Protein AF-0000000086515800 (afdb_homodimer)

Foldseek 3Di:
DWDKDKDWWKKKKKKFQDCLVVVQVVCVVVVNNVVSVVLLVVLVVLLVVLCVDPLNVQKAWQDDDVRMTMIMGQPDPVTNDPLSSRLVSVVVSVVVSLVSVVVSCVVVVHDTWMFMFMFTTMWMWTWDDDPPIGIHIDDPRNLVRVQQRVQTDTSWYKYAPVSVVSQVVVAWDKAWPQWDQRVPPGTGTMITGDGHHPPDDCVVVPSPD/DWDKDKDWWKKKKKKFQDCLVVVQVVCVVVVNNVVSVVLLVVLVVLLVVLCVDPLNVQKDWQDDDVRMTMIMGQPDPVTNDPLSSRLVSVVVSVVVSLVSVVVSCVVVVHDTWMFMFMFTTMWMWTWDDPPPIGIHIDDPRNLVRVQQRVQTDTSWYKYAPVSCVSQVVVQWDKAWPQWDQRVPPGTGTMITGDGHHPPDDCVVVPSPD

pLDDT: mean 91.94, std 11.08, range [32.62, 98.94]

Radius of gyration: 21.96 Å; Cα contacts (8 Å, |Δi|>4): 848; chains: 2; bounding box: 51×65×49 Å

Structure (mmCIF, N/CA/C/O backbone):
data_AF-0000000086515800-model_v1
#
loop_
_entity.id
_entity.type
_enti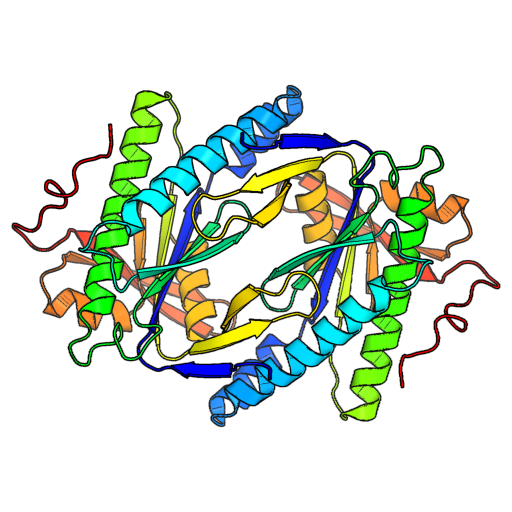ty.pdbx_description
1 polymer 'adenylate cyclase'
#
loop_
_atom_site.group_PDB
_atom_site.id
_atom_site.type_symbol
_atom_site.label_atom_id
_atom_site.label_alt_id
_atom_site.label_comp_id
_atom_site.label_asym_id
_atom_site.label_entity_id
_atom_site.label_seq_id
_atom_site.pdbx_PDB_ins_code
_atom_site.Cartn_x
_atom_site.Cartn_y
_atom_site.Cartn_z
_atom_site.occupancy
_atom_site.B_iso_or_equiv
_atom_site.auth_seq_id
_atom_site.auth_comp_id
_atom_site.auth_asym_id
_atom_site.auth_atom_id
_atom_site.pdbx_PDB_model_num
ATOM 1 N N . ASN A 1 1 ? 17.156 -6.941 15.945 1 47.38 1 ASN A N 1
ATOM 2 C CA . ASN A 1 1 ? 17.938 -7.105 14.719 1 47.38 1 ASN A CA 1
ATOM 3 C C . ASN A 1 1 ? 17.031 -7.191 13.492 1 47.38 1 ASN A C 1
ATOM 5 O O . ASN A 1 1 ? 16.141 -8.031 13.43 1 47.38 1 ASN A O 1
ATOM 9 N N . LEU A 1 2 ? 17.094 -6.086 12.758 1 60.25 2 LEU A N 1
ATOM 10 C CA . LEU A 1 2 ? 16.297 -5.953 11.547 1 60.25 2 LEU A CA 1
ATOM 11 C C . LEU A 1 2 ? 16.562 -7.117 10.594 1 60.25 2 LEU A C 1
ATOM 13 O O . LEU A 1 2 ? 17.703 -7.504 10.383 1 60.25 2 LEU A O 1
ATOM 17 N N . TYR A 1 3 ? 15.695 -7.934 10.406 1 78.38 3 TYR A N 1
ATOM 18 C CA . TYR A 1 3 ? 15.781 -9.125 9.578 1 78.38 3 TYR A CA 1
ATOM 19 C C . TYR A 1 3 ? 15.555 -8.789 8.109 1 78.38 3 TYR A C 1
ATOM 21 O O . TYR A 1 3 ? 14.57 -8.133 7.766 1 78.38 3 TYR A O 1
ATOM 29 N N . TYR A 1 4 ? 16.703 -8.898 7.355 1 85.62 4 TYR A N 1
ATOM 30 C CA . TYR A 1 4 ? 16.547 -8.828 5.906 1 85.62 4 TYR A CA 1
ATOM 31 C C . TYR A 1 4 ? 17.219 -10.023 5.234 1 85.62 4 TYR A C 1
ATOM 33 O O . TYR A 1 4 ? 18.297 -10.461 5.664 1 85.62 4 TYR A O 1
ATOM 41 N N . GLU A 1 5 ? 16.484 -10.562 4.207 1 90.69 5 GLU A N 1
ATOM 42 C CA . GLU A 1 5 ? 17.031 -11.711 3.496 1 90.69 5 GLU A CA 1
ATOM 43 C C . GLU A 1 5 ? 16.781 -11.609 1.996 1 90.69 5 GLU A C 1
ATOM 45 O O . GLU A 1 5 ? 15.695 -11.195 1.575 1 90.69 5 GLU A O 1
ATOM 50 N N . ASP A 1 6 ? 17.797 -11.945 1.234 1 92 6 ASP A N 1
ATOM 51 C CA . ASP A 1 6 ? 17.641 -12.117 -0.206 1 92 6 ASP A CA 1
ATOM 52 C C . ASP A 1 6 ? 17.109 -13.508 -0.54 1 92 6 ASP A C 1
ATOM 54 O O . ASP A 1 6 ? 17.656 -14.508 -0.068 1 92 6 ASP A O 1
ATOM 58 N N . ILE A 1 7 ? 16.062 -13.586 -1.31 1 95.19 7 ILE A N 1
ATOM 59 C CA . ILE A 1 7 ? 15.477 -14.867 -1.691 1 95.19 7 ILE A CA 1
ATOM 60 C C . ILE A 1 7 ? 15.273 -14.914 -3.205 1 95.19 7 ILE A C 1
ATOM 62 O O . ILE A 1 7 ? 14.688 -13.992 -3.785 1 95.19 7 ILE A O 1
ATOM 66 N N . ASN A 1 8 ? 15.719 -15.984 -3.857 1 96.12 8 ASN A N 1
ATOM 67 C CA . ASN A 1 8 ? 15.562 -16.141 -5.301 1 96.12 8 ASN A CA 1
ATOM 68 C C . ASN A 1 8 ? 14.312 -16.938 -5.645 1 96.12 8 ASN A C 1
ATOM 70 O O . ASN A 1 8 ? 13.773 -17.656 -4.797 1 96.12 8 ASN A O 1
ATOM 74 N N . ASN A 1 9 ? 13.805 -16.703 -6.816 1 98.31 9 ASN A N 1
ATOM 75 C CA . ASN A 1 9 ? 12.727 -17.5 -7.391 1 98.31 9 ASN A CA 1
ATOM 76 C C . ASN A 1 9 ? 11.461 -17.422 -6.543 1 98.31 9 ASN A C 1
ATOM 78 O O . ASN A 1 9 ? 10.875 -18.438 -6.191 1 98.31 9 ASN A O 1
ATOM 82 N N . VAL A 1 10 ? 11.102 -16.234 -6.199 1 98.81 10 VAL A N 1
ATOM 83 C CA . VAL A 1 10 ? 9.875 -15.977 -5.457 1 98.81 10 VAL A CA 1
ATOM 84 C C . VAL A 1 10 ? 8.75 -15.617 -6.426 1 98.81 10 VAL A C 1
ATOM 86 O O . VAL A 1 10 ? 8.945 -14.797 -7.332 1 98.81 10 VAL A O 1
ATOM 89 N N . GLY A 1 11 ? 7.594 -16.312 -6.336 1 98.94 11 GLY A N 1
ATOM 90 C CA . GLY A 1 11 ? 6.402 -15.867 -7.031 1 98.94 11 GLY A CA 1
ATOM 91 C C . GLY A 1 11 ? 5.711 -14.703 -6.344 1 98.94 11 GLY A C 1
ATOM 92 O O . GLY A 1 11 ? 5.562 -14.703 -5.121 1 98.94 11 GLY A O 1
ATOM 93 N N . VAL A 1 12 ? 5.363 -13.695 -7.078 1 98.94 12 VAL A N 1
ATOM 94 C CA . VAL A 1 12 ? 4.676 -12.523 -6.535 1 98.94 12 VAL A CA 1
ATOM 95 C C . VAL A 1 12 ? 3.363 -12.305 -7.277 1 98.94 12 VAL A C 1
ATOM 97 O O . VAL A 1 12 ? 3.318 -12.383 -8.508 1 98.94 12 VAL A O 1
ATOM 100 N N . MET A 1 13 ? 2.328 -12.023 -6.5 1 98.94 13 MET A N 1
ATOM 101 C CA . MET A 1 13 ? 0.995 -11.844 -7.066 1 98.94 13 MET A CA 1
ATOM 102 C C . MET A 1 13 ? 0.355 -10.555 -6.547 1 98.94 13 MET A C 1
ATOM 104 O O . MET A 1 13 ? 0.392 -10.281 -5.344 1 98.94 13 MET A O 1
ATOM 108 N N . PHE A 1 14 ? -0.163 -9.812 -7.406 1 98.88 14 PHE A N 1
ATOM 109 C CA . PHE A 1 14 ? -1.09 -8.734 -7.086 1 98.88 14 PHE A CA 1
ATOM 110 C C . PHE A 1 14 ? -2.465 -9.008 -7.688 1 98.88 14 PHE A C 1
ATOM 112 O O . PHE A 1 14 ? -2.578 -9.328 -8.875 1 98.88 14 PHE A O 1
ATOM 119 N N . ALA A 1 15 ? -3.484 -8.93 -6.883 1 98.81 15 ALA A N 1
ATOM 120 C CA . ALA A 1 15 ? -4.875 -9.062 -7.309 1 98.81 15 ALA A CA 1
ATOM 121 C C . ALA A 1 15 ? -5.699 -7.852 -6.879 1 98.81 15 ALA A C 1
ATOM 123 O O . ALA A 1 15 ? -5.832 -7.574 -5.684 1 98.81 15 ALA A O 1
ATOM 124 N N . SER A 1 16 ? -6.242 -7.172 -7.824 1 97.88 16 SER A N 1
ATOM 125 C CA . SER A 1 16 ? -7 -5.965 -7.52 1 97.88 16 SER A CA 1
ATOM 126 C C . SER A 1 16 ? -8.469 -6.117 -7.906 1 97.88 16 SER A C 1
ATOM 128 O O . SER A 1 16 ? -8.781 -6.672 -8.961 1 97.88 16 SER A O 1
ATOM 130 N N . ILE A 1 17 ? -9.297 -5.676 -7.004 1 96.38 17 ILE A N 1
ATOM 131 C CA . ILE A 1 17 ? -10.695 -5.48 -7.371 1 96.38 17 ILE A CA 1
ATOM 132 C C . ILE A 1 17 ? -10.867 -4.121 -8.047 1 96.38 17 ILE A C 1
ATOM 134 O O . ILE A 1 17 ? -10.914 -3.088 -7.375 1 96.38 17 ILE A O 1
ATOM 138 N N . VAL A 1 18 ? -11.078 -4.109 -9.305 1 94.81 18 VAL A N 1
ATOM 139 C CA . VAL A 1 18 ? -10.797 -2.93 -10.117 1 94.81 18 VAL A CA 1
ATOM 140 C C . VAL A 1 18 ? -11.945 -1.933 -9.984 1 94.81 18 VAL A C 1
ATOM 142 O O . VAL A 1 18 ? -11.75 -0.727 -10.156 1 94.81 18 VAL A O 1
ATOM 145 N N . ASN A 1 19 ? -13.148 -2.346 -9.719 1 90.62 19 ASN A N 1
ATOM 146 C CA . ASN A 1 19 ? -14.273 -1.423 -9.648 1 90.62 19 ASN A CA 1
ATOM 147 C C . ASN A 1 19 ? -14.734 -1.205 -8.211 1 90.62 19 ASN A C 1
ATOM 149 O O . ASN A 1 19 ? -15.883 -0.826 -7.977 1 90.62 19 ASN A O 1
ATOM 153 N N . PHE A 1 20 ? -13.898 -1.426 -7.234 1 87.62 20 PHE A N 1
ATOM 154 C CA . PHE A 1 20 ? -14.289 -1.274 -5.836 1 87.62 20 PHE A CA 1
ATOM 155 C C . PHE A 1 20 ? -14.375 0.199 -5.457 1 87.62 20 PHE A C 1
ATOM 157 O O . PHE A 1 20 ? -15.242 0.593 -4.672 1 87.62 20 PHE A O 1
ATOM 164 N N . SER A 1 21 ? -13.438 0.941 -5.98 1 79.06 21 SER A N 1
ATOM 165 C CA . SER A 1 21 ? -13.453 2.361 -5.648 1 79.06 21 SER A CA 1
ATOM 166 C C . SER A 1 21 ? -14.766 3.014 -6.062 1 79.06 21 SER A C 1
ATOM 168 O O . SER A 1 21 ? -15.297 3.871 -5.348 1 79.06 21 SER A O 1
ATOM 170 N N . GLU A 1 22 ? -15.25 2.668 -7.203 1 79.31 22 GLU A N 1
ATOM 171 C CA . GLU A 1 22 ? -16.531 3.188 -7.656 1 79.31 22 GLU A CA 1
ATOM 172 C C . GLU A 1 22 ? -17.672 2.727 -6.742 1 79.31 22 GLU A C 1
ATOM 174 O O . GLU A 1 22 ? -18.578 3.498 -6.441 1 79.31 22 GLU A O 1
ATOM 179 N N . PHE A 1 23 ? -17.547 1.582 -6.34 1 77.75 23 PHE A N 1
ATOM 180 C CA . PHE A 1 23 ? -18.516 1.009 -5.41 1 77.75 23 PHE A CA 1
ATOM 181 C C . PHE A 1 23 ? -18.5 1.759 -4.086 1 77.75 23 PHE A C 1
ATOM 183 O O . PHE A 1 23 ? -19.562 2.031 -3.508 1 77.75 23 PHE A O 1
ATOM 190 N N . TYR A 1 24 ? -17.312 2.141 -3.707 1 77.75 24 TYR A N 1
ATOM 191 C CA . TYR A 1 24 ? -17.141 2.881 -2.463 1 77.75 24 TYR A CA 1
ATOM 192 C C . TYR A 1 24 ? -17.75 4.273 -2.562 1 77.75 24 TYR A C 1
ATOM 194 O O . TYR A 1 24 ? -18.438 4.727 -1.64 1 77.75 24 TYR A O 1
ATOM 202 N N . ILE A 1 25 ? -17.469 4.977 -3.615 1 75.25 25 ILE A N 1
ATOM 203 C CA . ILE A 1 25 ? -17.953 6.336 -3.816 1 75.25 25 ILE A CA 1
ATOM 204 C C . ILE A 1 25 ? -19.484 6.348 -3.787 1 75.25 25 ILE A C 1
ATOM 206 O O . ILE A 1 25 ? -20.094 7.215 -3.156 1 75.25 25 ILE A O 1
ATOM 210 N N . GLU A 1 26 ? -20.031 5.355 -4.406 1 77.56 26 GLU A N 1
ATOM 211 C CA . GLU A 1 26 ? -21.484 5.27 -4.469 1 77.56 26 GLU A CA 1
ATOM 212 C C . GLU A 1 26 ? -22.094 5.055 -3.08 1 77.56 26 GLU A C 1
ATOM 214 O O . GLU A 1 26 ? -23.078 5.699 -2.719 1 77.56 26 GLU A O 1
ATOM 219 N N . LEU A 1 27 ? -21.5 4.238 -2.326 1 77.81 27 LEU A N 1
ATOM 220 C CA . LEU A 1 27 ? -22.047 3.924 -1.011 1 77.81 27 LEU A CA 1
ATOM 221 C C . LEU A 1 27 ? -21.734 5.031 -0.012 1 77.81 27 LEU A C 1
ATOM 223 O O . LEU A 1 27 ? -22.547 5.34 0.856 1 77.81 27 LEU A O 1
ATOM 227 N N . GLU A 1 28 ? -20.531 5.531 -0.143 1 73.56 28 GLU A N 1
ATOM 228 C CA . GLU A 1 28 ? -20.141 6.625 0.745 1 73.56 28 GLU A CA 1
ATOM 229 C C . GLU A 1 28 ? -21.078 7.82 0.58 1 73.56 28 GLU A C 1
ATOM 231 O O . GLU A 1 28 ? -21.422 8.484 1.561 1 73.56 28 GLU A O 1
ATOM 236 N N . ALA A 1 29 ? -21.484 8.125 -0.624 1 76.81 29 ALA A N 1
ATOM 237 C CA . ALA A 1 29 ? -22.422 9.211 -0.905 1 76.81 29 ALA A CA 1
ATOM 238 C C . ALA A 1 29 ? -23.75 8.977 -0.203 1 76.81 29 ALA A C 1
ATOM 240 O O . ALA A 1 29 ? -24.469 9.93 0.117 1 76.81 29 ALA A O 1
ATOM 241 N N . ASN A 1 30 ? -24.016 7.762 0.106 1 80.44 30 ASN A N 1
ATOM 242 C CA . ASN A 1 30 ? -25.25 7.398 0.792 1 80.44 30 ASN A CA 1
ATOM 243 C C . ASN A 1 30 ? -25.016 7.113 2.271 1 80.44 30 ASN A C 1
ATOM 245 O O . ASN A 1 30 ? -25.812 6.43 2.914 1 80.44 30 ASN A O 1
ATOM 249 N N . ASN A 1 31 ? -23.828 7.504 2.766 1 78.62 31 ASN A N 1
ATOM 250 C CA . ASN A 1 31 ? -23.438 7.312 4.156 1 78.62 31 ASN A CA 1
ATOM 251 C C . ASN A 1 31 ? -23.328 5.836 4.516 1 78.62 31 ASN A C 1
ATOM 253 O O . ASN A 1 31 ? -23.688 5.438 5.629 1 78.62 31 ASN A O 1
ATOM 257 N N . GLU A 1 32 ? -23.047 5.109 3.533 1 81.25 32 GLU A N 1
ATOM 258 C CA . GLU A 1 32 ? -22.922 3.668 3.729 1 81.25 32 GLU A CA 1
ATOM 259 C C . GLU A 1 32 ? -21.469 3.223 3.57 1 81.25 32 GLU A C 1
ATOM 261 O O . GLU A 1 32 ? -21.203 2.133 3.061 1 81.25 32 GLU A O 1
ATOM 266 N N . GLY A 1 33 ? -20.516 4.059 3.93 1 81.62 33 GLY A N 1
ATOM 267 C CA . GLY A 1 33 ? -19.109 3.73 3.816 1 81.62 33 GLY A CA 1
ATOM 268 C C . GLY A 1 33 ? -18.703 2.504 4.617 1 81.62 33 GLY A C 1
ATOM 269 O O . GLY A 1 33 ? -17.938 1.671 4.148 1 81.62 33 GLY A O 1
ATOM 270 N N . VAL A 1 34 ? -19.328 2.291 5.68 1 84.5 34 VAL A N 1
ATOM 271 C CA . VAL A 1 34 ? -19.047 1.166 6.566 1 84.5 34 VAL A CA 1
ATOM 272 C C . VAL A 1 34 ? -19.422 -0.142 5.875 1 84.5 34 VAL A C 1
ATOM 274 O O . VAL A 1 34 ? -18.703 -1.137 5.977 1 84.5 34 VAL A O 1
ATOM 277 N N . GLU A 1 35 ? -20.484 -0.101 5.152 1 86.75 35 GLU A N 1
ATOM 278 C CA . GLU A 1 35 ? -20.953 -1.297 4.449 1 86.75 35 GLU A CA 1
ATOM 279 C C . GLU A 1 35 ? -19.969 -1.708 3.359 1 86.75 35 GLU A C 1
ATOM 281 O O . GLU A 1 35 ? -19.766 -2.9 3.113 1 86.75 35 GLU A O 1
ATOM 286 N N . CYS A 1 36 ? -19.406 -0.726 2.73 1 83.75 36 CYS A N 1
ATOM 287 C CA . CYS A 1 36 ? -18.422 -1.005 1.698 1 83.75 36 CYS A CA 1
ATOM 288 C C . CYS A 1 36 ? -17.219 -1.738 2.281 1 83.75 36 CYS A C 1
ATOM 290 O O . CYS A 1 36 ? -16.734 -2.705 1.694 1 83.75 36 CYS A O 1
ATOM 292 N N . LEU A 1 37 ? -16.75 -1.29 3.391 1 87.25 37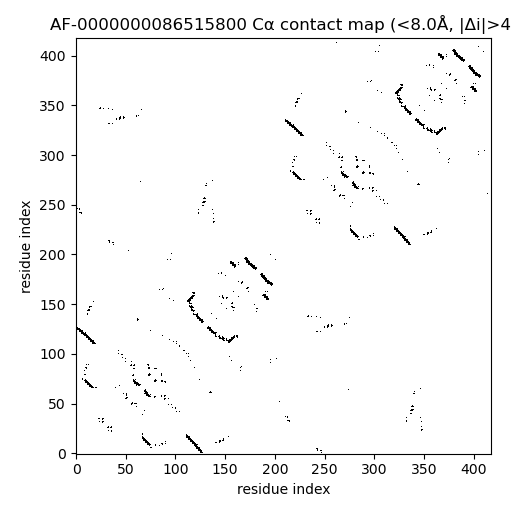 LEU A N 1
ATOM 293 C CA . LEU A 1 37 ? -15.594 -1.898 4.023 1 87.25 37 LEU A CA 1
ATOM 294 C C . LEU A 1 37 ? -15.922 -3.291 4.547 1 87.25 37 LEU A C 1
ATOM 296 O O . LEU A 1 37 ? -15.062 -4.18 4.547 1 87.25 37 LEU A O 1
ATOM 300 N N . ARG A 1 38 ? -17.109 -3.412 5.016 1 88.56 38 ARG A N 1
ATOM 301 C CA . ARG A 1 38 ? -17.547 -4.73 5.457 1 88.56 38 ARG A CA 1
ATOM 302 C C . ARG A 1 38 ? -17.469 -5.746 4.324 1 88.56 38 ARG A C 1
ATOM 304 O O . ARG A 1 38 ? -16.969 -6.859 4.516 1 88.56 38 ARG A O 1
ATOM 311 N N . LEU A 1 39 ? -17.969 -5.34 3.201 1 89.56 39 LEU A N 1
ATOM 312 C CA . LEU A 1 39 ? -17.922 -6.223 2.043 1 89.56 39 LEU A CA 1
ATOM 313 C C . LEU A 1 39 ? -16.484 -6.516 1.63 1 89.56 39 LEU A C 1
ATOM 315 O O . LEU A 1 39 ? -16.141 -7.664 1.343 1 89.56 39 LEU A O 1
ATOM 319 N N . LEU A 1 40 ? -15.633 -5.52 1.575 1 91.56 40 LEU A N 1
ATOM 320 C CA . LEU A 1 40 ? -14.227 -5.719 1.259 1 91.56 40 LEU A CA 1
ATOM 321 C C . LEU A 1 40 ? -13.578 -6.699 2.238 1 91.56 40 LEU A C 1
ATOM 323 O O . LEU A 1 40 ? -12.836 -7.59 1.831 1 91.56 40 LEU A O 1
ATOM 327 N N . ASN A 1 41 ? -13.844 -6.543 3.428 1 92 41 ASN A N 1
ATOM 328 C CA . ASN A 1 41 ? -13.281 -7.426 4.445 1 92 41 ASN A CA 1
ATOM 329 C C . ASN A 1 41 ? -13.766 -8.859 4.27 1 92 41 ASN A C 1
ATOM 331 O O . ASN A 1 41 ? -13.023 -9.805 4.539 1 92 41 ASN A O 1
ATOM 335 N N . GLU A 1 42 ? -15.008 -8.984 3.938 1 92.5 42 GLU A N 1
ATOM 336 C CA . GLU A 1 42 ? -15.531 -10.32 3.668 1 92.5 42 GLU A CA 1
ATOM 337 C C . GLU A 1 42 ? -14.781 -10.992 2.52 1 92.5 42 GLU A C 1
ATOM 339 O O . GLU A 1 42 ? -14.453 -12.18 2.592 1 92.5 42 GLU A O 1
ATOM 344 N N . ILE A 1 43 ? -14.547 -10.242 1.537 1 94.75 43 ILE A N 1
ATOM 345 C CA . ILE A 1 43 ? -13.836 -10.758 0.373 1 94.75 43 ILE A CA 1
ATOM 346 C C . ILE A 1 43 ? -12.422 -11.156 0.772 1 94.75 43 ILE A C 1
ATOM 348 O O . ILE A 1 43 ? -11.977 -12.273 0.486 1 94.75 43 ILE A O 1
ATOM 352 N N . ILE A 1 44 ? -11.711 -10.289 1.467 1 95 44 ILE A N 1
ATOM 353 C CA . ILE A 1 44 ? -10.336 -10.547 1.877 1 95 44 ILE A CA 1
ATOM 354 C C . ILE A 1 44 ? -10.297 -11.75 2.816 1 95 44 ILE A C 1
ATOM 356 O O . ILE A 1 44 ? -9.383 -12.578 2.736 1 95 44 ILE A O 1
ATOM 360 N N . ALA A 1 45 ? -11.266 -11.828 3.695 1 94.12 45 ALA A N 1
ATOM 361 C CA . ALA A 1 45 ? -11.359 -12.961 4.613 1 94.12 45 ALA A CA 1
ATOM 362 C C . ALA A 1 45 ? -11.492 -14.281 3.852 1 94.12 45 ALA A C 1
ATOM 364 O O . ALA A 1 45 ? -10.891 -15.281 4.223 1 94.12 45 ALA A O 1
ATOM 365 N N . ASP A 1 46 ? -12.297 -14.25 2.834 1 95.75 46 ASP A N 1
ATOM 366 C CA . ASP A 1 46 ? -12.461 -15.438 2 1 95.75 46 ASP A CA 1
ATOM 367 C C . ASP A 1 46 ? -11.148 -15.805 1.305 1 95.75 46 ASP A C 1
ATOM 369 O O . ASP A 1 46 ? -10.797 -16.984 1.209 1 95.75 46 ASP A O 1
ATOM 373 N N . PHE A 1 47 ? -10.461 -14.836 0.781 1 97.69 47 PHE A N 1
ATOM 374 C CA . PHE A 1 47 ? -9.172 -15.07 0.155 1 97.69 47 PHE A CA 1
ATOM 375 C C . PHE A 1 47 ? -8.195 -15.688 1.149 1 97.69 47 PHE A C 1
ATOM 377 O O . PHE A 1 47 ? -7.5 -16.656 0.829 1 97.69 47 PHE A O 1
ATOM 384 N N . ASP A 1 48 ? -8.195 -15.133 2.359 1 97.25 48 ASP A N 1
ATOM 385 C CA . ASP A 1 48 ? -7.336 -15.641 3.424 1 97.25 48 ASP A CA 1
ATOM 386 C C . ASP A 1 48 ? -7.648 -17.109 3.729 1 97.25 48 ASP A C 1
ATOM 388 O O . ASP A 1 48 ? -6.738 -17.906 3.98 1 97.25 48 ASP A O 1
ATOM 392 N N . THR A 1 49 ? -8.875 -17.375 3.762 1 96.06 49 THR A N 1
ATOM 393 C CA . THR A 1 49 ? -9.312 -18.719 4.098 1 96.06 49 THR A CA 1
ATOM 394 C C . THR A 1 49 ? -8.797 -19.719 3.074 1 96.06 49 THR A C 1
ATOM 396 O O . THR A 1 49 ? -8.453 -20.859 3.428 1 96.06 49 THR A O 1
ATOM 399 N N . LEU A 1 50 ? -8.742 -19.312 1.807 1 96.75 50 LEU A N 1
ATOM 400 C CA . LEU A 1 50 ? -8.227 -20.188 0.759 1 96.75 50 LEU A CA 1
ATOM 401 C C . LEU A 1 50 ? -6.793 -20.594 1.061 1 96.75 50 LEU A C 1
ATOM 403 O O . LEU A 1 50 ? -6.383 -21.719 0.727 1 96.75 50 LEU A O 1
ATOM 407 N N . LEU A 1 51 ? -5.996 -19.75 1.703 1 97.06 51 LEU A N 1
ATOM 408 C CA . LEU A 1 51 ? -4.582 -20 1.97 1 97.06 51 LEU A CA 1
ATOM 409 C C . LEU A 1 51 ? -4.406 -21.078 3.027 1 97.06 51 LEU A C 1
ATOM 411 O O . LEU A 1 51 ? -3.303 -21.609 3.209 1 97.06 51 LEU A O 1
ATOM 415 N N . THR A 1 52 ? -5.48 -21.406 3.725 1 95.19 52 THR A N 1
ATOM 416 C CA . THR A 1 52 ? -5.391 -22.438 4.758 1 95.19 52 THR A CA 1
ATOM 417 C C . THR A 1 52 ? -5.359 -23.828 4.133 1 95.19 52 THR A C 1
ATOM 419 O O . THR A 1 52 ? -5.016 -24.812 4.805 1 95.19 52 THR A O 1
ATOM 422 N N . HIS A 1 53 ? -5.742 -24 2.912 1 95.19 53 HIS A N 1
ATOM 423 C CA . HIS A 1 53 ? -5.699 -25.281 2.223 1 95.19 53 HIS A CA 1
ATOM 424 C C . HIS A 1 53 ? -4.258 -25.734 1.995 1 95.19 53 HIS A C 1
ATOM 426 O O . HIS A 1 53 ? -3.396 -24.922 1.649 1 95.19 53 HIS A O 1
ATOM 432 N N . ARG A 1 54 ? -4.027 -26.984 2.066 1 94.56 54 ARG A N 1
ATOM 433 C CA . ARG A 1 54 ? -2.693 -27.562 1.969 1 94.56 54 ARG A CA 1
ATOM 434 C C . ARG A 1 54 ? -2.07 -27.281 0.606 1 94.56 54 ARG A C 1
ATOM 436 O O . ARG A 1 54 ? -0.855 -27.094 0.499 1 94.56 54 ARG A O 1
ATOM 443 N N . ARG A 1 55 ? -2.881 -27.172 -0.38 1 94.56 55 ARG A N 1
ATOM 444 C CA . ARG A 1 55 ? -2.42 -26.922 -1.742 1 94.56 55 ARG A CA 1
ATOM 445 C C . ARG A 1 55 ? -1.686 -25.578 -1.832 1 94.56 55 ARG A C 1
ATOM 447 O O . ARG A 1 55 ? -0.821 -25.406 -2.691 1 94.56 55 ARG A O 1
ATOM 454 N N . PHE A 1 56 ? -1.976 -24.703 -0.925 1 97.81 56 PHE A N 1
ATOM 455 C CA . PHE A 1 56 ? -1.43 -23.359 -1.005 1 97.81 56 PHE A CA 1
ATOM 456 C C . PHE A 1 56 ? -0.468 -23.094 0.148 1 97.81 56 PHE A C 1
ATOM 458 O O . PHE A 1 56 ? -0.28 -21.953 0.556 1 97.81 56 PHE A O 1
ATOM 465 N N . PHE A 1 57 ? 0.171 -24.141 0.664 1 97.31 57 PHE A N 1
ATOM 466 C CA . PHE A 1 57 ? 1.025 -24.016 1.839 1 97.31 57 PHE A CA 1
ATOM 467 C C . PHE A 1 57 ? 2.24 -23.156 1.539 1 97.31 57 PHE A C 1
ATOM 469 O O . PHE A 1 57 ? 2.797 -22.516 2.441 1 97.31 57 PHE A O 1
ATOM 476 N N . SER A 1 58 ? 2.688 -23.094 0.273 1 98.56 58 SER A N 1
ATOM 477 C CA . SER A 1 58 ? 3.863 -22.312 -0.091 1 98.56 58 SER A CA 1
ATOM 478 C C . SER A 1 58 ? 3.484 -20.875 -0.423 1 98.56 58 SER A C 1
ATOM 480 O O . SER A 1 58 ? 4.352 -20.047 -0.72 1 98.56 58 SER A O 1
ATOM 482 N N . VAL A 1 59 ? 2.172 -20.516 -0.452 1 98.69 59 VAL A N 1
ATOM 483 C CA . VAL A 1 59 ? 1.667 -19.188 -0.751 1 98.69 59 VAL A CA 1
ATOM 484 C C . VAL A 1 59 ? 1.381 -18.438 0.548 1 98.69 59 VAL A C 1
ATOM 486 O O . VAL A 1 59 ? 0.753 -18.984 1.46 1 98.69 59 VAL A O 1
ATOM 489 N N . GLU A 1 60 ? 1.889 -17.25 0.645 1 98 60 GLU A N 1
ATOM 490 C CA . GLU A 1 60 ? 1.709 -16.422 1.837 1 98 60 GLU A CA 1
ATOM 491 C C . GLU A 1 60 ? 1.164 -15.047 1.479 1 98 60 GLU A C 1
ATOM 493 O O . GLU A 1 60 ? 1.612 -14.43 0.512 1 98 60 GLU A O 1
ATOM 498 N N . LYS A 1 61 ? 0.141 -14.656 2.26 1 98.06 61 LYS A N 1
ATOM 499 C CA . LYS A 1 61 ? -0.302 -13.266 2.133 1 98.06 61 LYS A CA 1
ATOM 500 C C . LYS A 1 61 ? 0.776 -12.297 2.611 1 98.06 61 LYS A C 1
ATOM 502 O O . LYS A 1 61 ? 1.359 -12.492 3.68 1 98.06 61 LYS A O 1
ATOM 507 N N . ILE A 1 62 ? 1.065 -11.289 1.812 1 97.25 62 ILE A N 1
ATOM 508 C CA . ILE A 1 62 ? 2 -10.25 2.229 1 97.25 62 ILE A CA 1
ATOM 509 C C . ILE A 1 62 ? 1.236 -9.094 2.873 1 97.25 62 ILE A C 1
ATOM 511 O O . ILE A 1 62 ? 1.516 -8.719 4.012 1 97.25 62 ILE A O 1
ATOM 515 N N . LYS A 1 63 ? 0.263 -8.562 2.133 1 95.56 63 LYS A N 1
ATOM 516 C CA . LYS A 1 63 ? -0.541 -7.449 2.633 1 95.56 63 LYS A CA 1
ATOM 517 C C . LYS A 1 63 ? -1.716 -7.16 1.702 1 95.56 63 LYS A C 1
ATOM 519 O O . LYS A 1 63 ? -1.791 -7.707 0.6 1 95.56 63 LYS A O 1
ATOM 524 N N . THR A 1 64 ? -2.605 -6.34 2.225 1 95.06 64 THR A N 1
ATOM 525 C CA . THR A 1 64 ? -3.648 -5.703 1.429 1 95.06 64 THR A CA 1
ATOM 526 C C . THR A 1 64 ? -3.463 -4.191 1.406 1 95.06 64 THR A C 1
ATOM 528 O O . THR A 1 64 ? -3.199 -3.576 2.441 1 95.06 64 THR A O 1
ATOM 531 N N . VAL A 1 65 ? -3.48 -3.639 0.316 1 93.12 65 VAL A N 1
ATOM 532 C CA . VAL A 1 65 ? -3.438 -2.189 0.146 1 93.12 65 VAL A CA 1
ATOM 533 C C . VAL A 1 65 ? -4.664 -1.725 -0.633 1 93.12 65 VAL A C 1
ATOM 535 O O . VAL A 1 65 ? -4.801 -2.014 -1.824 1 93.12 65 VAL A O 1
ATOM 538 N N . GLY A 1 66 ? -5.484 -0.935 0.041 1 90.5 66 GLY A N 1
ATOM 539 C CA . GLY A 1 66 ? -6.754 -0.638 -0.607 1 90.5 66 GLY A CA 1
ATOM 540 C C . GLY A 1 66 ? -7.516 -1.881 -1.022 1 90.5 66 GLY A C 1
ATOM 541 O O . GLY A 1 66 ? -7.781 -2.758 -0.198 1 90.5 66 GLY A O 1
ATOM 542 N N . GLN A 1 67 ? -7.746 -1.904 -2.328 1 93.5 67 GLN A N 1
ATOM 543 C CA . GLN A 1 67 ? -8.5 -3.037 -2.859 1 93.5 67 GLN A CA 1
ATOM 544 C C . GLN A 1 67 ? -7.574 -4.043 -3.537 1 93.5 67 GLN A C 1
ATOM 546 O O . GLN A 1 67 ? -8.023 -4.879 -4.32 1 93.5 67 GLN A O 1
ATOM 551 N N . THR A 1 68 ? -6.285 -3.914 -3.268 1 96.56 68 THR A N 1
ATOM 552 C CA . THR A 1 68 ? -5.301 -4.797 -3.883 1 96.56 68 THR A CA 1
ATOM 553 C C . THR A 1 68 ? -4.773 -5.812 -2.873 1 96.56 68 THR A C 1
ATOM 555 O O . THR A 1 68 ? -4.348 -5.441 -1.777 1 96.56 68 THR A O 1
ATOM 558 N N . TYR A 1 69 ? -4.906 -7.078 -3.168 1 98.06 69 TYR A N 1
ATOM 559 C CA . TYR A 1 69 ? -4.469 -8.219 -2.373 1 98.06 69 TYR A CA 1
ATOM 560 C C . TYR A 1 69 ? -3.139 -8.758 -2.881 1 98.06 69 TYR A C 1
ATOM 562 O O . TYR A 1 69 ? -3.012 -9.117 -4.055 1 98.06 69 TYR A O 1
ATOM 570 N N . MET A 1 70 ? -2.105 -8.805 -1.984 1 98.69 70 MET A N 1
ATOM 571 C CA . MET A 1 70 ? -0.76 -9.195 -2.391 1 98.69 70 MET A CA 1
ATOM 572 C C . MET A 1 70 ? -0.342 -10.492 -1.705 1 98.69 70 MET A C 1
ATOM 574 O O . MET A 1 70 ? -0.474 -10.625 -0.487 1 98.69 70 MET A O 1
ATOM 578 N N . CYS A 1 71 ? 0.163 -11.422 -2.475 1 98.81 71 CYS A N 1
ATOM 579 C CA . CYS A 1 71 ? 0.718 -12.672 -1.977 1 98.81 71 CYS A CA 1
ATOM 580 C C . CYS A 1 71 ? 2.061 -12.977 -2.631 1 98.81 71 CYS A C 1
ATOM 582 O O . CYS A 1 71 ? 2.414 -12.359 -3.641 1 98.81 71 CYS A O 1
ATOM 584 N N . ALA A 1 72 ? 2.729 -13.859 -2.002 1 98.88 72 ALA A N 1
ATOM 585 C CA . ALA A 1 72 ? 3.969 -14.391 -2.562 1 98.88 72 ALA A CA 1
ATOM 586 C C . ALA A 1 72 ? 4.117 -15.875 -2.254 1 98.88 72 ALA A C 1
ATOM 588 O O . ALA A 1 72 ? 3.514 -16.391 -1.307 1 98.88 72 ALA A O 1
ATOM 589 N N . SER A 1 73 ? 4.836 -16.547 -3.057 1 98.94 73 SER A N 1
ATOM 590 C CA . SER A 1 73 ? 5.145 -17.953 -2.836 1 98.94 73 SER A CA 1
ATOM 591 C C . SER A 1 73 ? 6.648 -18.188 -2.861 1 98.94 73 SER A C 1
ATOM 593 O O . SER A 1 73 ? 7.379 -17.547 -3.613 1 98.94 73 SER A O 1
ATOM 595 N N . GLY A 1 74 ? 7.117 -19.109 -2.01 1 98.81 74 GLY A N 1
ATOM 596 C CA . GLY A 1 74 ? 8.523 -19.5 -1.986 1 98.81 74 GLY A CA 1
ATOM 597 C C . GLY A 1 74 ? 9.383 -18.547 -1.161 1 98.81 74 GLY A C 1
ATOM 598 O O . GLY A 1 74 ? 10.523 -18.266 -1.526 1 98.81 74 GLY A O 1
ATOM 599 N N . LEU A 1 75 ? 8.812 -18.125 -0.013 1 98.19 75 LEU A N 1
ATOM 600 C CA . LEU A 1 75 ? 9.5 -17.109 0.762 1 98.19 75 LEU A CA 1
ATOM 601 C C . LEU A 1 75 ? 10.469 -17.734 1.765 1 98.19 75 LEU A C 1
ATOM 603 O O . LEU A 1 75 ? 11.266 -17.031 2.389 1 98.19 75 LEU A O 1
ATOM 607 N N . THR A 1 76 ? 10.43 -19.031 1.989 1 97.19 76 THR A N 1
ATOM 608 C CA . THR A 1 76 ? 11.336 -19.734 2.904 1 97.19 76 THR A CA 1
ATOM 609 C C . THR A 1 76 ? 11.984 -20.922 2.221 1 97.19 76 THR A C 1
ATOM 611 O O . THR A 1 76 ? 11.547 -21.344 1.15 1 97.19 76 THR A O 1
ATOM 614 N N . SER A 1 77 ? 13 -21.422 2.904 1 96.44 77 SER A N 1
ATOM 615 C CA . SER A 1 77 ? 13.664 -22.594 2.367 1 96.44 77 SER A CA 1
ATOM 616 C C . SER A 1 77 ? 12.727 -23.797 2.324 1 96.44 77 SER A C 1
ATOM 618 O O . SER A 1 77 ? 12.875 -24.688 1.479 1 96.44 77 SER A O 1
ATOM 620 N N . GLN A 1 78 ? 11.727 -23.812 3.129 1 97.31 78 GLN A N 1
ATOM 621 C CA . GLN A 1 78 ? 10.781 -24.922 3.213 1 97.31 78 GLN A CA 1
ATOM 622 C C . GLN A 1 78 ? 9.672 -24.797 2.17 1 97.31 78 GLN A C 1
ATOM 624 O O . GLN A 1 78 ? 8.961 -25.75 1.891 1 97.31 78 GLN A O 1
ATOM 629 N N . THR A 1 79 ? 9.594 -23.625 1.556 1 98.31 79 THR A N 1
ATOM 630 C CA . THR A 1 79 ? 8.484 -23.391 0.637 1 98.31 79 THR A CA 1
ATOM 631 C C . THR A 1 79 ? 9 -23.047 -0.758 1 98.31 79 THR A C 1
ATOM 633 O O . THR A 1 79 ? 8.211 -22.844 -1.684 1 98.31 79 THR A O 1
ATOM 636 N N . ASN A 1 80 ? 10.273 -22.859 -0.873 1 98.5 80 ASN A N 1
ATOM 637 C CA . ASN A 1 80 ? 10.938 -22.547 -2.133 1 98.5 80 ASN A CA 1
ATOM 638 C C . ASN A 1 80 ? 11.586 -23.781 -2.758 1 98.5 80 ASN A C 1
ATOM 640 O O . ASN A 1 80 ? 12.547 -24.328 -2.209 1 98.5 80 ASN A O 1
ATOM 644 N N . PHE A 1 81 ? 11.125 -24.203 -3.889 1 98.38 81 PHE A N 1
ATOM 645 C CA . PHE A 1 81 ? 11.523 -25.484 -4.449 1 98.38 81 PHE A CA 1
ATOM 646 C C . PHE A 1 81 ? 12.25 -25.297 -5.773 1 98.38 81 PHE A C 1
ATOM 648 O O . PHE A 1 81 ? 11.852 -24.469 -6.594 1 98.38 81 PHE A O 1
ATOM 655 N N . ALA A 1 82 ? 13.227 -26.141 -6 1 97.38 82 ALA A N 1
ATOM 656 C CA . ALA A 1 82 ? 14.031 -26.094 -7.215 1 97.38 82 ALA A CA 1
ATOM 657 C C . ALA A 1 82 ? 13.18 -26.375 -8.445 1 97.38 82 ALA A C 1
ATOM 659 O O . ALA A 1 82 ? 13.422 -25.828 -9.523 1 97.38 82 ALA A O 1
ATOM 660 N N . ASP A 1 83 ? 12.156 -27.141 -8.273 1 97.69 83 ASP A N 1
ATOM 661 C CA . ASP A 1 83 ? 11.328 -27.531 -9.406 1 97.69 83 ASP A CA 1
ATOM 662 C C . ASP A 1 83 ? 10.211 -26.516 -9.641 1 97.69 83 ASP A C 1
ATOM 664 O O . ASP A 1 83 ? 9.328 -26.734 -10.477 1 97.69 83 ASP A O 1
ATOM 668 N N . MET A 1 84 ? 10.148 -25.453 -8.938 1 98.19 84 MET A N 1
ATOM 669 C CA . MET A 1 84 ? 9.281 -24.297 -9.109 1 98.19 84 MET A CA 1
ATOM 670 C C . MET A 1 84 ? 7.832 -24.641 -8.781 1 98.19 84 MET A C 1
ATOM 672 O O . MET A 1 84 ? 6.906 -23.953 -9.219 1 98.19 84 MET A O 1
ATOM 676 N N . THR A 1 85 ? 7.574 -25.656 -7.988 1 98.12 85 THR A N 1
ATOM 677 C CA . THR A 1 85 ? 6.207 -26.062 -7.68 1 98.12 85 THR A CA 1
ATOM 678 C C . THR A 1 85 ? 5.488 -25 -6.871 1 98.12 85 THR A C 1
ATOM 680 O O . THR A 1 85 ? 4.262 -24.891 -6.91 1 98.12 85 THR A O 1
ATOM 683 N N . HIS A 1 86 ? 6.27 -24.188 -6.16 1 98.81 86 HIS A N 1
ATOM 684 C CA . HIS A 1 86 ? 5.648 -23.094 -5.434 1 98.81 86 HIS A CA 1
ATOM 685 C C . HIS A 1 86 ? 5.086 -22.047 -6.395 1 98.81 86 HIS A C 1
ATOM 687 O O . HIS A 1 86 ? 4.141 -21.328 -6.055 1 98.81 86 HIS A O 1
ATOM 693 N N . ILE A 1 87 ? 5.613 -21.906 -7.613 1 98.88 87 ILE A N 1
ATOM 694 C CA . ILE A 1 87 ? 5.062 -21.016 -8.617 1 98.88 87 ILE A CA 1
ATOM 695 C C . ILE A 1 87 ? 3.754 -21.578 -9.156 1 98.88 87 ILE A C 1
ATOM 697 O O . ILE A 1 87 ? 2.799 -20.844 -9.406 1 98.88 87 ILE A O 1
ATOM 701 N N . LEU A 1 88 ? 3.711 -22.906 -9.32 1 98.5 88 LEU A N 1
ATOM 702 C CA . LEU A 1 88 ? 2.48 -23.562 -9.742 1 98.5 88 LEU A CA 1
ATOM 703 C C . LEU A 1 88 ? 1.376 -23.375 -8.711 1 98.5 88 LEU A C 1
ATOM 705 O O . LEU A 1 88 ? 0.221 -23.125 -9.07 1 98.5 88 LEU A O 1
ATOM 709 N N . ALA A 1 89 ? 1.743 -23.484 -7.434 1 98.19 89 ALA A N 1
ATOM 710 C CA . ALA A 1 89 ? 0.776 -23.266 -6.363 1 98.19 89 ALA A CA 1
ATOM 711 C C . ALA A 1 89 ? 0.198 -21.859 -6.422 1 98.19 89 ALA A C 1
ATOM 713 O O . ALA A 1 89 ? -0.999 -21.656 -6.203 1 98.19 89 ALA A O 1
ATOM 714 N N . LEU A 1 90 ? 1.023 -20.906 -6.715 1 98.81 90 LEU A N 1
ATOM 715 C CA . LEU A 1 90 ? 0.575 -19.516 -6.84 1 98.81 90 LEU A CA 1
ATOM 716 C C . LEU A 1 90 ? -0.374 -19.359 -8.023 1 98.81 90 LEU A C 1
ATOM 718 O O . LEU A 1 90 ? -1.392 -18.672 -7.918 1 98.81 90 LEU A O 1
ATOM 722 N N . ALA A 1 91 ? -0.019 -19.969 -9.133 1 98.75 91 ALA A N 1
ATOM 723 C CA . ALA A 1 91 ? -0.902 -19.953 -10.297 1 98.75 91 ALA A CA 1
ATOM 724 C C . ALA A 1 91 ? -2.262 -20.562 -9.969 1 98.75 91 ALA A C 1
ATOM 726 O O . ALA A 1 91 ? -3.303 -19.984 -10.297 1 98.75 91 ALA A O 1
ATOM 727 N N . ASP A 1 92 ? -2.234 -21.688 -9.273 1 98.25 92 ASP A N 1
ATOM 728 C CA . ASP A 1 92 ? -3.479 -22.328 -8.859 1 98.25 92 ASP A CA 1
ATOM 729 C C . ASP A 1 92 ? -4.289 -21.406 -7.953 1 98.25 92 ASP A C 1
ATOM 731 O O . ASP A 1 92 ? -5.52 -21.375 -8.031 1 98.25 92 ASP A O 1
ATOM 735 N N . TYR A 1 93 ? -3.602 -20.734 -7.109 1 98.56 93 TYR A N 1
ATOM 736 C CA . TYR A 1 93 ? -4.27 -19.844 -6.18 1 98.56 93 TYR A CA 1
ATOM 737 C C . TYR A 1 93 ? -5.02 -18.734 -6.926 1 98.56 93 TYR A C 1
ATOM 739 O O . TYR A 1 93 ? -6.105 -18.328 -6.508 1 98.56 93 TYR A O 1
ATOM 747 N N . THR A 1 94 ? -4.441 -18.219 -8.039 1 98.62 94 THR A N 1
ATOM 748 C CA . THR A 1 94 ? -5.117 -17.172 -8.805 1 98.62 94 THR A CA 1
ATOM 749 C C . THR A 1 94 ? -6.457 -17.672 -9.336 1 98.62 94 THR A C 1
ATOM 751 O O . THR A 1 94 ? -7.441 -16.938 -9.352 1 98.62 94 THR A O 1
ATOM 754 N N . PHE A 1 95 ? -6.531 -18.906 -9.734 1 97.81 95 PHE A N 1
ATOM 755 C CA . PHE A 1 95 ? -7.789 -19.469 -10.203 1 97.81 95 PHE A CA 1
ATOM 756 C C . PHE A 1 95 ? -8.773 -19.641 -9.047 1 97.81 95 PHE A C 1
ATOM 758 O O . PHE A 1 95 ? -9.977 -19.453 -9.211 1 97.81 95 PHE A O 1
ATOM 765 N N . ALA A 1 96 ? -8.258 -20.047 -7.906 1 97.44 96 ALA A N 1
ATOM 766 C CA . ALA A 1 96 ? -9.109 -20.156 -6.727 1 97.44 96 ALA A CA 1
ATOM 767 C C . ALA A 1 96 ? -9.711 -18.797 -6.363 1 97.44 96 ALA A C 1
ATOM 769 O O . ALA A 1 96 ? -10.883 -18.719 -5.98 1 97.44 96 ALA A O 1
ATOM 770 N N . LEU A 1 97 ? -8.906 -17.75 -6.457 1 98.12 97 LEU A N 1
ATOM 771 C CA . LEU A 1 97 ? -9.391 -16.406 -6.199 1 98.12 97 LEU A CA 1
ATOM 772 C C . LEU A 1 97 ? -10.516 -16.031 -7.16 1 98.12 97 LEU A C 1
ATOM 774 O O . LEU A 1 97 ? -11.539 -15.484 -6.746 1 98.12 97 LEU A O 1
ATOM 778 N N . GLN A 1 98 ? -10.297 -16.297 -8.414 1 97 98 GLN A N 1
ATOM 779 C CA . GLN A 1 98 ? -11.305 -15.977 -9.414 1 97 98 GLN A CA 1
ATOM 780 C C . GLN A 1 98 ? -12.617 -16.703 -9.141 1 97 98 GLN A C 1
ATOM 782 O O . GLN A 1 98 ? -13.695 -16.141 -9.273 1 97 98 GLN A O 1
ATOM 787 N N . ARG A 1 99 ? -12.508 -17.938 -8.797 1 95.5 99 ARG A N 1
ATOM 788 C CA . ARG A 1 99 ? -13.695 -18.719 -8.469 1 95.5 99 ARG A CA 1
ATOM 789 C C . ARG A 1 99 ? -14.406 -18.141 -7.246 1 95.5 99 ARG A C 1
ATOM 791 O O . ARG A 1 99 ? -15.633 -18.031 -7.227 1 95.5 99 ARG A O 1
ATOM 798 N N . GLN A 1 100 ? -13.617 -17.812 -6.238 1 95.69 100 GLN A N 1
ATOM 799 C CA . GLN A 1 100 ? -14.188 -17.234 -5.035 1 95.69 100 GLN A CA 1
ATOM 800 C C . GLN A 1 100 ? -14.906 -15.922 -5.352 1 95.69 100 GLN A C 1
ATOM 802 O O . GLN A 1 100 ? -15.977 -15.648 -4.805 1 95.69 100 GLN A O 1
ATOM 807 N N . MET A 1 101 ? -14.32 -15.094 -6.195 1 95.75 101 MET A N 1
ATOM 808 C CA . MET A 1 101 ? -14.93 -13.828 -6.602 1 95.75 101 MET A CA 1
ATOM 809 C C . MET A 1 101 ? -16.25 -14.07 -7.332 1 95.75 101 MET A C 1
ATOM 811 O O . MET A 1 101 ? -17.219 -13.344 -7.129 1 95.75 101 MET A O 1
ATOM 815 N N . GLN A 1 102 ? -16.25 -15.062 -8.203 1 94.75 102 GLN A N 1
ATOM 816 C CA . GLN A 1 102 ? -17.484 -15.414 -8.898 1 94.75 102 GLN A CA 1
ATOM 817 C C . GLN A 1 102 ? -18.578 -15.82 -7.918 1 94.75 102 GLN A C 1
ATOM 819 O O . GLN A 1 102 ? -19.734 -15.406 -8.062 1 94.75 102 GLN A O 1
ATOM 824 N N . TYR A 1 103 ? -18.219 -16.578 -6.973 1 93.75 103 TYR A N 1
ATOM 825 C CA . TYR A 1 103 ? -19.156 -17 -5.945 1 93.75 103 TYR A CA 1
ATOM 826 C C . TYR A 1 103 ? -19.719 -15.812 -5.184 1 93.75 103 TYR A C 1
ATOM 828 O O . TYR A 1 103 ? -20.922 -15.727 -4.949 1 93.75 103 TYR A O 1
ATOM 836 N N . ILE A 1 104 ? -18.859 -14.914 -4.766 1 92.25 104 ILE A N 1
ATOM 837 C CA . ILE A 1 104 ? -19.25 -13.719 -4.02 1 92.25 104 ILE A CA 1
ATOM 838 C C . ILE A 1 104 ? -20.203 -12.875 -4.863 1 92.25 104 ILE A C 1
ATOM 840 O O . ILE A 1 104 ? -21.219 -12.398 -4.363 1 92.25 104 ILE A O 1
ATOM 844 N N . ASN A 1 105 ? -19.844 -12.703 -6.09 1 93.38 105 ASN A N 1
ATOM 845 C CA . ASN A 1 105 ? -20.688 -11.914 -6.992 1 93.38 105 ASN A CA 1
ATOM 846 C C . ASN A 1 105 ? -22.078 -12.508 -7.125 1 93.38 105 ASN A C 1
ATOM 848 O O . ASN A 1 105 ? -23.078 -11.789 -7.078 1 93.38 105 ASN A O 1
ATOM 852 N N . GLU A 1 106 ? -22.188 -13.758 -7.285 1 93.38 106 GLU A N 1
ATOM 853 C CA . GLU A 1 106 ? -23.453 -14.445 -7.5 1 93.38 106 GLU A CA 1
ATOM 854 C C . GLU A 1 106 ? -24.312 -14.406 -6.246 1 93.38 106 GLU A C 1
ATOM 856 O O . GLU A 1 106 ? -25.531 -14.203 -6.332 1 93.38 106 GLU A O 1
ATOM 861 N N . ASN A 1 107 ? -23.766 -14.5 -5.125 1 90.44 107 ASN A N 1
ATOM 862 C CA . ASN A 1 107 ? -24.516 -14.602 -3.873 1 90.44 107 ASN A CA 1
ATOM 863 C C . ASN A 1 107 ? -24.938 -13.227 -3.373 1 90.44 107 ASN A C 1
ATOM 865 O O . ASN A 1 107 ? -25.969 -13.094 -2.703 1 90.44 107 ASN A O 1
ATOM 869 N N . SER A 1 108 ? -24.203 -12.242 -3.662 1 84.38 108 SER A N 1
ATOM 870 C CA . SER A 1 108 ? -24.516 -10.922 -3.139 1 84.38 108 SER A CA 1
ATOM 871 C C . SER A 1 108 ? -25 -9.984 -4.246 1 84.38 108 SER A C 1
ATOM 873 O O . SER A 1 108 ? -25.156 -8.781 -4.023 1 84.38 108 SER A O 1
ATOM 875 N N . PHE A 1 109 ? -25.172 -10.531 -5.465 1 85.19 109 PHE A N 1
ATOM 876 C CA . PHE A 1 109 ? -25.641 -9.773 -6.621 1 85.19 109 PHE A CA 1
ATOM 877 C C . PHE A 1 109 ? -24.75 -8.57 -6.875 1 85.19 109 PHE A C 1
ATOM 879 O O . PHE A 1 109 ? -25.234 -7.453 -7.059 1 85.19 109 PHE A O 1
ATOM 886 N N . ASN A 1 110 ? -23.484 -8.797 -6.695 1 86.94 110 ASN A N 1
ATOM 887 C CA . ASN A 1 110 ? -22.484 -7.801 -7.039 1 86.94 110 ASN A CA 1
ATOM 888 C C . ASN A 1 110 ? -21.844 -8.094 -8.391 1 86.94 110 ASN A C 1
ATOM 890 O O . ASN A 1 110 ? -22.203 -9.07 -9.055 1 86.94 110 ASN A O 1
ATOM 894 N N . ASN A 1 111 ? -21.062 -7.207 -8.875 1 91.62 111 ASN A N 1
ATOM 895 C CA . ASN A 1 111 ? -20.359 -7.375 -10.141 1 91.62 111 ASN A CA 1
ATOM 896 C C . ASN A 1 111 ? -18.906 -6.934 -10.031 1 91.62 111 ASN A C 1
ATOM 898 O O . ASN A 1 111 ? -18.422 -6.129 -10.844 1 91.62 111 ASN A O 1
ATOM 902 N N . PHE A 1 112 ? -18.266 -7.445 -9.023 1 94.31 112 PHE A N 1
ATOM 903 C CA . PHE A 1 112 ? -16.875 -7.094 -8.82 1 94.31 112 PHE A CA 1
ATOM 904 C C . PHE A 1 112 ? -15.992 -7.75 -9.883 1 94.31 112 PHE A C 1
ATOM 906 O O . PHE A 1 112 ? -16.219 -8.906 -10.25 1 94.31 112 PHE A O 1
ATOM 913 N N . LEU A 1 113 ? -15.117 -6.961 -10.422 1 97 113 LEU A N 1
ATOM 914 C CA . LEU A 1 113 ? -14.133 -7.426 -11.391 1 97 113 LEU A CA 1
ATOM 915 C C . LEU A 1 113 ? -12.742 -7.473 -10.781 1 97 113 LEU A C 1
ATOM 917 O O . LEU A 1 113 ? -12.344 -6.562 -10.047 1 97 113 LEU A O 1
ATOM 921 N N . MET A 1 114 ? -12.062 -8.586 -11.078 1 97.62 114 MET A N 1
ATOM 922 C CA . MET A 1 114 ? -10.719 -8.75 -10.523 1 97.62 114 MET A CA 1
ATOM 923 C C . MET A 1 114 ? -9.688 -8.859 -11.641 1 97.62 114 MET A C 1
ATOM 925 O O . MET A 1 114 ? -9.93 -9.516 -12.648 1 97.62 114 MET A O 1
ATOM 929 N N . ARG A 1 115 ? -8.641 -8.203 -11.461 1 98.31 115 ARG A N 1
ATOM 930 C CA . ARG A 1 115 ? -7.453 -8.328 -12.305 1 98.31 115 ARG A CA 1
ATOM 931 C C . ARG A 1 115 ? -6.266 -8.836 -11.492 1 98.31 115 ARG A C 1
ATOM 933 O O . ARG A 1 115 ? -6.07 -8.43 -10.344 1 98.31 115 ARG A O 1
ATOM 940 N N . ILE A 1 116 ? -5.488 -9.75 -12.086 1 98.88 116 ILE A N 1
ATOM 941 C CA . ILE A 1 116 ? -4.391 -10.359 -11.344 1 98.88 116 ILE A CA 1
ATOM 942 C C . ILE A 1 116 ? -3.105 -10.273 -12.164 1 98.88 116 ILE A C 1
ATOM 944 O O . ILE A 1 116 ? -3.129 -10.453 -13.383 1 98.88 116 ILE A O 1
ATOM 948 N N . GLY A 1 117 ? -2.008 -9.969 -11.547 1 98.94 117 GLY A N 1
ATOM 949 C CA . GLY A 1 117 ? -0.682 -9.977 -12.141 1 98.94 117 GLY A CA 1
ATOM 950 C C . GLY A 1 117 ? 0.299 -10.867 -11.406 1 98.94 117 GLY A C 1
ATOM 951 O O . GLY A 1 117 ? 0.3 -10.922 -10.172 1 98.94 117 GLY A O 1
ATOM 952 N N . LEU A 1 118 ? 1.117 -11.641 -12.156 1 98.94 118 LEU A N 1
ATOM 953 C CA . LEU A 1 118 ? 2.113 -12.539 -11.586 1 98.94 118 LEU A CA 1
ATOM 954 C C . LEU A 1 118 ? 3.496 -12.258 -12.164 1 98.94 118 LEU A C 1
ATOM 956 O O . LEU A 1 118 ? 3.625 -11.969 -13.359 1 98.94 118 LEU A O 1
ATOM 960 N N . ASN A 1 119 ? 4.43 -12.367 -11.375 1 98.88 119 ASN A N 1
ATOM 961 C CA . ASN A 1 119 ? 5.836 -12.398 -11.766 1 98.88 119 ASN A CA 1
ATOM 962 C C . ASN A 1 119 ? 6.652 -13.297 -10.844 1 98.88 119 ASN A C 1
ATOM 964 O O . ASN A 1 119 ? 6.148 -13.773 -9.828 1 98.88 119 ASN A O 1
ATOM 968 N N . VAL A 1 120 ? 7.836 -13.68 -11.312 1 98.88 120 VAL A N 1
ATOM 969 C CA . VAL A 1 120 ? 8.75 -14.492 -10.523 1 98.88 120 VAL A CA 1
ATOM 970 C C . VAL A 1 120 ? 10.164 -13.922 -10.609 1 98.88 120 VAL A C 1
ATOM 972 O O . VAL A 1 120 ? 10.562 -13.398 -11.648 1 98.88 120 VAL A O 1
ATOM 975 N N . GLY A 1 121 ? 10.82 -13.922 -9.516 1 97.75 121 GLY A N 1
ATOM 976 C CA . GLY A 1 121 ? 12.195 -13.461 -9.492 1 97.75 121 GLY A CA 1
ATOM 977 C C . GLY A 1 121 ? 12.719 -13.219 -8.086 1 97.75 121 GLY A C 1
ATOM 978 O O . GLY A 1 121 ? 12.117 -13.664 -7.109 1 97.75 121 GLY A O 1
ATOM 979 N N . PRO A 1 122 ? 13.914 -12.617 -7.973 1 95.44 122 PRO A N 1
ATOM 980 C CA . PRO A 1 122 ? 14.492 -12.336 -6.656 1 95.44 122 PRO A CA 1
ATOM 981 C C . PRO A 1 122 ? 13.758 -11.219 -5.918 1 95.44 122 PRO A C 1
ATOM 983 O O . PRO A 1 122 ? 13.266 -10.281 -6.547 1 95.44 122 PRO A O 1
ATOM 986 N N . VAL A 1 123 ? 13.703 -11.391 -4.602 1 95.12 123 VAL A N 1
ATOM 987 C CA . VAL A 1 123 ? 13.172 -10.344 -3.738 1 95.12 123 VAL A CA 1
ATOM 988 C C . VAL A 1 123 ? 14.047 -10.203 -2.494 1 95.12 123 VAL A C 1
ATOM 990 O O . VAL A 1 123 ? 14.836 -11.094 -2.18 1 95.12 123 VAL A O 1
ATOM 993 N N . VAL A 1 124 ? 13.984 -9.062 -1.931 1 93.06 124 VAL A N 1
ATOM 994 C CA . VAL A 1 124 ? 14.477 -8.883 -0.567 1 93.06 124 VAL A CA 1
ATOM 995 C C . VAL A 1 124 ? 13.297 -8.859 0.406 1 93.06 124 VAL A C 1
ATOM 997 O O . VAL A 1 124 ? 12.336 -8.102 0.21 1 93.06 124 VAL A O 1
ATOM 1000 N N . ALA A 1 125 ? 13.32 -9.727 1.35 1 94.25 125 ALA A N 1
ATOM 1001 C CA . ALA A 1 125 ? 12.273 -9.812 2.359 1 94.25 125 ALA A CA 1
ATOM 1002 C C . ALA A 1 125 ? 12.766 -9.305 3.711 1 94.25 125 ALA A C 1
ATOM 1004 O O . ALA A 1 125 ? 13.945 -9.469 4.051 1 94.25 125 ALA A O 1
ATOM 1005 N N . GLY A 1 126 ? 11.805 -8.641 4.457 1 92.19 126 GLY A N 1
ATOM 1006 C CA . GLY A 1 126 ? 12.18 -8.18 5.781 1 92.19 126 GLY A CA 1
ATOM 1007 C C . GLY A 1 126 ? 11.055 -7.461 6.508 1 92.19 126 GLY A C 1
ATOM 1008 O O . GLY A 1 126 ? 9.938 -7.367 5.992 1 92.19 126 GLY A O 1
ATOM 1009 N N . VAL A 1 127 ? 11.359 -7.094 7.711 1 92 127 VAL A N 1
ATOM 1010 C CA . VAL A 1 127 ? 10.422 -6.352 8.539 1 92 127 VAL A CA 1
ATOM 1011 C C . VAL A 1 127 ? 10.773 -4.867 8.523 1 92 127 VAL A C 1
ATOM 1013 O O . VAL A 1 127 ? 11.938 -4.496 8.719 1 92 127 VAL A O 1
ATOM 1016 N N . ILE A 1 128 ? 9.828 -4.023 8.273 1 89.62 128 ILE A N 1
ATOM 1017 C CA . ILE A 1 128 ? 10.062 -2.586 8.156 1 89.62 128 ILE A CA 1
ATOM 1018 C C . ILE A 1 128 ? 9.289 -1.85 9.242 1 89.62 128 ILE A C 1
ATOM 1020 O O . ILE A 1 128 ? 8.148 -2.207 9.555 1 89.62 128 ILE A O 1
ATOM 1024 N N . GLY A 1 129 ? 9.945 -0.83 9.828 1 90.25 129 GLY A N 1
ATOM 1025 C CA . GLY A 1 129 ? 9.305 0.054 10.789 1 90.25 129 GLY A CA 1
ATOM 1026 C C . GLY A 1 129 ? 9.586 -0.327 12.227 1 90.25 129 GLY A C 1
ATOM 1027 O O . GLY A 1 129 ? 9.945 -1.473 12.516 1 90.25 129 GLY A O 1
ATOM 1028 N N . VAL A 1 130 ? 9.5 0.717 13.102 1 89.19 130 VAL A N 1
ATOM 1029 C CA . VAL A 1 130 ? 9.578 0.502 14.539 1 89.19 130 VAL A CA 1
ATOM 1030 C C . VAL A 1 130 ? 8.18 0.507 15.141 1 89.19 130 VAL A C 1
ATOM 1032 O O . VAL A 1 130 ? 7.836 -0.36 15.945 1 89.19 130 VAL A O 1
ATOM 1035 N N . LYS A 1 131 ? 7.398 1.449 14.719 1 90.19 131 LYS A N 1
ATOM 1036 C CA . LYS A 1 131 ? 5.973 1.449 15.031 1 90.19 131 LYS A CA 1
ATOM 1037 C C . LYS A 1 131 ? 5.18 0.672 13.984 1 90.19 131 LYS A C 1
ATOM 1039 O O . LYS A 1 131 ? 5.297 0.934 12.789 1 90.19 131 LYS A O 1
ATOM 1044 N N . LYS A 1 132 ? 4.367 -0.261 14.445 1 90.5 132 LYS A N 1
ATOM 1045 C CA . LYS A 1 132 ? 3.568 -1.122 13.578 1 90.5 132 LYS A CA 1
ATOM 1046 C C . LYS A 1 132 ? 4.441 -1.828 12.547 1 90.5 132 LYS A C 1
ATOM 1048 O O . LYS A 1 132 ? 4.203 -1.711 11.344 1 90.5 132 LYS A O 1
ATOM 1053 N N . PRO A 1 133 ? 5.492 -2.529 13.078 1 91.38 133 PRO A N 1
ATOM 1054 C CA . PRO A 1 133 ? 6.363 -3.242 12.141 1 91.38 133 PRO A CA 1
ATOM 1055 C C . PRO A 1 133 ? 5.621 -4.297 11.328 1 91.38 133 PRO A C 1
ATOM 1057 O O . PRO A 1 133 ? 4.707 -4.945 11.836 1 91.38 133 PRO A O 1
ATOM 1060 N N . HIS A 1 134 ? 5.941 -4.48 10.055 1 90.88 134 HIS A N 1
ATOM 1061 C CA . HIS A 1 134 ? 5.297 -5.492 9.227 1 90.88 134 HIS A CA 1
ATOM 1062 C C . HIS A 1 134 ? 6.293 -6.125 8.258 1 90.88 134 HIS A C 1
ATOM 1064 O O . HIS A 1 134 ? 7.207 -5.453 7.777 1 90.88 134 HIS A O 1
ATOM 1070 N N . TYR A 1 135 ? 6.113 -7.383 8.062 1 93.06 135 TYR A N 1
ATOM 1071 C CA . TYR A 1 135 ? 6.871 -8.125 7.066 1 93.06 135 TYR A CA 1
ATOM 1072 C C . TYR A 1 135 ? 6.453 -7.723 5.656 1 93.06 135 TYR A C 1
ATOM 1074 O O . TYR A 1 135 ? 5.266 -7.539 5.379 1 93.06 135 TYR A O 1
ATOM 1082 N N . ASP A 1 136 ? 7.457 -7.531 4.816 1 94.62 136 ASP A N 1
ATOM 1083 C CA . ASP A 1 136 ? 7.195 -7.156 3.43 1 94.62 136 ASP A CA 1
ATOM 1084 C C . ASP A 1 136 ? 8.297 -7.664 2.504 1 94.62 136 ASP A C 1
ATOM 1086 O O . ASP A 1 136 ? 9.273 -8.258 2.963 1 94.62 136 ASP A O 1
ATOM 1090 N N . ILE A 1 137 ? 8.062 -7.523 1.266 1 94.94 137 ILE A N 1
ATOM 1091 C CA . ILE A 1 137 ? 9.062 -7.895 0.267 1 94.94 137 ILE A CA 1
ATOM 1092 C C . ILE A 1 137 ? 9.266 -6.738 -0.712 1 94.94 137 ILE A C 1
ATOM 1094 O O . ILE A 1 137 ? 8.32 -6.004 -1.019 1 94.94 137 ILE A O 1
ATOM 1098 N N . TRP A 1 138 ? 10.5 -6.668 -1.251 1 92.5 138 TRP A N 1
ATOM 1099 C CA . TRP A 1 138 ? 10.898 -5.582 -2.139 1 92.5 138 TRP A CA 1
ATOM 1100 C C . TRP A 1 138 ? 11.742 -6.109 -3.295 1 92.5 138 TRP A C 1
ATOM 1102 O O . TRP A 1 138 ? 12.344 -7.18 -3.195 1 92.5 138 TRP A O 1
ATOM 1112 N N . GLY A 1 139 ? 11.781 -5.254 -4.348 1 90.06 139 GLY A N 1
ATOM 1113 C CA . GLY A 1 139 ? 12.609 -5.582 -5.496 1 90.06 139 GLY A CA 1
ATOM 1114 C C . GLY A 1 139 ? 11.898 -5.371 -6.824 1 90.06 139 GLY A C 1
ATOM 1115 O O . GLY A 1 139 ? 10.688 -5.148 -6.855 1 90.06 139 GLY A O 1
ATOM 1116 N N . ASN A 1 140 ? 12.688 -5.477 -7.863 1 90.19 140 ASN A N 1
ATOM 1117 C CA . ASN A 1 140 ? 12.141 -5.328 -9.211 1 90.19 140 ASN A CA 1
ATOM 1118 C C . ASN A 1 140 ? 11.062 -6.367 -9.492 1 90.19 140 ASN A C 1
ATOM 1120 O O . ASN A 1 140 ? 10.102 -6.09 -10.211 1 90.19 140 ASN A O 1
ATOM 1124 N N . THR A 1 141 ? 11.258 -7.504 -8.93 1 95 141 THR A N 1
ATOM 1125 C CA . THR A 1 141 ? 10.273 -8.57 -9.102 1 95 141 THR A CA 1
ATOM 1126 C C . THR A 1 141 ? 8.898 -8.109 -8.625 1 95 141 THR A C 1
ATOM 1128 O O . THR A 1 141 ? 7.895 -8.344 -9.305 1 95 141 THR A O 1
ATOM 1131 N N . VAL A 1 142 ? 8.906 -7.457 -7.52 1 95.56 142 VAL A N 1
ATOM 1132 C CA . VAL A 1 142 ? 7.66 -6.977 -6.926 1 95.56 142 VAL A CA 1
ATOM 1133 C C . VAL A 1 142 ? 7.051 -5.891 -7.809 1 95.56 142 VAL A C 1
ATOM 1135 O O . VAL A 1 142 ? 5.852 -5.914 -8.094 1 95.56 142 VAL A O 1
ATOM 1138 N N . ASN A 1 143 ? 7.879 -4.996 -8.297 1 92.31 143 ASN A N 1
ATOM 1139 C CA . ASN A 1 143 ? 7.406 -3.91 -9.148 1 92.31 143 ASN A CA 1
ATOM 1140 C C . ASN A 1 143 ? 6.789 -4.438 -10.438 1 92.31 143 ASN A C 1
ATOM 1142 O O . ASN A 1 143 ? 5.734 -3.965 -10.867 1 92.31 143 ASN A O 1
ATOM 1146 N N . VAL A 1 144 ? 7.422 -5.371 -10.984 1 95.88 144 VAL A N 1
ATOM 1147 C CA . VAL A 1 144 ? 6.938 -5.93 -12.242 1 95.88 144 VAL A CA 1
ATOM 1148 C C . VAL A 1 144 ? 5.621 -6.668 -12.008 1 95.88 144 VAL A C 1
ATOM 1150 O O . VAL A 1 144 ? 4.688 -6.559 -12.805 1 95.88 144 VAL A O 1
ATOM 1153 N N . ALA A 1 145 ? 5.527 -7.41 -10.938 1 98.12 145 ALA A N 1
ATOM 1154 C CA . ALA A 1 145 ? 4.27 -8.078 -10.617 1 98.12 145 ALA A CA 1
ATOM 1155 C C . ALA A 1 145 ? 3.135 -7.066 -10.469 1 98.12 145 ALA A C 1
ATOM 1157 O O . ALA A 1 145 ? 2.031 -7.285 -10.969 1 98.12 145 ALA A O 1
ATOM 1158 N N . SER A 1 146 ? 3.391 -6.027 -9.742 1 96.94 146 SER A N 1
ATOM 1159 C CA . SER A 1 146 ? 2.41 -4.961 -9.57 1 96.94 146 SER A CA 1
ATOM 1160 C C . SER A 1 146 ? 1.987 -4.383 -10.922 1 96.94 146 SER A C 1
ATOM 1162 O O . SER A 1 146 ? 0.809 -4.09 -11.133 1 96.94 146 SER A O 1
ATOM 1164 N N . ARG A 1 147 ? 2.922 -4.211 -11.836 1 97 147 ARG A N 1
ATOM 1165 C CA . ARG A 1 147 ? 2.623 -3.676 -13.164 1 97 147 ARG A CA 1
ATOM 1166 C C . ARG A 1 147 ? 1.821 -4.676 -13.992 1 97 147 ARG A C 1
ATOM 1168 O O . ARG A 1 147 ? 1.001 -4.285 -14.82 1 97 147 ARG A O 1
ATOM 1175 N N . MET A 1 148 ? 2.076 -5.965 -13.789 1 98.56 148 MET A N 1
ATOM 1176 C CA . MET A 1 148 ? 1.252 -6.973 -14.461 1 98.56 148 MET A CA 1
ATOM 1177 C C . MET A 1 148 ? -0.21 -6.832 -14.047 1 98.56 148 MET A C 1
ATOM 1179 O O . MET A 1 148 ? -1.109 -7.027 -14.867 1 98.56 148 MET A O 1
ATOM 1183 N N . ASP A 1 149 ? -0.411 -6.508 -12.828 1 98.38 149 ASP A N 1
ATOM 1184 C CA . ASP A 1 149 ? -1.762 -6.25 -12.336 1 98.38 149 ASP A CA 1
ATOM 1185 C C . ASP A 1 149 ? -2.311 -4.941 -12.906 1 98.38 149 ASP A C 1
ATOM 1187 O O . ASP A 1 149 ? -3.354 -4.934 -13.562 1 98.38 149 ASP A O 1
ATOM 1191 N N . SER A 1 150 ? -1.555 -3.84 -12.766 1 96.06 150 SER A N 1
ATOM 1192 C CA . SER A 1 150 ? -2.08 -2.512 -13.062 1 96.06 150 SER A CA 1
ATOM 1193 C C . SER A 1 150 ? -2.303 -2.332 -14.562 1 96.06 150 SER A C 1
ATOM 1195 O O . SER A 1 150 ? -3.119 -1.508 -14.977 1 96.06 150 SER A O 1
ATOM 1197 N N . THR A 1 151 ? -1.617 -3.018 -15.375 1 97.38 151 THR A N 1
ATOM 1198 C CA . THR A 1 151 ? -1.803 -2.947 -16.812 1 97.38 151 THR A CA 1
ATOM 1199 C C . THR A 1 151 ? -2.646 -4.117 -17.312 1 97.38 151 THR A C 1
ATOM 1201 O O . THR A 1 151 ? -2.832 -4.289 -18.516 1 97.38 151 THR A O 1
ATOM 1204 N N . GLY A 1 152 ? -3.068 -4.992 -16.391 1 98.06 152 GLY A N 1
ATOM 1205 C CA . GLY A 1 152 ? -3.848 -6.164 -16.75 1 98.06 152 GLY A CA 1
ATOM 1206 C C . GLY A 1 152 ? -5.234 -5.824 -17.266 1 98.06 152 GLY A C 1
ATOM 1207 O O . GLY A 1 152 ? -5.535 -4.66 -17.531 1 98.06 152 GLY A O 1
ATOM 1208 N N . VAL A 1 153 ? -6.004 -6.812 -17.547 1 98.19 153 VAL A N 1
ATOM 1209 C CA . VAL A 1 153 ? -7.375 -6.715 -18.031 1 98.19 153 VAL A CA 1
ATOM 1210 C C . VAL A 1 153 ? -8.336 -7.316 -17.016 1 98.19 153 VAL A C 1
ATOM 1212 O O . VAL A 1 153 ? -8.055 -8.367 -16.438 1 98.19 153 VAL A O 1
ATOM 1215 N N . PRO A 1 154 ? -9.477 -6.609 -16.719 1 97.75 154 PRO A N 1
ATOM 1216 C CA . PRO A 1 154 ? -10.445 -7.184 -15.781 1 97.75 154 PRO A CA 1
ATOM 1217 C C . PRO A 1 154 ? -10.805 -8.633 -16.109 1 97.75 154 PRO A C 1
ATOM 1219 O O . PRO A 1 154 ? -11.055 -8.961 -17.266 1 97.75 154 PRO A O 1
ATOM 1222 N N . ASN A 1 155 ? -10.773 -9.461 -15.086 1 97.69 155 ASN A N 1
ATOM 1223 C CA . ASN A 1 155 ? -11.117 -10.875 -15.109 1 97.69 155 ASN A CA 1
ATOM 1224 C C . ASN A 1 155 ? -10.055 -11.703 -15.82 1 97.69 155 ASN A C 1
ATOM 1226 O O . ASN A 1 155 ? -10.32 -12.82 -16.266 1 97.69 155 ASN A O 1
ATOM 1230 N N . LYS A 1 156 ? -8.883 -11.133 -15.953 1 98.69 156 LYS A N 1
ATOM 1231 C CA . LYS A 1 156 ? -7.77 -11.883 -16.531 1 98.69 156 LYS A CA 1
ATOM 1232 C C . LYS A 1 156 ? -6.57 -11.914 -15.594 1 98.69 156 LYS A C 1
ATOM 1234 O O . LYS A 1 156 ? -6.52 -11.156 -14.625 1 98.69 156 LYS A O 1
ATOM 1239 N N . ILE A 1 157 ? -5.738 -12.891 -15.859 1 98.88 157 ILE A N 1
ATOM 1240 C CA . ILE A 1 157 ? -4.469 -13.039 -15.156 1 98.88 157 ILE A CA 1
ATOM 1241 C C . ILE A 1 157 ? -3.314 -12.75 -16.109 1 98.88 157 ILE A C 1
ATOM 1243 O O . ILE A 1 157 ? -3.061 -13.523 -17.031 1 98.88 157 ILE A O 1
ATOM 1247 N N . GLN A 1 158 ? -2.643 -11.641 -15.938 1 98.94 158 GLN A N 1
ATOM 1248 C CA . GLN A 1 158 ? -1.51 -11.273 -16.781 1 98.94 158 GLN A CA 1
ATOM 1249 C C . GLN A 1 158 ? -0.19 -11.703 -16.141 1 98.94 158 GLN A C 1
ATOM 1251 O O . GLN A 1 158 ? 0.038 -11.461 -14.961 1 98.94 158 GLN A O 1
ATOM 1256 N N . VAL A 1 159 ? 0.699 -12.352 -16.953 1 98.94 159 VAL A N 1
ATOM 1257 C CA . VAL A 1 159 ? 1.939 -12.875 -16.391 1 98.94 159 VAL A CA 1
ATOM 1258 C C . VAL A 1 159 ? 3.115 -12.484 -17.281 1 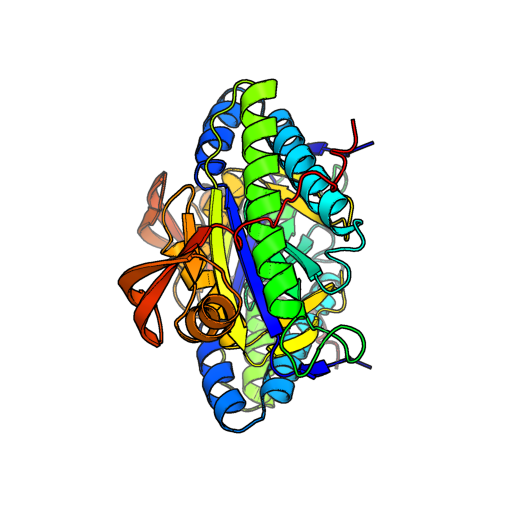98.94 159 VAL A C 1
ATOM 1260 O O . VAL A 1 159 ? 2.93 -12.156 -18.453 1 98.94 159 VAL A O 1
ATOM 1263 N N . THR A 1 160 ? 4.281 -12.508 -16.75 1 98.75 160 THR A N 1
ATOM 1264 C CA . THR A 1 160 ? 5.516 -12.227 -17.469 1 98.75 160 THR A CA 1
ATOM 1265 C C . THR A 1 160 ? 5.941 -13.43 -18.297 1 98.75 160 THR A C 1
ATOM 1267 O O . THR A 1 160 ? 5.387 -14.516 -18.156 1 98.75 160 THR A O 1
ATOM 1270 N N . GLN A 1 161 ? 6.938 -13.195 -19.125 1 98.56 161 GLN A N 1
ATOM 1271 C CA . GLN A 1 161 ? 7.523 -14.273 -19.922 1 98.56 161 GLN A CA 1
ATOM 1272 C C . GLN A 1 161 ? 8.125 -15.352 -19.031 1 98.56 161 GLN A C 1
ATOM 1274 O O . GLN A 1 161 ? 8.078 -16.531 -19.359 1 98.56 161 GLN A O 1
ATOM 1279 N N . GLU A 1 162 ? 8.734 -14.938 -17.938 1 98.44 162 GLU A N 1
ATOM 1280 C CA . GLU A 1 162 ? 9.336 -15.891 -17.016 1 98.44 162 GLU A CA 1
ATOM 1281 C C . GLU A 1 162 ? 8.281 -16.844 -16.453 1 98.44 162 GLU A C 1
ATOM 1283 O O . GLU A 1 162 ? 8.516 -18.047 -16.359 1 98.44 162 GLU A O 1
ATOM 1288 N N . ILE A 1 163 ? 7.145 -16.297 -16.094 1 98.88 163 ILE A N 1
ATOM 1289 C CA . ILE A 1 163 ? 6.043 -17.109 -15.602 1 98.88 163 ILE A CA 1
ATOM 1290 C C . ILE A 1 163 ? 5.516 -18 -16.719 1 98.88 163 ILE A C 1
ATOM 1292 O O . ILE A 1 163 ? 5.227 -19.172 -16.5 1 98.88 163 ILE A O 1
ATOM 1296 N N . TYR A 1 164 ? 5.363 -17.438 -17.859 1 98.88 164 TYR A N 1
ATOM 1297 C CA . TYR A 1 164 ? 4.898 -18.188 -19.016 1 98.88 164 TYR A CA 1
ATOM 1298 C C . TYR A 1 164 ? 5.746 -19.438 -19.234 1 98.88 164 TYR A C 1
ATOM 1300 O O . TYR A 1 164 ? 5.211 -20.531 -19.438 1 98.88 164 TYR A O 1
ATOM 1308 N N . LYS A 1 165 ? 7.027 -19.312 -19.219 1 98.5 165 LYS A N 1
ATOM 1309 C CA . LYS A 1 165 ? 7.938 -20.438 -19.453 1 98.5 165 LYS A CA 1
ATOM 1310 C C . LYS A 1 165 ? 7.723 -21.547 -18.438 1 98.5 165 LYS A C 1
ATOM 1312 O O . LYS A 1 165 ? 7.699 -22.734 -18.797 1 98.5 165 LYS A O 1
ATOM 1317 N N . ILE A 1 166 ? 7.566 -21.156 -17.219 1 98.56 166 ILE A N 1
ATOM 1318 C CA . ILE A 1 166 ? 7.406 -22.125 -16.141 1 98.56 166 ILE A CA 1
ATOM 1319 C C . ILE A 1 166 ? 6.066 -22.844 -16.297 1 98.56 166 ILE A C 1
ATOM 1321 O O . ILE A 1 166 ? 6.004 -24.078 -16.266 1 98.56 166 ILE A O 1
ATOM 1325 N N . LEU A 1 167 ? 5.031 -22.109 -16.531 1 98.69 167 LEU A N 1
ATOM 1326 C CA . LEU A 1 167 ? 3.684 -22.672 -16.516 1 98.69 167 LEU A CA 1
ATOM 1327 C C . LEU A 1 167 ? 3.395 -23.438 -17.797 1 98.69 167 LEU A C 1
ATOM 1329 O O . LEU A 1 167 ? 2.68 -24.438 -17.781 1 98.69 167 LEU A O 1
ATOM 1333 N N . SER A 1 168 ? 3.889 -22.922 -18.906 1 97.75 168 SER A N 1
ATOM 1334 C CA . SER A 1 168 ? 3.641 -23.578 -20.188 1 97.75 168 SER A CA 1
ATOM 1335 C C . SER A 1 168 ? 4.23 -24.984 -20.203 1 97.75 168 SER A C 1
ATOM 1337 O O . SER A 1 168 ? 3.676 -25.891 -20.828 1 97.75 168 SER A O 1
ATOM 1339 N N . SER A 1 169 ? 5.281 -25.172 -19.5 1 96.94 169 SER A N 1
ATOM 1340 C CA . SER A 1 169 ? 5.938 -26.469 -19.438 1 96.94 169 SER A CA 1
ATOM 1341 C C . SER A 1 169 ? 5.234 -27.391 -18.438 1 96.94 169 SER A C 1
ATOM 1343 O O . SER A 1 169 ? 5.535 -28.578 -18.375 1 96.94 169 SER A O 1
ATOM 1345 N N . SER A 1 170 ? 4.301 -26.875 -17.703 1 96.62 170 SER A N 1
ATOM 1346 C CA . SER A 1 170 ? 3.637 -27.641 -16.656 1 96.62 170 SER A CA 1
ATOM 1347 C C . SER A 1 170 ? 2.16 -27.844 -16.969 1 96.62 170 SER A C 1
ATOM 1349 O O . SER A 1 170 ? 1.358 -28.125 -16.078 1 96.62 170 SER A O 1
ATOM 1351 N N . GLY A 1 171 ? 1.705 -27.594 -18.172 1 96.31 171 GLY A N 1
ATOM 1352 C CA . GLY A 1 171 ? 0.394 -28 -18.641 1 96.31 171 GLY A CA 1
ATOM 1353 C C . GLY A 1 171 ? -0.645 -26.891 -18.562 1 96.31 171 GLY A C 1
ATOM 1354 O O . GLY A 1 171 ? -1.802 -27.094 -18.938 1 96.31 171 GLY A O 1
ATOM 1355 N N . TYR A 1 172 ? -0.262 -25.75 -18.109 1 98.31 172 TYR A N 1
ATOM 1356 C CA . TYR A 1 172 ? -1.201 -24.641 -18.094 1 98.31 172 TYR A CA 1
ATOM 1357 C C . TYR A 1 172 ? -1.437 -24.094 -19.5 1 98.31 172 TYR A C 1
ATOM 1359 O O . TYR A 1 172 ? -0.581 -24.234 -20.375 1 98.31 172 TYR A O 1
ATOM 1367 N N . THR A 1 173 ? -2.602 -23.516 -19.719 1 98.5 173 THR A N 1
ATOM 1368 C CA . THR A 1 173 ? -2.912 -22.859 -20.984 1 98.5 173 THR A CA 1
ATOM 1369 C C . THR A 1 173 ? -2.693 -21.359 -20.875 1 98.5 173 THR A C 1
ATOM 1371 O O . THR A 1 173 ? -3.232 -20.703 -19.969 1 98.5 173 THR A O 1
ATOM 1374 N N . LEU A 1 174 ? -1.85 -20.891 -21.734 1 98.69 174 LEU A N 1
ATOM 1375 C CA . LEU A 1 174 ? -1.578 -19.453 -21.766 1 98.69 174 LEU A CA 1
ATOM 1376 C C . LEU A 1 174 ? -1.705 -18.922 -23.188 1 98.69 174 LEU A C 1
ATOM 1378 O O . LEU A 1 174 ? -1.537 -19.672 -24.156 1 98.69 174 LEU A O 1
ATOM 1382 N N . SER A 1 175 ? -2.051 -17.625 -23.344 1 98.81 175 SER A N 1
ATOM 1383 C CA . SER A 1 175 ? -2.121 -16.953 -24.641 1 98.81 175 SER A CA 1
ATOM 1384 C C . SER A 1 175 ? -1.261 -15.688 -24.641 1 98.81 175 SER A C 1
ATOM 1386 O O . SER A 1 175 ? -1.011 -15.094 -23.594 1 98.81 175 SER A O 1
ATOM 1388 N N . ILE A 1 176 ? -0.823 -15.312 -25.844 1 98.44 176 ILE A N 1
ATOM 1389 C CA . ILE A 1 176 ? 0.02 -14.133 -26.016 1 98.44 176 ILE A CA 1
ATOM 1390 C C . ILE A 1 176 ? -0.836 -12.867 -25.938 1 98.44 176 ILE A C 1
ATOM 1392 O O . ILE A 1 176 ? -1.782 -12.703 -26.703 1 98.44 176 ILE A O 1
ATOM 1396 N N . ARG A 1 177 ? -0.606 -12.039 -24.984 1 98.19 177 ARG A N 1
ATOM 1397 C CA . ARG A 1 177 ? -1.239 -10.727 -24.938 1 98.19 177 ARG A CA 1
ATOM 1398 C C . ARG A 1 177 ? -0.518 -9.734 -25.844 1 98.19 177 ARG A C 1
ATOM 1400 O O . ARG A 1 177 ? -1.157 -8.945 -26.547 1 98.19 177 ARG A O 1
ATOM 1407 N N . GLY A 1 178 ? 0.813 -9.812 -25.75 1 97.81 178 GLY A N 1
ATOM 1408 C CA . GLY A 1 178 ? 1.652 -8.914 -26.531 1 97.81 178 GLY A CA 1
ATOM 1409 C C . GLY A 1 178 ? 2.43 -7.93 -25.672 1 97.81 178 GLY A C 1
ATOM 1410 O O . GLY A 1 178 ? 2.674 -8.188 -24.5 1 97.81 178 GLY A O 1
ATOM 1411 N N . LEU A 1 179 ? 2.982 -6.895 -26.281 1 97.69 179 LEU A N 1
ATOM 1412 C CA . LEU A 1 179 ? 3.854 -5.934 -25.609 1 97.69 179 LEU A CA 1
ATOM 1413 C C . LEU A 1 179 ? 3.039 -4.953 -24.781 1 97.69 179 LEU A C 1
ATOM 1415 O O . LEU A 1 179 ? 2.033 -4.414 -25.25 1 97.69 179 LEU A O 1
ATOM 1419 N N . VAL A 1 180 ? 3.49 -4.816 -23.578 1 96.81 180 VAL A N 1
ATOM 1420 C CA . VAL A 1 180 ? 2.891 -3.854 -22.656 1 96.81 180 VAL A CA 1
ATOM 1421 C C . VAL A 1 180 ? 3.961 -2.9 -22.141 1 96.81 180 VAL A C 1
ATOM 1423 O O . VAL A 1 180 ? 5.062 -3.328 -21.781 1 96.81 180 VAL A O 1
ATOM 1426 N N . ARG A 1 181 ? 3.682 -1.583 -22.156 1 93.81 181 ARG A N 1
ATOM 1427 C CA . ARG A 1 181 ? 4.609 -0.599 -21.609 1 93.81 181 ARG A CA 1
ATOM 1428 C C . ARG A 1 181 ? 4.586 -0.613 -20.078 1 93.81 181 ARG A C 1
ATOM 1430 O O . ARG A 1 181 ? 3.523 -0.486 -19.469 1 93.81 181 ARG A O 1
ATOM 1437 N N . VAL A 1 182 ? 5.691 -0.849 -19.516 1 88.44 182 VAL A N 1
ATOM 1438 C CA . VAL A 1 182 ? 5.848 -0.895 -18.078 1 88.44 182 VAL A CA 1
ATOM 1439 C C . VAL A 1 182 ? 6.738 0.258 -17.609 1 88.44 182 VAL A C 1
ATOM 1441 O O . VAL A 1 182 ? 7.859 0.416 -18.094 1 88.44 182 VAL A O 1
ATOM 1444 N N . LYS A 1 183 ? 6.172 1.079 -16.703 1 78.12 183 LYS A N 1
ATOM 1445 C CA . LYS A 1 183 ? 6.906 2.229 -16.188 1 78.12 183 LYS A CA 1
ATOM 1446 C C . LYS A 1 183 ? 8.266 1.809 -15.641 1 78.12 183 LYS A C 1
ATOM 1448 O O . LYS A 1 183 ? 8.367 0.854 -14.875 1 78.12 183 LYS A O 1
ATOM 1453 N N . GLY A 1 184 ? 9.375 2.355 -16.078 1 75.62 184 GLY A N 1
ATOM 1454 C CA . GLY A 1 184 ? 10.727 2.09 -15.609 1 75.62 184 GLY A CA 1
ATOM 1455 C C . GLY A 1 184 ? 11.383 0.925 -16.328 1 75.62 184 GLY A C 1
ATOM 1456 O O . GLY A 1 184 ? 12.578 0.674 -16.141 1 75.62 184 GLY A O 1
ATOM 1457 N N . LYS A 1 185 ? 10.586 0.175 -17.125 1 83.81 185 LYS A N 1
ATOM 1458 C CA . LYS A 1 185 ? 11.141 -1.042 -17.719 1 83.81 185 LYS A CA 1
ATOM 1459 C C . LYS A 1 185 ? 11.008 -1.032 -19.234 1 83.81 185 LYS A C 1
ATOM 1461 O O . LYS A 1 185 ? 11.594 -1.87 -19.922 1 83.81 185 LYS A O 1
ATOM 1466 N N . GLY A 1 186 ? 10.211 -0.168 -19.719 1 91.62 186 GLY A N 1
ATOM 1467 C CA . GLY A 1 186 ? 9.961 -0.177 -21.156 1 91.62 186 GLY A CA 1
ATOM 1468 C C . GLY A 1 186 ? 8.906 -1.182 -21.562 1 91.62 186 GLY A C 1
ATOM 1469 O O . GLY A 1 186 ? 7.914 -1.377 -20.859 1 91.62 186 GLY A O 1
ATOM 1470 N N . GLU A 1 187 ? 9.07 -1.725 -22.781 1 96.31 187 GLU A N 1
ATOM 1471 C CA . GLU A 1 187 ? 8.102 -2.701 -23.281 1 96.31 187 GLU A CA 1
ATOM 1472 C C . GLU A 1 187 ? 8.461 -4.113 -22.828 1 96.31 187 GLU A C 1
ATOM 1474 O O . GLU A 1 187 ? 9.625 -4.52 -22.906 1 96.31 187 GLU A O 1
ATOM 1479 N N . MET A 1 188 ? 7.406 -4.793 -22.422 1 97 188 MET A N 1
ATOM 1480 C CA . MET A 1 188 ? 7.598 -6.168 -21.969 1 97 188 MET A CA 1
ATOM 1481 C C . MET A 1 188 ? 6.609 -7.105 -22.656 1 97 188 MET A C 1
ATOM 1483 O O . MET A 1 188 ? 5.434 -6.77 -22.797 1 97 188 MET A O 1
ATOM 1487 N N . GLN A 1 189 ? 7.105 -8.219 -23.062 1 98.12 189 GLN A N 1
ATOM 1488 C CA . GLN A 1 189 ? 6.215 -9.266 -23.531 1 98.12 189 GLN A CA 1
ATOM 1489 C C . GLN A 1 189 ? 5.391 -9.852 -22.391 1 98.12 189 GLN A C 1
ATOM 1491 O O . GLN A 1 189 ? 5.938 -10.234 -21.359 1 98.12 189 GLN A O 1
ATOM 1496 N N . THR A 1 190 ? 4.066 -9.875 -22.594 1 98.75 190 THR A N 1
ATOM 1497 C CA . THR A 1 190 ? 3.197 -10.383 -21.531 1 98.75 190 THR A CA 1
ATOM 1498 C C . THR A 1 190 ? 2.248 -11.445 -22.078 1 98.75 190 THR A C 1
ATOM 1500 O O . THR A 1 190 ? 2.137 -11.625 -23.297 1 98.75 190 THR A O 1
ATOM 1503 N N . TYR A 1 191 ? 1.646 -12.188 -21.188 1 98.88 191 TYR A N 1
ATOM 1504 C CA . TYR A 1 191 ? 0.754 -13.305 -21.5 1 98.88 191 TYR A CA 1
ATOM 1505 C C . TYR A 1 191 ? -0.443 -13.32 -20.547 1 98.88 191 TYR A C 1
ATOM 1507 O O . TYR A 1 191 ? -0.405 -12.719 -19.469 1 98.88 191 TYR A O 1
ATOM 1515 N N . PHE A 1 192 ? -1.461 -13.977 -21 1 98.94 192 PHE A N 1
ATOM 1516 C CA . PHE A 1 192 ? -2.584 -14.289 -20.125 1 98.94 192 PHE A CA 1
ATOM 1517 C C . PHE A 1 192 ? -2.559 -15.75 -19.719 1 98.94 192 PHE A C 1
ATOM 1519 O O . PHE A 1 192 ? -2.318 -16.641 -20.531 1 98.94 192 PHE A O 1
ATOM 1526 N N . LEU A 1 193 ? -2.68 -16.016 -18.453 1 98.88 193 LEU A N 1
ATOM 1527 C CA . LEU A 1 193 ? -2.918 -17.359 -17.938 1 98.88 193 LEU A CA 1
ATOM 1528 C C . LEU A 1 193 ? -4.395 -17.719 -18.031 1 98.88 193 LEU A C 1
ATOM 1530 O O . LEU A 1 193 ? -5.227 -17.141 -17.328 1 98.88 193 LEU A O 1
ATOM 1534 N N . ASP A 1 194 ? -4.738 -18.75 -18.812 1 98.5 194 ASP A N 1
ATOM 1535 C CA . ASP A 1 194 ? -6.125 -18.953 -19.219 1 98.5 194 ASP A CA 1
ATOM 1536 C C . ASP A 1 194 ? -6.75 -20.125 -18.484 1 98.5 194 ASP A C 1
ATOM 1538 O O . ASP A 1 194 ? -7.953 -20.125 -18.219 1 98.5 194 ASP A O 1
ATOM 1542 N N . ALA A 1 195 ? -5.902 -21.188 -18.297 1 97.69 195 ALA A N 1
ATOM 1543 C CA . ALA A 1 195 ? -6.52 -22.359 -17.688 1 97.69 195 ALA A CA 1
ATOM 1544 C C . ALA A 1 195 ? -5.477 -23.219 -16.984 1 97.69 195 ALA A C 1
ATOM 1546 O O . ALA A 1 195 ? -4.305 -23.234 -17.375 1 97.69 195 ALA A O 1
ATOM 1547 N N . MET A 1 196 ? -5.949 -23.906 -16.016 1 96.62 196 MET A N 1
ATOM 1548 C CA . MET A 1 196 ? -5.156 -24.938 -15.336 1 96.62 196 MET A CA 1
ATOM 1549 C C . MET A 1 196 ? -4.969 -26.141 -16.234 1 96.62 196 MET A C 1
ATOM 1551 O O . MET A 1 196 ? -5.68 -26.312 -17.234 1 96.62 196 MET A O 1
ATOM 1555 N N . PRO A 1 197 ? -3.988 -26.953 -15.852 1 95.25 197 PRO A N 1
ATOM 1556 C CA . PRO A 1 197 ? -3.82 -28.172 -16.641 1 95.25 197 PRO A CA 1
ATOM 1557 C C . PRO A 1 197 ? -5.09 -29.016 -16.688 1 95.25 197 PRO A C 1
ATOM 1559 O O . PRO A 1 197 ? -5.863 -29.031 -15.727 1 95.25 197 PRO A O 1
ATOM 1562 N N . LEU A 1 198 ? -5.199 -29.734 -17.766 1 86.69 198 LEU A N 1
ATOM 1563 C CA . LEU A 1 198 ? -6.363 -30.594 -17.938 1 86.69 198 LEU A CA 1
ATOM 1564 C C . LEU A 1 198 ? -6.465 -31.594 -16.781 1 86.69 198 LEU A C 1
ATOM 1566 O O . LEU A 1 198 ? -5.461 -32.188 -16.391 1 86.69 198 LEU A O 1
ATOM 1570 N N . GLY A 1 199 ? -7.586 -31.75 -16.203 1 81.56 199 GLY A N 1
ATOM 1571 C CA . GLY A 1 199 ? -7.797 -32.688 -15.117 1 81.56 199 GLY A CA 1
ATOM 1572 C C . GLY A 1 199 ? -7.57 -32.094 -13.75 1 81.56 199 GLY A C 1
ATOM 1573 O O . GLY A 1 199 ? -7.98 -32.656 -12.734 1 81.56 199 GLY A O 1
ATOM 1574 N N . ALA A 1 200 ? -6.82 -31 -13.773 1 77.75 200 ALA A N 1
ATOM 1575 C CA . ALA A 1 200 ? -6.625 -30.328 -12.492 1 77.75 200 ALA A CA 1
ATOM 1576 C C . ALA A 1 200 ? -7.902 -29.625 -12.039 1 77.75 200 ALA A C 1
ATOM 1578 O O . ALA A 1 200 ? -8.672 -29.141 -12.867 1 77.75 200 ALA A O 1
ATOM 1579 N N . SER A 1 201 ? -8.352 -29.953 -10.805 1 76.5 201 SER A N 1
ATOM 1580 C CA . SER A 1 201 ? -9.547 -29.297 -10.305 1 76.5 201 SER A CA 1
ATOM 1581 C C . SER A 1 201 ? -9.328 -28.75 -8.898 1 76.5 201 SER A C 1
ATOM 1583 O O . SER A 1 201 ? -8.516 -29.281 -8.133 1 76.5 201 SER A O 1
ATOM 1585 N N . LEU A 1 202 ? -9.836 -27.562 -8.781 1 77 202 LEU A N 1
ATOM 1586 C CA . LEU A 1 202 ? -9.852 -26.969 -7.445 1 77 202 LEU A CA 1
ATOM 1587 C C . LEU A 1 202 ? -10.984 -27.562 -6.609 1 77 202 LEU A C 1
ATOM 1589 O O . LEU A 1 202 ? -11.242 -27.094 -5.496 1 77 202 LEU A O 1
ATOM 1593 N N . GLU A 1 203 ? -11.797 -28.469 -7.227 1 64.06 203 GLU A N 1
ATOM 1594 C CA . GLU A 1 203 ? -13.008 -29.016 -6.629 1 64.06 203 GLU A CA 1
ATOM 1595 C C . GLU A 1 203 ? -12.734 -29.562 -5.23 1 64.06 203 GLU A C 1
ATOM 1597 O O . GLU A 1 203 ? -13.594 -29.484 -4.348 1 64.06 203 GLU A O 1
ATOM 1602 N N . ASP A 1 204 ? -11.594 -30.219 -5.031 1 56.56 204 ASP A N 1
ATOM 1603 C CA . ASP A 1 204 ? -11.367 -30.75 -3.695 1 56.56 204 ASP A CA 1
ATOM 1604 C C . ASP A 1 204 ? -11.203 -29.641 -2.67 1 56.56 204 ASP A C 1
ATOM 1606 O O . ASP A 1 204 ? -11.086 -29.891 -1.472 1 56.56 204 ASP A O 1
ATOM 1610 N N . MET A 1 205 ? -11.07 -28.469 -3.082 1 58.91 205 MET A N 1
ATOM 1611 C CA . MET A 1 205 ? -10.922 -27.344 -2.154 1 58.91 205 MET A CA 1
ATOM 1612 C C . MET A 1 205 ? -12.281 -26.891 -1.625 1 58.91 205 MET A C 1
ATOM 1614 O O . MET A 1 205 ? -13.156 -26.516 -2.4 1 58.91 205 MET A O 1
ATOM 1618 N N . GLN A 1 206 ? -12.922 -27.812 -0.843 1 47.16 206 GLN A N 1
ATOM 1619 C CA . GLN A 1 206 ? -14.211 -27.609 -0.191 1 47.16 206 GLN A CA 1
ATOM 1620 C C . GLN A 1 206 ? -14.414 -26.156 0.207 1 47.16 206 GLN A C 1
ATOM 1622 O O . GLN A 1 206 ? -13.555 -25.562 0.867 1 47.16 206 GLN A O 1
ATOM 1627 N N . THR A 1 207 ? -15.125 -25.375 -0.596 1 45.31 207 THR A N 1
ATOM 1628 C CA . THR A 1 207 ? -15.602 -24.062 -0.214 1 45.31 207 THR A CA 1
ATOM 1629 C C . THR A 1 207 ? -16.125 -24.062 1.22 1 45.31 207 THR A C 1
ATOM 1631 O O . THR A 1 207 ? -16.844 -24.984 1.62 1 45.31 207 THR A O 1
ATOM 1634 N N . PHE A 1 208 ? -15.391 -23.625 2.174 1 37.38 208 PHE A N 1
ATOM 1635 C CA . PHE A 1 208 ? -15.906 -23.547 3.537 1 37.38 208 PHE A CA 1
ATOM 1636 C C . PHE A 1 208 ? -17.297 -22.922 3.559 1 37.38 208 PHE A C 1
ATOM 1638 O O . PHE A 1 208 ? -17.469 -21.781 3.119 1 37.38 208 PHE A O 1
ATOM 1645 N N . ASP A 1 209 ? -18.375 -23.672 3.361 1 32.66 209 ASP A N 1
ATOM 1646 C CA . ASP A 1 209 ? -19.734 -23.266 3.742 1 32.66 209 ASP A CA 1
ATOM 1647 C C . ASP A 1 209 ? -19.766 -22.719 5.172 1 32.66 209 ASP A C 1
ATOM 1649 O O . ASP A 1 209 ? -19.109 -23.281 6.062 1 32.66 209 ASP A O 1
ATOM 1653 N N . ASN B 1 1 ? -15.336 -9.516 16.219 1 47.62 1 ASN B N 1
ATOM 1654 C CA . ASN B 1 1 ? -16.203 -8.461 15.711 1 47.62 1 ASN B CA 1
ATOM 1655 C C . ASN B 1 1 ? -15.422 -7.406 14.945 1 47.62 1 ASN B C 1
ATOM 1657 O O . ASN B 1 1 ? -14.477 -6.82 15.477 1 47.62 1 ASN B O 1
ATOM 1661 N N . LEU B 1 2 ? -15.617 -7.5 13.656 1 60.19 2 LEU B N 1
ATOM 1662 C CA . LEU B 1 2 ? -14.938 -6.59 12.734 1 60.19 2 LEU B CA 1
ATOM 1663 C C . LEU B 1 2 ? -15.219 -5.141 13.109 1 60.19 2 LEU B C 1
ATOM 1665 O O . LEU B 1 2 ? -16.359 -4.777 13.398 1 60.19 2 LEU B O 1
ATOM 1669 N N . TYR B 1 3 ? -14.32 -4.473 13.562 1 78.38 3 TYR B N 1
ATOM 1670 C CA . TYR B 1 3 ? -14.422 -3.088 14.016 1 78.38 3 TYR B CA 1
ATOM 1671 C C . TYR B 1 3 ? -14.328 -2.123 12.836 1 78.38 3 TYR B C 1
ATOM 1673 O O . TYR B 1 3 ? -13.414 -2.223 12.016 1 78.38 3 TYR B O 1
ATOM 1681 N N . TYR B 1 4 ? -15.523 -1.497 12.57 1 85.69 4 TYR B N 1
ATOM 1682 C CA . TYR B 1 4 ? -15.508 -0.385 11.625 1 85.69 4 TYR B CA 1
ATOM 1683 C C . TYR B 1 4 ? -16.188 0.846 12.219 1 85.69 4 TYR B C 1
ATOM 1685 O O . TYR B 1 4 ? -17.188 0.731 12.914 1 85.69 4 TYR B O 1
ATOM 1693 N N . GLU B 1 5 ? -15.5 2.025 11.961 1 90.81 5 GLU B N 1
ATOM 1694 C CA . GLU B 1 5 ? -16.062 3.266 12.484 1 90.81 5 GLU B CA 1
ATOM 1695 C C . GLU B 1 5 ? -15.914 4.406 11.484 1 90.81 5 GLU B C 1
ATOM 1697 O O . GLU B 1 5 ? -14.883 4.535 10.828 1 90.81 5 GLU B O 1
ATOM 1702 N N . ASP B 1 6 ? -16.984 5.18 11.367 1 92.06 6 ASP B N 1
ATOM 1703 C CA . ASP B 1 6 ? -16.922 6.434 10.625 1 92.06 6 ASP B CA 1
ATOM 1704 C C . ASP B 1 6 ? -16.375 7.559 11.492 1 92.06 6 ASP B C 1
ATOM 1706 O O . ASP B 1 6 ? -16.828 7.77 12.617 1 92.06 6 ASP B O 1
ATOM 1710 N N . ILE B 1 7 ? -15.375 8.266 11.008 1 95.25 7 ILE B N 1
ATOM 1711 C CA . ILE B 1 7 ? -14.773 9.367 11.758 1 95.25 7 ILE B CA 1
ATOM 1712 C C . ILE B 1 7 ? -14.688 10.609 10.867 1 95.25 7 ILE B C 1
ATOM 1714 O O . ILE B 1 7 ? -14.188 10.539 9.742 1 95.25 7 ILE B O 1
ATOM 1718 N N . ASN B 1 8 ? -15.148 11.75 11.359 1 96.12 8 ASN B N 1
ATOM 1719 C CA . ASN B 1 8 ? -15.094 12.992 10.609 1 96.12 8 ASN B CA 1
ATOM 1720 C C . ASN B 1 8 ? -13.836 13.797 10.945 1 96.12 8 ASN B C 1
ATOM 1722 O O . ASN B 1 8 ? -13.211 13.578 11.977 1 96.12 8 ASN B O 1
ATOM 1726 N N . ASN B 1 9 ? -13.43 14.609 10.008 1 98.31 9 ASN B N 1
ATOM 1727 C CA . ASN B 1 9 ? -12.367 15.586 10.203 1 98.31 9 ASN B CA 1
ATOM 1728 C C . ASN B 1 9 ? -11.047 14.906 10.555 1 98.31 9 ASN B C 1
ATOM 1730 O O . ASN B 1 9 ? -10.398 15.266 11.539 1 98.31 9 ASN B O 1
ATOM 1734 N N . VAL B 1 10 ? -10.711 13.922 9.789 1 98.81 10 VAL B N 1
ATOM 1735 C CA . VAL B 1 10 ? -9.438 13.227 9.938 1 98.81 10 VAL B CA 1
ATOM 1736 C C . VAL B 1 10 ? -8.406 13.828 8.984 1 98.81 10 VAL B C 1
ATOM 1738 O O . VAL B 1 10 ? -8.703 14.047 7.805 1 98.81 10 VAL B O 1
ATOM 1741 N N . GLY B 1 11 ? -7.227 14.227 9.508 1 98.94 11 GLY B N 1
ATOM 1742 C CA . GLY B 1 11 ? -6.105 14.555 8.641 1 98.94 11 GLY B CA 1
ATOM 1743 C C . GLY B 1 11 ? -5.406 13.336 8.078 1 98.94 11 GLY B C 1
ATOM 1744 O O . GLY B 1 11 ? -5.16 12.367 8.805 1 98.94 11 GLY B O 1
ATOM 1745 N N . VAL B 1 12 ? -5.156 13.312 6.801 1 98.94 12 VAL B N 1
ATOM 1746 C CA . VAL B 1 12 ? -4.473 12.203 6.152 1 98.94 12 VAL B CA 1
ATOM 1747 C C . VAL B 1 12 ? -3.229 12.711 5.426 1 98.94 12 VAL B C 1
ATOM 1749 O O . VAL B 1 12 ? -3.273 13.742 4.75 1 98.94 12 VAL B O 1
ATOM 1752 N N . MET B 1 13 ? -2.148 11.961 5.602 1 98.94 13 MET B N 1
ATOM 1753 C CA . MET B 1 13 ? -0.871 12.352 5.008 1 98.94 13 MET B CA 1
ATOM 1754 C C . MET B 1 13 ? -0.244 11.18 4.254 1 98.94 13 MET B C 1
ATOM 1756 O O . MET B 1 13 ? -0.206 10.062 4.762 1 98.94 13 MET B O 1
ATOM 1760 N N . PHE B 1 14 ? 0.182 11.438 3.102 1 98.88 14 PHE B N 1
ATOM 1761 C CA . PHE B 1 14 ? 1.089 10.562 2.367 1 98.88 14 PHE B CA 1
ATOM 1762 C C . PHE B 1 14 ? 2.424 11.258 2.119 1 98.88 14 PHE B C 1
ATOM 1764 O O . PHE B 1 14 ? 2.461 12.398 1.65 1 98.88 14 PHE B O 1
ATOM 1771 N N . ALA B 1 15 ? 3.494 10.609 2.469 1 98.81 15 ALA B N 1
ATOM 1772 C CA . ALA B 1 15 ? 4.852 11.078 2.215 1 98.81 15 ALA B CA 1
ATOM 1773 C C . ALA B 1 15 ? 5.66 10.031 1.448 1 98.81 15 ALA B C 1
ATOM 1775 O O . ALA B 1 15 ? 5.859 8.914 1.933 1 98.81 15 ALA B O 1
ATOM 1776 N N . SER B 1 16 ? 6.117 10.398 0.301 1 97.88 16 SER B N 1
ATOM 1777 C CA . SER B 1 16 ? 6.848 9.445 -0.536 1 97.88 16 SER B CA 1
ATOM 1778 C C . SER B 1 16 ? 8.281 9.906 -0.761 1 97.88 16 SER B C 1
ATOM 1780 O O . SER B 1 16 ? 8.539 11.094 -0.99 1 97.88 16 SER B O 1
ATOM 1782 N N . ILE B 1 17 ? 9.172 8.953 -0.631 1 96.38 17 ILE B N 1
ATOM 1783 C CA . ILE B 1 17 ? 10.531 9.18 -1.114 1 96.38 17 ILE B CA 1
ATOM 1784 C C . ILE B 1 17 ? 10.602 8.891 -2.613 1 96.38 17 ILE B C 1
ATOM 1786 O O . ILE B 1 17 ? 10.656 7.734 -3.029 1 96.38 17 ILE B O 1
A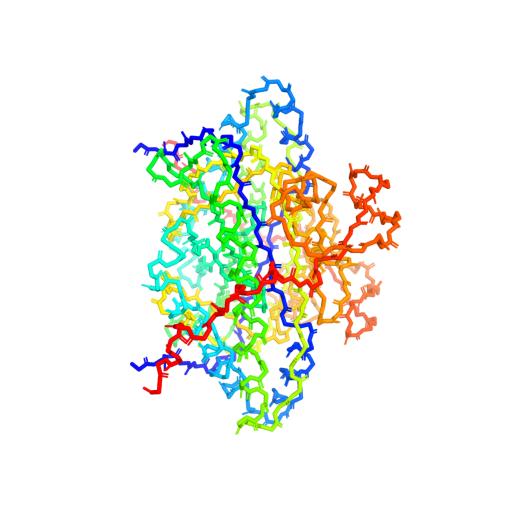TOM 1790 N N . VAL B 1 18 ? 10.703 9.891 -3.402 1 94.62 18 VAL B N 1
ATOM 1791 C CA . VAL B 1 18 ? 10.32 9.805 -4.809 1 94.62 18 VAL B CA 1
ATOM 1792 C C . VAL B 1 18 ? 11.445 9.156 -5.613 1 94.62 18 VAL B C 1
ATOM 1794 O O . VAL B 1 18 ? 11.195 8.562 -6.668 1 94.62 18 VAL B O 1
ATOM 1797 N N . ASN B 1 19 ? 12.672 9.234 -5.203 1 90.56 19 ASN B N 1
ATOM 1798 C CA . ASN B 1 19 ? 13.766 8.664 -5.98 1 90.56 19 ASN B CA 1
ATOM 1799 C C . ASN B 1 19 ? 14.328 7.406 -5.324 1 90.56 19 ASN B C 1
ATOM 1801 O O . ASN B 1 19 ? 15.484 7.039 -5.559 1 90.56 19 ASN B O 1
ATOM 1805 N N . PHE B 1 20 ? 13.578 6.727 -4.5 1 87.56 20 PHE B N 1
ATOM 1806 C CA . PHE B 1 20 ? 14.07 5.535 -3.811 1 87.56 20 PHE B CA 1
ATOM 1807 C C . PHE B 1 20 ? 14.125 4.348 -4.758 1 87.56 20 PHE B C 1
ATOM 1809 O O . PHE B 1 20 ? 15.031 3.518 -4.668 1 87.56 20 PHE B O 1
ATOM 1816 N N . SER B 1 21 ? 13.125 4.273 -5.59 1 78.94 21 SER B N 1
ATOM 1817 C CA . SER B 1 21 ? 13.109 3.15 -6.52 1 78.94 21 SER B CA 1
ATOM 1818 C C . SER B 1 21 ? 14.359 3.133 -7.387 1 78.94 21 SER B C 1
ATOM 1820 O O . SER B 1 21 ? 14.906 2.066 -7.684 1 78.94 21 SER B O 1
ATOM 1822 N N . GLU B 1 22 ? 14.758 4.277 -7.832 1 79.25 22 GLU B N 1
ATOM 1823 C CA . GLU B 1 22 ? 15.984 4.371 -8.617 1 79.25 22 GLU B CA 1
ATOM 1824 C C . GLU B 1 22 ? 17.203 3.967 -7.789 1 79.25 22 GLU B C 1
ATOM 1826 O O . GLU B 1 22 ? 18.109 3.295 -8.289 1 79.25 22 GLU B O 1
ATOM 1831 N N . PHE B 1 23 ? 17.156 4.34 -6.629 1 77.81 23 PHE B N 1
ATOM 1832 C CA . PHE B 1 23 ? 18.219 3.984 -5.688 1 77.81 23 PHE B CA 1
ATOM 1833 C C . PHE B 1 23 ? 18.281 2.477 -5.484 1 77.81 23 PHE B C 1
ATOM 1835 O O . PHE B 1 23 ? 19.359 1.892 -5.434 1 77.81 23 PHE B O 1
ATOM 1842 N N . TYR B 1 24 ? 17.109 1.897 -5.465 1 77.94 24 TYR B N 1
ATOM 1843 C CA . TYR B 1 24 ? 17 0.453 -5.293 1 77.94 24 TYR B CA 1
ATOM 1844 C C . TYR B 1 24 ? 17.547 -0.285 -6.508 1 77.94 24 TYR B C 1
ATOM 1846 O O . TYR B 1 24 ? 18.281 -1.264 -6.363 1 77.94 24 TYR B O 1
ATOM 1854 N N . ILE B 1 25 ? 17.156 0.112 -7.684 1 75.19 25 ILE B N 1
ATOM 1855 C CA . ILE B 1 25 ? 17.578 -0.531 -8.93 1 75.19 25 ILE B CA 1
ATOM 1856 C C . ILE B 1 25 ? 19.109 -0.505 -9.031 1 75.19 25 ILE B C 1
ATOM 1858 O O . ILE B 1 25 ? 19.719 -1.511 -9.391 1 75.19 25 ILE B O 1
ATOM 1862 N N . GLU B 1 26 ? 19.641 0.603 -8.656 1 77.25 26 GLU B N 1
ATOM 1863 C CA . GLU B 1 26 ? 21.094 0.756 -8.742 1 77.25 26 GLU B CA 1
ATOM 1864 C C . GLU B 1 26 ? 21.797 -0.195 -7.781 1 77.25 26 GLU B C 1
ATOM 1866 O O . GLU B 1 26 ? 22.781 -0.834 -8.148 1 77.25 26 GLU B O 1
ATOM 1871 N N . LEU B 1 27 ? 21.297 -0.323 -6.633 1 78.06 27 LEU B N 1
ATOM 1872 C CA . LEU B 1 27 ? 21.953 -1.156 -5.633 1 78.06 27 LEU B CA 1
ATOM 1873 C C . LEU B 1 27 ? 21.672 -2.635 -5.891 1 78.06 27 LEU B C 1
ATOM 1875 O O . LEU B 1 27 ? 22.547 -3.48 -5.68 1 78.06 27 LEU B O 1
ATOM 1879 N N . GLU B 1 28 ? 20.438 -2.875 -6.27 1 73.62 28 GLU B N 1
ATOM 1880 C CA . GLU B 1 28 ? 20.094 -4.258 -6.574 1 73.62 28 GLU B CA 1
ATOM 1881 C C . GLU B 1 28 ? 20.953 -4.812 -7.699 1 73.62 28 GLU B C 1
ATOM 1883 O O . GLU B 1 28 ? 21.359 -5.98 -7.66 1 73.62 28 GLU B O 1
ATOM 1888 N N . ALA B 1 29 ? 21.25 -4.027 -8.695 1 76.44 29 ALA B N 1
ATOM 1889 C CA . ALA B 1 29 ? 22.125 -4.422 -9.797 1 76.44 29 ALA B CA 1
ATOM 1890 C C . ALA B 1 29 ? 23.516 -4.789 -9.297 1 76.44 29 ALA B C 1
ATOM 1892 O O . ALA B 1 29 ? 24.219 -5.594 -9.914 1 76.44 29 ALA B O 1
ATOM 1893 N N . ASN B 1 30 ? 23.859 -4.285 -8.156 1 80.31 30 ASN B N 1
ATOM 1894 C CA . ASN B 1 30 ? 25.156 -4.562 -7.547 1 80.31 30 ASN B CA 1
ATOM 1895 C C . ASN B 1 30 ? 25.031 -5.578 -6.414 1 80.31 30 ASN B C 1
ATOM 1897 O O . ASN B 1 30 ? 25.906 -5.641 -5.543 1 80.31 30 ASN B O 1
ATOM 1901 N N . ASN B 1 31 ? 23.891 -6.25 -6.336 1 78.44 31 ASN B N 1
ATOM 1902 C CA . ASN B 1 31 ? 23.609 -7.258 -5.316 1 78.44 31 ASN B CA 1
ATOM 1903 C C . ASN B 1 31 ? 23.594 -6.652 -3.918 1 78.44 31 ASN B C 1
ATOM 1905 O O . ASN B 1 31 ? 24.047 -7.281 -2.961 1 78.44 31 ASN B O 1
ATOM 1909 N N . GLU B 1 32 ? 23.266 -5.445 -3.9 1 81.25 32 GLU B N 1
ATOM 1910 C CA . GLU B 1 32 ? 23.203 -4.738 -2.625 1 81.25 32 GLU B CA 1
ATOM 1911 C C . GLU B 1 32 ? 21.766 -4.395 -2.256 1 81.25 32 GLU B C 1
ATOM 1913 O O . GLU B 1 32 ? 21.5 -3.342 -1.674 1 81.25 32 GLU B O 1
ATOM 1918 N N . GLY B 1 33 ? 20.797 -5.223 -2.635 1 81.62 33 GLY B N 1
ATOM 1919 C CA . GLY B 1 33 ? 19.406 -4.984 -2.332 1 81.62 33 GLY B CA 1
ATOM 1920 C C . GLY B 1 33 ? 19.125 -4.891 -0.844 1 81.62 33 GLY B C 1
ATOM 1921 O O . GLY B 1 33 ? 18.344 -4.043 -0.407 1 81.62 33 GLY B O 1
ATOM 1922 N N . VAL B 1 34 ? 19.828 -5.578 -0.082 1 84.44 34 VAL B N 1
ATOM 1923 C CA . VAL B 1 34 ? 19.656 -5.609 1.367 1 84.44 34 VAL B CA 1
ATOM 1924 C C . VAL B 1 34 ? 20.031 -4.254 1.962 1 84.44 34 VAL B C 1
ATOM 1926 O O . VAL B 1 34 ? 19.359 -3.764 2.875 1 84.44 34 VAL B O 1
ATOM 1929 N N . GLU B 1 35 ? 21.031 -3.666 1.409 1 86.69 35 GLU B N 1
ATOM 1930 C CA . GLU B 1 35 ? 21.469 -2.367 1.901 1 86.69 35 GLU B CA 1
ATOM 1931 C C . GLU B 1 35 ? 20.422 -1.289 1.647 1 86.69 35 GLU B C 1
ATOM 1933 O O . GLU B 1 35 ? 20.25 -0.381 2.463 1 86.69 35 GLU B O 1
ATOM 1938 N N . CYS B 1 36 ? 19.781 -1.41 0.522 1 83.69 36 CYS B N 1
ATOM 1939 C CA . CYS B 1 36 ? 18.734 -0.458 0.198 1 83.69 36 CYS B CA 1
ATOM 1940 C C . CYS B 1 36 ? 17.594 -0.526 1.221 1 83.69 36 CYS B C 1
ATOM 1942 O O . CYS B 1 36 ? 17.109 0.506 1.675 1 83.69 36 CYS B O 1
ATOM 1944 N N . LEU B 1 37 ? 17.219 -1.69 1.566 1 87.12 37 LEU B N 1
ATOM 1945 C CA . LEU B 1 37 ? 16.125 -1.87 2.516 1 87.12 37 LEU B CA 1
ATOM 1946 C C . LEU B 1 37 ? 16.547 -1.43 3.916 1 87.12 37 LEU B C 1
ATOM 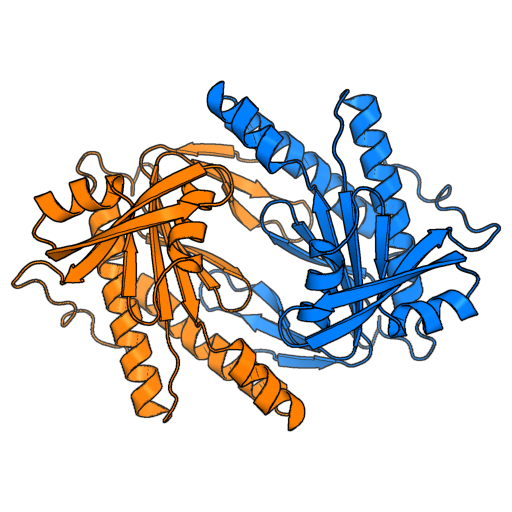1948 O O . LEU B 1 37 ? 15.727 -0.926 4.684 1 87.12 37 LEU B O 1
ATOM 1952 N N . ARG B 1 38 ? 17.766 -1.675 4.211 1 88.44 38 ARG B N 1
ATOM 1953 C CA . ARG B 1 38 ? 18.281 -1.213 5.492 1 88.44 38 ARG B CA 1
ATOM 1954 C C . ARG B 1 38 ? 18.156 0.301 5.625 1 88.44 38 ARG B C 1
ATOM 1956 O O . ARG B 1 38 ? 17.719 0.804 6.66 1 88.44 38 ARG B O 1
ATOM 1963 N N . LEU B 1 39 ? 18.562 0.967 4.582 1 89.56 39 LEU B N 1
ATOM 1964 C CA . LEU B 1 39 ? 18.469 2.422 4.59 1 89.56 39 LEU B CA 1
ATOM 1965 C C . LEU B 1 39 ? 17.016 2.871 4.68 1 89.56 39 LEU B C 1
ATOM 1967 O O . LEU B 1 39 ? 16.688 3.783 5.441 1 89.56 39 LEU B O 1
ATOM 1971 N N . LEU B 1 40 ? 16.109 2.277 3.918 1 91.44 40 LEU B N 1
ATOM 1972 C CA . LEU B 1 40 ? 14.688 2.598 3.994 1 91.44 40 LEU B CA 1
ATOM 1973 C C . LEU B 1 40 ? 14.164 2.385 5.406 1 91.44 40 LEU B C 1
ATOM 1975 O O . LEU B 1 40 ? 13.422 3.221 5.93 1 91.44 40 LEU B O 1
ATOM 1979 N N . ASN B 1 41 ? 14.508 1.354 5.992 1 91.88 41 ASN B N 1
ATOM 1980 C CA . ASN B 1 41 ? 14.062 1.056 7.348 1 91.88 41 ASN B CA 1
ATOM 1981 C C . ASN B 1 41 ? 14.578 2.086 8.352 1 91.88 41 ASN B C 1
ATOM 1983 O O . ASN B 1 41 ? 13.891 2.412 9.32 1 91.88 41 ASN B O 1
ATOM 1987 N N . GLU B 1 42 ? 15.797 2.473 8.156 1 92.38 42 GLU B N 1
ATOM 1988 C CA . GLU B 1 42 ? 16.344 3.516 9.016 1 92.38 42 GLU B CA 1
ATOM 1989 C C . GLU B 1 42 ? 15.539 4.805 8.906 1 92.38 42 GLU B C 1
ATOM 1991 O O . GLU B 1 42 ? 15.266 5.453 9.922 1 92.38 42 GLU B O 1
ATOM 1996 N N . ILE B 1 43 ? 15.203 5.125 7.734 1 94.75 43 ILE B N 1
ATOM 1997 C CA . ILE B 1 43 ? 14.422 6.336 7.496 1 94.75 43 ILE B CA 1
ATOM 1998 C C . ILE B 1 43 ? 13.055 6.207 8.164 1 94.75 43 ILE B C 1
ATOM 2000 O O . ILE B 1 43 ? 12.633 7.094 8.906 1 94.75 43 ILE B O 1
ATOM 2004 N N . ILE B 1 44 ? 12.375 5.102 7.949 1 94.94 44 ILE B N 1
ATOM 2005 C CA . ILE B 1 44 ? 11.039 4.879 8.508 1 94.94 44 ILE B CA 1
ATOM 2006 C C . ILE B 1 44 ? 11.117 4.859 10.031 1 94.94 44 ILE B C 1
ATOM 2008 O O . ILE B 1 44 ? 10.234 5.395 10.711 1 94.94 44 ILE B O 1
ATOM 2012 N N . ALA B 1 45 ? 12.156 4.246 10.555 1 94 45 ALA B N 1
ATOM 2013 C CA . ALA B 1 45 ? 12.359 4.207 12.008 1 94 45 ALA B CA 1
ATOM 2014 C C . ALA B 1 45 ? 12.484 5.613 12.578 1 94 45 ALA B C 1
ATOM 2016 O O . ALA B 1 45 ? 11.945 5.906 13.648 1 94 45 ALA B O 1
ATOM 2017 N N . ASP B 1 46 ? 13.203 6.434 11.883 1 95.69 46 ASP B N 1
ATOM 2018 C CA . ASP B 1 46 ? 13.344 7.824 12.312 1 95.69 46 ASP B CA 1
ATOM 2019 C C . ASP B 1 46 ? 12 8.547 12.281 1 95.69 46 ASP B C 1
ATOM 2021 O O . ASP B 1 46 ? 11.695 9.328 13.188 1 95.69 46 ASP B O 1
ATOM 2025 N N . PHE B 1 47 ? 11.242 8.344 11.242 1 97.69 47 PHE B N 1
ATOM 2026 C CA . PHE B 1 47 ? 9.914 8.938 11.148 1 97.69 47 PHE B CA 1
ATOM 2027 C C . PHE B 1 47 ? 9.039 8.484 12.312 1 97.69 47 PHE B C 1
ATOM 2029 O O . PHE B 1 47 ? 8.359 9.297 12.945 1 97.69 47 PHE B O 1
ATOM 2036 N N . ASP B 1 48 ? 9.117 7.195 12.609 1 97.19 48 ASP B N 1
ATOM 2037 C CA . ASP B 1 48 ? 8.359 6.625 13.719 1 97.19 48 ASP B CA 1
ATOM 2038 C C . ASP B 1 48 ? 8.75 7.277 15.039 1 97.19 48 ASP B C 1
ATOM 2040 O O . ASP B 1 48 ? 7.891 7.523 15.891 1 97.19 48 ASP B O 1
ATOM 2044 N N . THR B 1 49 ? 9.984 7.457 15.172 1 96.12 49 THR B N 1
ATOM 2045 C CA . THR B 1 49 ? 10.492 8.023 16.422 1 96.12 49 THR B CA 1
ATOM 2046 C C . THR B 1 49 ? 9.938 9.43 16.641 1 96.12 49 THR B C 1
ATOM 2048 O O . THR B 1 49 ? 9.672 9.82 17.781 1 96.12 49 THR B O 1
ATOM 2051 N N . LEU B 1 50 ? 9.781 10.18 15.555 1 96.75 50 LEU B N 1
ATOM 2052 C CA . LEU B 1 50 ? 9.219 11.523 15.664 1 96.75 50 LEU B CA 1
ATOM 2053 C C . LEU B 1 50 ? 7.828 11.484 16.281 1 96.75 50 LEU B C 1
ATOM 2055 O O . LEU B 1 50 ? 7.441 12.406 17.016 1 96.75 50 LEU B O 1
ATOM 2059 N N . LEU B 1 51 ? 7.047 10.422 16.047 1 97.06 51 LEU B N 1
ATOM 2060 C CA . LEU B 1 51 ? 5.668 10.305 16.516 1 97.06 51 LEU B CA 1
ATOM 2061 C C . LEU B 1 51 ? 5.617 10.109 18.031 1 97.06 51 LEU B C 1
ATOM 2063 O O . LEU B 1 51 ? 4.555 10.242 18.641 1 97.06 51 LEU B O 1
ATOM 2067 N N . THR B 1 52 ? 6.754 9.805 18.641 1 95.25 52 THR B N 1
ATOM 2068 C CA . THR B 1 52 ? 6.781 9.602 20.078 1 95.25 52 THR B CA 1
ATOM 2069 C C . THR B 1 52 ? 6.758 10.938 20.812 1 95.25 52 THR B C 1
ATOM 2071 O O . THR B 1 52 ? 6.504 10.992 22.016 1 95.25 52 THR B O 1
ATOM 2074 N N . HIS B 1 53 ? 7.055 12.016 20.172 1 95.12 53 HIS B N 1
ATOM 2075 C CA . HIS B 1 53 ? 7.004 13.344 20.781 1 95.12 53 HIS B CA 1
ATOM 2076 C C . HIS B 1 53 ? 5.574 13.75 21.109 1 95.12 53 HIS B C 1
ATOM 2078 O O . HIS B 1 53 ? 4.656 13.5 20.328 1 95.12 53 HIS B O 1
ATOM 2084 N N . ARG B 1 54 ? 5.402 14.43 22.156 1 94.62 54 ARG B N 1
ATOM 2085 C CA . ARG B 1 54 ? 4.086 14.812 22.672 1 94.62 54 ARG B CA 1
ATOM 2086 C C . ARG B 1 54 ? 3.354 15.703 21.672 1 94.62 54 ARG B C 1
ATOM 2088 O O . ARG B 1 54 ? 2.127 15.633 21.547 1 94.62 54 ARG B O 1
ATOM 2095 N N . ARG B 1 55 ? 4.086 16.453 20.922 1 94.56 55 ARG B N 1
ATOM 2096 C CA . ARG B 1 55 ? 3.516 17.359 19.938 1 94.56 55 ARG B CA 1
ATOM 2097 C C . ARG B 1 55 ? 2.723 16.609 18.891 1 94.56 55 ARG B C 1
ATOM 2099 O O . ARG B 1 55 ? 1.787 17.141 18.297 1 94.56 55 ARG B O 1
ATOM 2106 N N . PHE B 1 56 ? 3.043 15.367 18.703 1 97.81 56 PHE B N 1
ATOM 2107 C CA . PHE B 1 56 ? 2.439 14.594 17.625 1 97.81 56 PHE B CA 1
ATOM 2108 C C . PHE B 1 56 ? 1.56 13.477 18.188 1 97.81 56 PHE B C 1
ATOM 2110 O O . PHE B 1 56 ? 1.355 12.453 17.531 1 97.81 56 PHE B O 1
ATOM 2117 N N . PHE B 1 57 ? 1.011 13.68 19.391 1 97.31 57 PHE B N 1
ATOM 2118 C CA . PHE B 1 57 ? 0.243 12.641 20.062 1 97.31 57 PHE B CA 1
ATOM 2119 C C . PHE B 1 57 ? -1.023 12.312 19.281 1 97.31 57 PHE B C 1
ATOM 2121 O O . PHE B 1 57 ? -1.541 11.195 19.375 1 97.31 57 PHE B O 1
ATOM 2128 N N . SER B 1 58 ? -1.566 13.266 18.5 1 98.56 58 SER B N 1
ATOM 2129 C CA . SER B 1 58 ? -2.795 13.039 17.75 1 98.56 58 SER B CA 1
ATOM 2130 C C . SER B 1 58 ? -2.5 12.445 16.375 1 98.56 58 SER B C 1
ATOM 2132 O O . SER B 1 58 ? -3.42 12.164 15.602 1 98.56 58 SER B O 1
ATOM 2134 N N . VAL B 1 59 ? -1.21 12.297 15.984 1 98.69 59 VAL B N 1
ATOM 2135 C CA . VAL B 1 59 ? -0.78 11.75 14.703 1 98.69 59 VAL B CA 1
ATOM 2136 C C . VAL B 1 59 ? -0.426 10.273 14.867 1 98.69 59 VAL B C 1
ATOM 2138 O O . VAL B 1 59 ? 0.289 9.898 15.797 1 98.69 59 VAL B O 1
ATOM 2141 N N . GLU B 1 60 ? -0.968 9.469 14.016 1 98 60 GLU B N 1
ATOM 2142 C CA . GLU B 1 60 ? -0.729 8.023 14.062 1 98 60 GLU B CA 1
ATOM 2143 C C . GLU B 1 60 ? -0.265 7.496 12.711 1 98 60 GLU B C 1
ATOM 2145 O O . GLU B 1 60 ? -0.808 7.875 11.672 1 98 60 GLU B O 1
ATOM 2150 N N . LYS B 1 61 ? 0.788 6.676 12.797 1 98.06 61 LYS B N 1
ATOM 2151 C CA . LYS B 1 61 ? 1.168 5.953 11.586 1 98.06 61 LYS B CA 1
ATOM 2152 C C . LYS B 1 61 ? 0.092 4.945 11.188 1 98.06 61 LYS B C 1
ATOM 2154 O O . LYS B 1 61 ? -0.405 4.191 12.023 1 98.06 61 LYS B O 1
ATOM 2159 N N . ILE B 1 62 ? -0.295 4.953 9.922 1 97.25 62 ILE B N 1
ATOM 2160 C CA . ILE B 1 62 ? -1.235 3.959 9.414 1 97.25 62 ILE B CA 1
ATOM 2161 C C . ILE B 1 62 ? -0.469 2.775 8.828 1 97.25 62 ILE B C 1
ATOM 2163 O O . ILE B 1 62 ? -0.679 1.629 9.227 1 97.25 62 ILE B O 1
ATOM 2167 N N . LYS B 1 63 ? 0.428 3.09 7.875 1 95.44 63 LYS B N 1
ATOM 2168 C CA . LYS B 1 63 ? 1.224 2.049 7.23 1 95.44 63 LYS B CA 1
ATOM 2169 C C . LYS B 1 63 ? 2.316 2.652 6.355 1 95.44 63 LYS B C 1
ATOM 2171 O O . LYS B 1 63 ? 2.332 3.863 6.121 1 95.44 63 LYS B O 1
ATOM 2176 N N . THR B 1 64 ? 3.209 1.764 5.953 1 95 64 THR B N 1
ATOM 2177 C CA . THR B 1 64 ? 4.16 2.049 4.887 1 95 64 THR B CA 1
ATOM 2178 C C . THR B 1 64 ? 3.912 1.144 3.684 1 95 64 THR B C 1
ATOM 2180 O O . THR B 1 64 ? 3.688 -0.058 3.84 1 95 64 THR B O 1
ATOM 2183 N N . VAL B 1 65 ? 3.842 1.688 2.584 1 93.06 65 VAL B N 1
ATOM 2184 C CA . VAL B 1 65 ? 3.732 0.946 1.331 1 93.06 65 VAL B CA 1
ATOM 2185 C C . VAL B 1 65 ? 4.879 1.329 0.402 1 93.06 65 VAL B C 1
ATOM 2187 O O . VAL B 1 65 ? 4.93 2.455 -0.102 1 93.06 65 VAL B O 1
ATOM 2190 N N . GLY B 1 66 ? 5.715 0.346 0.12 1 90.5 66 GLY B N 1
ATOM 2191 C CA . GLY B 1 66 ? 6.922 0.729 -0.597 1 90.5 66 GLY B CA 1
ATOM 2192 C C . GLY B 1 66 ? 7.695 1.841 0.086 1 90.5 66 GLY B C 1
ATOM 2193 O O . GLY B 1 66 ? 8.039 1.731 1.264 1 90.5 66 GLY B O 1
ATOM 2194 N N . GLN B 1 67 ? 7.836 2.893 -0.702 1 93.44 67 GLN B N 1
ATOM 2195 C CA . GLN B 1 67 ? 8.586 4.027 -0.174 1 93.44 67 GLN B CA 1
ATOM 2196 C C . GLN B 1 67 ? 7.652 5.141 0.292 1 93.44 67 GLN B C 1
ATOM 2198 O O . GLN B 1 67 ? 8.07 6.285 0.451 1 93.44 67 GLN B O 1
ATOM 2203 N N . THR B 1 68 ? 6.375 4.797 0.444 1 96.5 68 THR B N 1
ATOM 2204 C CA . THR B 1 68 ? 5.379 5.785 0.849 1 96.5 68 THR B CA 1
ATOM 2205 C C . THR B 1 68 ? 4.973 5.574 2.305 1 96.5 68 THR B C 1
ATOM 2207 O O . THR B 1 68 ? 4.625 4.461 2.705 1 96.5 68 THR B O 1
ATOM 2210 N N . TYR B 1 69 ? 5.137 6.59 3.119 1 98 69 TYR B N 1
ATOM 2211 C CA . TYR B 1 69 ? 4.805 6.633 4.539 1 98 69 TYR B CA 1
ATOM 2212 C C . TYR B 1 69 ? 3.459 7.312 4.762 1 98 69 TYR B C 1
ATOM 2214 O O . TYR B 1 69 ? 3.262 8.461 4.352 1 98 69 TYR B O 1
ATOM 2222 N N . MET B 1 70 ? 2.49 6.586 5.414 1 98.69 70 MET B N 1
ATOM 2223 C CA . MET B 1 70 ? 1.133 7.098 5.582 1 98.69 70 MET B CA 1
ATOM 2224 C C . MET B 1 70 ? 0.818 7.32 7.059 1 98.69 70 MET B C 1
ATOM 2226 O O . MET B 1 70 ? 1.05 6.441 7.887 1 98.69 70 MET B O 1
ATOM 2230 N N . CYS B 1 71 ? 0.297 8.484 7.375 1 98.75 71 CYS B N 1
ATOM 2231 C CA . CYS B 1 71 ? -0.171 8.828 8.711 1 98.75 71 CYS B CA 1
ATOM 2232 C C . CYS B 1 71 ? -1.548 9.477 8.656 1 98.75 71 CYS B C 1
ATOM 2234 O O . CYS B 1 71 ? -1.997 9.898 7.59 1 98.75 71 CYS B O 1
ATOM 2236 N N . ALA B 1 72 ? -2.137 9.484 9.797 1 98.88 72 ALA B N 1
ATOM 2237 C CA . ALA B 1 72 ? -3.393 10.203 9.977 1 98.88 72 ALA B CA 1
ATOM 2238 C C . ALA B 1 72 ? -3.465 10.852 11.352 1 98.88 72 ALA B C 1
ATOM 2240 O O . ALA B 1 72 ? -2.768 10.43 12.281 1 98.88 72 ALA B O 1
ATOM 2241 N N . SER B 1 73 ? -4.219 11.867 11.453 1 98.94 73 SER B N 1
ATOM 2242 C CA . SER B 1 73 ? -4.457 12.531 12.727 1 98.94 73 SER B CA 1
ATOM 2243 C C . SER B 1 73 ? -5.949 12.633 13.023 1 98.94 73 SER B C 1
ATOM 2245 O O . SER B 1 73 ? -6.758 12.805 12.109 1 98.94 73 SER B O 1
ATOM 2247 N N . GLY B 1 74 ? -6.316 12.5 14.312 1 98.81 74 GLY B N 1
ATOM 2248 C CA . GLY B 1 74 ? -7.699 12.648 14.734 1 98.81 74 GLY B CA 1
ATOM 2249 C C . GLY B 1 74 ? -8.523 11.391 14.547 1 98.81 74 GLY B C 1
ATOM 2250 O O . GLY B 1 74 ? -9.703 11.461 14.18 1 98.81 74 GLY B O 1
ATOM 2251 N N . LEU B 1 75 ? -7.895 10.234 14.852 1 98.12 75 LEU B N 1
ATOM 2252 C CA . LEU B 1 75 ? -8.555 8.969 14.555 1 98.12 75 LEU B CA 1
ATOM 2253 C C . LEU B 1 75 ? -9.414 8.516 15.727 1 98.12 75 LEU B C 1
ATOM 2255 O O . LEU B 1 75 ? -10.18 7.559 15.609 1 98.12 75 LEU B O 1
ATOM 2259 N N . THR B 1 76 ? -9.312 9.141 16.906 1 97.19 76 THR B N 1
ATOM 2260 C CA . THR B 1 76 ? -10.117 8.805 18.062 1 97.19 76 THR B CA 1
ATOM 2261 C C . THR B 1 76 ? -10.773 10.047 18.656 1 97.19 76 THR B C 1
ATOM 2263 O O . THR B 1 76 ? -10.398 11.172 18.312 1 97.19 76 THR B O 1
ATOM 2266 N N . SER B 1 77 ? -11.711 9.766 19.547 1 96.44 77 SER B N 1
ATOM 2267 C CA . SER B 1 77 ? -12.375 10.875 20.219 1 96.44 77 SER B CA 1
ATOM 2268 C C . SER B 1 77 ? -11.398 11.672 21.078 1 96.44 77 SER B C 1
ATOM 2270 O O . SER B 1 77 ? -11.586 12.875 21.281 1 96.44 77 SER B O 1
ATOM 2272 N N . GLN B 1 78 ? -10.336 11.078 21.484 1 97.31 78 GLN B N 1
ATOM 2273 C CA . GLN B 1 78 ? -9.352 11.719 22.344 1 97.31 78 GLN B CA 1
ATOM 2274 C C . GLN B 1 78 ? -8.336 12.516 21.531 1 97.31 78 GLN B C 1
ATOM 2276 O O . GLN B 1 78 ? -7.613 13.352 22.078 1 97.31 78 GLN B O 1
ATOM 2281 N N . THR B 1 79 ? -8.344 12.305 20.234 1 98.31 79 THR B N 1
ATOM 2282 C CA . THR B 1 79 ? -7.316 12.938 19.422 1 98.31 79 THR B CA 1
ATOM 2283 C C . THR B 1 79 ? -7.945 13.82 18.344 1 98.31 79 THR B C 1
ATOM 2285 O O . THR B 1 79 ? -7.238 14.469 17.562 1 98.31 79 THR B O 1
ATOM 2288 N N . ASN B 1 80 ? -9.227 13.742 18.219 1 98.5 80 ASN B N 1
ATOM 2289 C CA . ASN B 1 80 ? -9.992 14.523 17.25 1 98.5 80 ASN B CA 1
ATOM 2290 C C . ASN B 1 80 ? -10.641 15.742 17.906 1 98.5 80 ASN B C 1
ATOM 2292 O O . ASN B 1 80 ? -11.547 15.609 18.734 1 98.5 80 ASN B O 1
ATOM 2296 N N . PHE B 1 81 ? -10.234 16.922 17.531 1 98.38 81 PHE B N 1
ATOM 2297 C CA . PHE B 1 81 ? -10.625 18.125 18.25 1 98.38 81 PHE B CA 1
ATOM 2298 C C . PHE B 1 81 ? -11.453 19.047 17.359 1 98.38 81 PHE B C 1
ATOM 2300 O O . PHE B 1 81 ? -11.148 19.219 16.172 1 98.38 81 PHE B O 1
ATOM 2307 N N . ALA B 1 82 ? -12.422 19.688 17.953 1 97.38 82 ALA B N 1
ATOM 2308 C CA . ALA B 1 82 ? -13.32 20.594 17.234 1 97.38 82 ALA B CA 1
ATOM 2309 C C . ALA B 1 82 ? -12.555 21.781 16.672 1 97.38 82 ALA B C 1
ATOM 2311 O O . ALA B 1 82 ? -12.898 22.297 15.602 1 97.38 82 ALA B O 1
ATOM 2312 N N . ASP B 1 83 ? -11.484 22.156 17.297 1 97.69 83 ASP B N 1
ATOM 2313 C CA . ASP B 1 83 ? -10.727 23.312 16.875 1 97.69 83 ASP B CA 1
ATOM 2314 C C . ASP B 1 83 ? -9.672 22.938 15.836 1 97.69 83 ASP B C 1
ATOM 2316 O O . ASP B 1 83 ? -8.852 23.766 15.445 1 97.69 83 ASP B O 1
ATOM 2320 N N . MET B 1 84 ? -9.617 21.734 15.406 1 98.19 84 MET B N 1
ATOM 2321 C CA . MET B 1 84 ? -8.805 21.203 14.312 1 98.19 84 MET B CA 1
ATOM 2322 C C . MET B 1 84 ? -7.324 21.203 14.68 1 98.19 84 MET B C 1
ATOM 2324 O O . MET B 1 84 ? -6.461 21.172 13.805 1 98.19 84 MET B O 1
ATOM 2328 N N . THR B 1 85 ? -6.961 21.203 15.953 1 98.12 85 THR B N 1
ATOM 2329 C CA . THR B 1 85 ? -5.562 21.25 16.359 1 98.12 85 THR B CA 1
ATOM 2330 C C . THR B 1 85 ? -4.828 19.984 15.938 1 98.12 85 THR B C 1
ATOM 2332 O O . THR B 1 85 ? -3.609 20 15.742 1 98.12 85 THR B O 1
ATOM 2335 N N . HIS B 1 86 ? -5.582 18.906 15.773 1 98.81 86 HIS B N 1
ATOM 2336 C CA . HIS B 1 86 ? -4.949 17.688 15.289 1 98.81 86 HIS B CA 1
ATOM 2337 C C . HIS B 1 86 ? -4.504 17.828 13.844 1 98.81 86 HIS B C 1
ATOM 2339 O O . HIS B 1 86 ? -3.564 17.156 13.398 1 98.81 86 HIS B O 1
ATOM 2345 N N . ILE B 1 87 ? -5.121 18.703 13.039 1 98.88 87 ILE B N 1
ATOM 2346 C CA . ILE B 1 87 ? -4.684 18.969 11.672 1 98.88 87 ILE B CA 1
ATOM 2347 C C . ILE B 1 87 ? -3.4 19.797 11.703 1 98.88 87 ILE B C 1
ATOM 2349 O O . ILE B 1 87 ? -2.498 19.594 10.891 1 98.88 87 ILE B O 1
ATOM 2353 N N . LEU B 1 88 ? -3.324 20.734 12.648 1 98.5 88 LEU B N 1
ATOM 2354 C CA . LEU B 1 88 ? -2.104 21.516 12.828 1 98.5 88 LEU B CA 1
ATOM 2355 C C . LEU B 1 88 ? -0.933 20.625 13.211 1 98.5 88 LEU B C 1
ATOM 2357 O O . LEU B 1 88 ? 0.18 20.797 12.711 1 98.5 88 LEU B O 1
ATOM 2361 N N . ALA B 1 89 ? -1.202 19.656 14.102 1 98.25 89 ALA B N 1
ATOM 2362 C CA . ALA B 1 89 ? -0.166 18.703 14.5 1 98.25 89 ALA B CA 1
ATOM 2363 C C . ALA B 1 89 ? 0.352 17.922 13.297 1 98.25 89 ALA B C 1
ATOM 2365 O O . ALA B 1 89 ? 1.554 17.672 13.18 1 98.25 89 ALA B O 1
ATOM 2366 N N . LEU B 1 90 ? -0.528 17.562 12.422 1 98.81 90 LEU B N 1
ATOM 2367 C CA . LEU B 1 90 ? -0.144 16.844 11.219 1 98.81 90 LEU B CA 1
ATOM 2368 C C . LEU B 1 90 ? 0.706 17.719 10.305 1 98.81 90 LEU B C 1
ATOM 2370 O O . LEU B 1 90 ? 1.699 17.25 9.742 1 98.81 90 LEU B O 1
ATOM 2374 N N . ALA B 1 91 ? 0.301 18.953 10.148 1 98.75 91 ALA B N 1
ATOM 2375 C CA . ALA B 1 91 ? 1.093 19.891 9.367 1 98.75 91 ALA B CA 1
ATOM 2376 C C . ALA B 1 91 ? 2.496 20.047 9.945 1 98.75 91 ALA B C 1
ATOM 2378 O O . ALA B 1 91 ? 3.486 20 9.211 1 98.75 91 ALA B O 1
ATOM 2379 N N . ASP B 1 92 ? 2.557 20.188 11.258 1 98.25 92 ASP B N 1
ATOM 2380 C CA . ASP B 1 92 ? 3.852 20.281 11.922 1 98.25 92 ASP B CA 1
ATOM 2381 C C . ASP B 1 92 ? 4.695 19.031 11.68 1 98.25 92 ASP B C 1
ATOM 2383 O O . ASP B 1 92 ? 5.914 19.125 11.516 1 98.25 92 ASP B O 1
ATOM 2387 N N . TYR B 1 93 ? 4.047 17.938 11.703 1 98.56 93 TYR B N 1
ATOM 2388 C CA . TYR B 1 93 ? 4.75 16.672 11.5 1 98.56 93 TYR B CA 1
ATOM 2389 C C . TYR B 1 93 ? 5.398 16.625 10.117 1 98.56 93 TYR B C 1
ATOM 2391 O O . TYR B 1 93 ? 6.496 16.094 9.961 1 98.56 93 TYR B O 1
ATOM 2399 N N . THR B 1 94 ? 4.723 17.172 9.078 1 98.62 94 THR B N 1
ATOM 2400 C CA . THR B 1 94 ? 5.297 17.172 7.738 1 98.62 94 THR B CA 1
ATOM 2401 C C . THR B 1 94 ? 6.613 17.953 7.719 1 98.62 94 THR B C 1
ATOM 2403 O O . THR B 1 94 ? 7.562 17.562 7.043 1 98.62 94 THR B O 1
ATOM 2406 N N . PHE B 1 95 ? 6.699 19.031 8.445 1 97.81 95 PHE B N 1
ATOM 2407 C CA . PHE B 1 95 ? 7.938 19.781 8.523 1 97.81 95 PHE B CA 1
ATOM 2408 C C . PHE B 1 95 ? 9.008 19.016 9.281 1 97.81 95 PHE B C 1
ATOM 2410 O O . PHE B 1 95 ? 10.188 19.062 8.938 1 97.81 95 PHE B O 1
ATOM 2417 N N . ALA B 1 96 ? 8.594 18.328 10.328 1 97.44 96 ALA B N 1
ATOM 2418 C CA . ALA B 1 96 ? 9.539 17.484 11.055 1 97.44 96 ALA B CA 1
ATOM 2419 C C . ALA B 1 96 ? 10.109 16.391 10.156 1 97.44 96 ALA B C 1
ATOM 2421 O O . ALA B 1 96 ? 11.305 16.078 10.227 1 97.44 96 ALA B O 1
ATOM 2422 N N . LEU B 1 97 ? 9.266 15.812 9.32 1 98.12 97 LEU B N 1
ATOM 2423 C CA . LEU B 1 97 ? 9.719 14.812 8.367 1 98.12 97 LEU B CA 1
ATOM 2424 C C . LEU B 1 97 ? 10.758 15.398 7.414 1 98.12 97 LEU B C 1
ATOM 2426 O O . LEU B 1 97 ? 11.781 14.766 7.145 1 98.12 97 LEU B O 1
ATOM 2430 N N . GLN B 1 98 ? 10.453 16.531 6.875 1 97 98 GLN B N 1
ATOM 2431 C CA . GLN B 1 98 ? 11.367 17.188 5.941 1 97 98 GLN B CA 1
ATOM 2432 C C . GLN B 1 98 ? 12.719 17.453 6.598 1 97 98 GLN B C 1
ATOM 2434 O O . GLN B 1 98 ? 13.766 17.25 5.98 1 97 98 GLN B O 1
ATOM 2439 N N . ARG B 1 99 ? 12.68 17.922 7.801 1 95.5 99 ARG B N 1
ATOM 2440 C CA . ARG B 1 99 ? 13.922 18.172 8.523 1 95.5 99 ARG B CA 1
ATOM 2441 C C . ARG B 1 99 ? 14.703 16.875 8.742 1 95.5 99 ARG B C 1
ATOM 2443 O O . ARG B 1 99 ? 15.922 16.844 8.578 1 95.5 99 ARG B O 1
ATOM 2450 N N . GLN B 1 100 ? 13.977 15.852 9.141 1 95.69 100 GLN B N 1
ATOM 2451 C CA . GLN B 1 100 ? 14.617 14.562 9.359 1 95.69 100 GLN B CA 1
ATOM 2452 C C . GLN B 1 100 ? 15.258 14.047 8.078 1 95.69 100 GLN B C 1
ATOM 2454 O O . GLN B 1 100 ? 16.359 13.484 8.102 1 95.69 100 GLN B O 1
ATOM 2459 N N . MET B 1 101 ? 14.586 14.195 6.957 1 95.69 101 MET B N 1
ATOM 2460 C CA . MET B 1 101 ? 15.117 13.773 5.664 1 95.69 101 MET B CA 1
ATOM 2461 C C . MET B 1 101 ? 16.375 14.555 5.316 1 95.69 101 MET B C 1
ATOM 2463 O O . MET B 1 101 ? 17.328 13.984 4.781 1 95.69 101 MET B O 1
ATOM 2467 N N . GLN B 1 102 ? 16.344 15.844 5.578 1 94.75 102 GLN B N 1
ATOM 2468 C CA . GLN B 1 102 ? 17.531 16.656 5.352 1 94.75 102 GLN B CA 1
ATOM 2469 C C . GLN B 1 102 ? 18.719 16.156 6.18 1 94.75 102 GLN B C 1
ATOM 2471 O O . GLN B 1 102 ? 19.844 16.078 5.68 1 94.75 102 GLN B O 1
ATOM 2476 N N . TYR B 1 103 ? 18.469 15.852 7.379 1 93.75 103 TYR B N 1
ATOM 2477 C CA . TYR B 1 103 ? 19.5 15.328 8.266 1 93.75 103 TYR B CA 1
ATOM 2478 C C . TYR B 1 103 ? 20.062 14.016 7.734 1 93.75 103 TYR B C 1
ATOM 2480 O O . TYR B 1 103 ? 21.281 13.828 7.711 1 93.75 103 TYR B O 1
ATOM 2488 N N . ILE B 1 104 ? 19.203 13.117 7.328 1 92.25 104 ILE B N 1
ATOM 2489 C CA . ILE B 1 104 ? 19.609 11.82 6.797 1 92.25 104 ILE B CA 1
ATOM 2490 C C . ILE B 1 104 ? 20.453 12.016 5.547 1 92.25 104 ILE B C 1
ATOM 2492 O O . ILE B 1 104 ? 21.5 11.367 5.387 1 92.25 104 ILE B O 1
ATOM 2496 N N . ASN B 1 105 ? 20 12.875 4.695 1 93.31 105 ASN B N 1
ATOM 2497 C CA . ASN B 1 105 ? 20.734 13.156 3.463 1 93.31 105 ASN B CA 1
ATOM 2498 C C . ASN B 1 105 ? 22.141 13.672 3.752 1 93.31 105 ASN B C 1
ATOM 2500 O O . ASN B 1 105 ? 23.109 13.234 3.129 1 93.31 105 ASN B O 1
ATOM 2504 N N . GLU B 1 106 ? 22.281 14.555 4.645 1 93.38 106 GLU B N 1
ATOM 2505 C CA . GLU B 1 106 ? 23.547 15.188 4.965 1 93.38 106 GLU B CA 1
ATOM 2506 C C . GLU B 1 106 ? 24.516 14.203 5.621 1 93.38 106 GLU B C 1
ATOM 2508 O O . GLU B 1 106 ? 25.703 14.195 5.324 1 93.38 106 GLU B O 1
ATOM 2513 N N . ASN B 1 107 ? 24.047 13.344 6.41 1 90.56 107 ASN B N 1
ATOM 2514 C CA . ASN B 1 107 ? 24.891 12.438 7.18 1 90.56 107 ASN B CA 1
ATOM 2515 C C . ASN B 1 107 ? 25.312 11.227 6.352 1 90.56 107 ASN B C 1
ATOM 2517 O O . ASN B 1 107 ? 26.391 10.664 6.574 1 90.56 107 ASN B O 1
ATOM 2521 N N . SER B 1 108 ? 24.516 10.828 5.465 1 84.25 108 SER B N 1
ATOM 2522 C CA . SER B 1 108 ? 24.828 9.625 4.699 1 84.25 108 SER B CA 1
ATOM 2523 C C . SER B 1 108 ? 25.188 9.961 3.256 1 84.25 108 SER B C 1
ATOM 2525 O O . SER B 1 108 ? 25.328 9.062 2.422 1 84.25 108 SER B O 1
ATOM 2527 N N . PHE B 1 109 ? 25.297 11.266 2.943 1 85.12 109 PHE B N 1
ATOM 2528 C CA . PHE B 1 109 ? 25.641 11.742 1.612 1 85.12 109 PHE B CA 1
ATOM 2529 C C . PHE B 1 109 ? 24.688 11.188 0.566 1 85.12 109 PHE B C 1
ATOM 2531 O O . PHE B 1 109 ? 25.109 10.68 -0.47 1 85.12 109 PHE B O 1
ATOM 2538 N N . ASN B 1 110 ? 23.438 11.125 0.954 1 86.94 110 ASN B N 1
ATOM 2539 C CA . ASN B 1 110 ? 22.375 10.758 0.026 1 86.94 110 ASN B CA 1
ATOM 2540 C C . ASN B 1 110 ? 21.641 11.992 -0.502 1 86.94 110 ASN B C 1
ATOM 2542 O O . ASN B 1 110 ? 22 13.117 -0.154 1 86.94 110 ASN B O 1
ATOM 2546 N N . ASN B 1 111 ? 20.812 11.805 -1.445 1 91.69 111 ASN B N 1
ATOM 2547 C CA . ASN B 1 111 ? 20.016 12.883 -2.02 1 91.69 111 ASN B CA 1
ATOM 2548 C C . ASN B 1 111 ? 18.562 12.477 -2.197 1 91.69 111 ASN B C 1
ATOM 2550 O O . ASN B 1 111 ? 18 12.609 -3.285 1 91.69 111 ASN B O 1
ATOM 2554 N N . PHE B 1 112 ? 18.031 11.953 -1.126 1 94.31 112 PHE B N 1
ATOM 2555 C CA . PHE B 1 112 ? 16.625 11.531 -1.18 1 94.31 112 PHE B CA 1
ATOM 2556 C C . PHE B 1 112 ? 15.695 12.734 -1.23 1 94.31 112 PHE B C 1
ATOM 2558 O O . PHE B 1 112 ? 15.938 13.742 -0.557 1 94.31 112 PHE B O 1
ATOM 2565 N N . LEU B 1 113 ? 14.75 12.648 -2.113 1 96.94 113 LEU B N 1
ATOM 2566 C CA . LEU B 1 113 ? 13.719 13.664 -2.264 1 96.94 113 LEU B CA 1
ATOM 2567 C C . LEU B 1 113 ? 12.375 13.156 -1.746 1 96.94 113 LEU B C 1
ATOM 2569 O O . LEU B 1 113 ? 12 12.008 -2.008 1 96.94 113 LEU B O 1
ATOM 2573 N N . MET B 1 114 ? 11.727 14.047 -0.988 1 97.62 114 MET B N 1
ATOM 2574 C CA . MET B 1 114 ? 10.438 13.656 -0.423 1 97.62 114 MET B CA 1
ATOM 2575 C C . MET B 1 114 ? 9.32 14.57 -0.924 1 97.62 114 MET B C 1
ATOM 2577 O O . MET B 1 114 ? 9.516 15.781 -1.038 1 97.62 114 MET B O 1
ATOM 2581 N N . ARG B 1 115 ? 8.266 13.992 -1.265 1 98.25 115 ARG B N 1
ATOM 2582 C CA . ARG B 1 115 ? 7.023 14.688 -1.576 1 98.25 115 ARG B CA 1
ATOM 2583 C C . ARG B 1 115 ? 5.922 14.312 -0.592 1 98.25 115 ARG B C 1
ATOM 2585 O O . ARG B 1 115 ? 5.801 13.148 -0.203 1 98.25 115 ARG B O 1
ATOM 2592 N N . ILE B 1 116 ? 5.137 15.305 -0.164 1 98.88 116 ILE B N 1
ATOM 2593 C CA . ILE B 1 116 ? 4.121 15.047 0.849 1 98.88 116 ILE B CA 1
ATOM 2594 C C . ILE B 1 116 ? 2.775 15.602 0.383 1 98.88 116 ILE B C 1
ATOM 2596 O O . ILE B 1 116 ? 2.717 16.672 -0.22 1 98.88 116 ILE B O 1
ATOM 2600 N N . GLY B 1 117 ? 1.716 14.891 0.602 1 98.94 117 GLY B N 1
ATOM 2601 C CA . GLY B 1 117 ? 0.35 15.32 0.346 1 98.94 117 GLY B CA 1
ATOM 2602 C C . GLY B 1 117 ? -0.54 15.234 1.572 1 98.94 117 GLY B C 1
ATOM 2603 O O . GLY B 1 117 ? -0.449 14.281 2.352 1 98.94 117 GLY B O 1
ATOM 2604 N N . LEU B 1 118 ? -1.379 16.266 1.797 1 98.94 118 LEU B N 1
ATOM 2605 C CA . LEU B 1 118 ? -2.293 16.312 2.934 1 98.94 118 LEU B CA 1
ATOM 2606 C C . LEU B 1 118 ? -3.725 16.562 2.467 1 98.94 118 LEU B C 1
ATOM 2608 O O . LEU B 1 118 ? -3.955 17.328 1.529 1 98.94 118 LEU B O 1
ATOM 2612 N N . ASN B 1 119 ? -4.594 15.969 3.096 1 98.88 119 ASN B N 1
ATOM 2613 C CA . ASN B 1 119 ? -6.023 16.234 2.992 1 98.88 119 ASN B CA 1
ATOM 2614 C C . ASN B 1 119 ? -6.734 16.031 4.324 1 98.88 119 ASN B C 1
ATOM 2616 O O . ASN B 1 119 ? -6.141 15.516 5.273 1 98.88 119 ASN B O 1
ATOM 2620 N N . VAL B 1 120 ? -7.938 16.578 4.434 1 98.88 120 VAL B N 1
ATOM 2621 C CA . VAL B 1 120 ? -8.758 16.422 5.633 1 98.88 120 VAL B CA 1
ATOM 2622 C C . VAL B 1 120 ? -10.195 16.094 5.23 1 98.88 120 VAL B C 1
ATOM 2624 O O . VAL B 1 120 ? -10.695 16.594 4.223 1 98.88 120 VAL B O 1
ATOM 2627 N N . GLY B 1 121 ? -10.773 15.195 5.934 1 97.75 121 GLY B N 1
ATOM 2628 C CA . GLY B 1 121 ? -12.156 14.844 5.68 1 97.75 121 GLY B CA 1
ATOM 2629 C C . GLY B 1 121 ? -12.586 13.562 6.367 1 97.75 121 GLY B C 1
ATOM 2630 O O . GLY B 1 121 ? -11.891 13.07 7.258 1 97.75 121 GLY B O 1
ATOM 2631 N N . PRO B 1 122 ? -13.781 13.062 6.062 1 95.5 122 PRO B N 1
ATOM 2632 C CA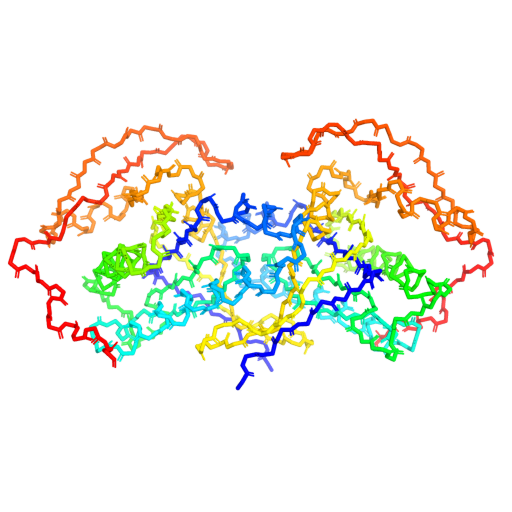 . PRO B 1 122 ? -14.266 11.82 6.672 1 95.5 122 PRO B CA 1
ATOM 2633 C C . PRO B 1 122 ? -13.523 10.586 6.172 1 95.5 122 PRO B C 1
ATOM 2635 O O . PRO B 1 122 ? -13.125 10.531 5.008 1 95.5 122 PRO B O 1
ATOM 2638 N N . VAL B 1 123 ? -13.367 9.648 7.094 1 95.25 123 VAL B N 1
ATOM 2639 C CA . VAL B 1 123 ? -12.812 8.344 6.738 1 95.25 123 VAL B CA 1
ATOM 2640 C C . VAL B 1 123 ? -13.594 7.238 7.445 1 95.25 123 VAL B C 1
ATOM 2642 O O . VAL B 1 123 ? -14.328 7.5 8.406 1 95.25 123 VAL B O 1
ATOM 2645 N N . VAL B 1 124 ? -13.531 6.102 6.879 1 93.19 124 VAL B N 1
ATOM 2646 C CA . VAL B 1 124 ? -13.914 4.895 7.598 1 93.19 124 VAL B CA 1
ATOM 2647 C C . VAL B 1 124 ? -12.672 4.148 8.07 1 93.19 124 VAL B C 1
ATOM 2649 O O . VAL B 1 124 ? -11.758 3.891 7.281 1 93.19 124 VAL B O 1
ATOM 2652 N N . ALA B 1 125 ? -12.594 3.918 9.336 1 94.38 125 ALA B N 1
ATOM 2653 C CA . ALA B 1 125 ? -11.469 3.203 9.922 1 94.38 125 ALA B CA 1
ATOM 2654 C C . ALA B 1 125 ? -11.875 1.804 10.367 1 94.38 125 ALA B C 1
ATOM 2656 O O . ALA B 1 125 ? -13.016 1.59 10.797 1 94.38 125 ALA B O 1
ATOM 2657 N N . GLY B 1 126 ? -10.891 0.855 10.211 1 92.38 126 GLY B N 1
ATOM 2658 C CA . GLY B 1 126 ? -11.188 -0.494 10.672 1 92.38 126 GLY B CA 1
ATOM 2659 C C . GLY B 1 126 ? -10.031 -1.461 10.453 1 92.38 126 GLY B C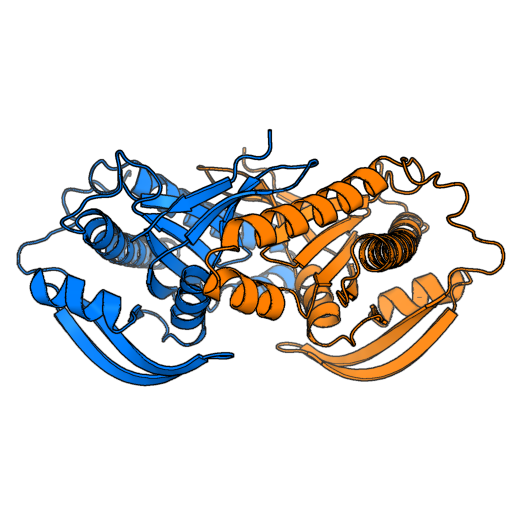 1
ATOM 2660 O O . GLY B 1 126 ? -8.961 -1.065 9.992 1 92.38 126 GLY B O 1
ATOM 2661 N N . VAL B 1 127 ? -10.273 -2.656 10.914 1 92.25 127 VAL B N 1
ATOM 2662 C CA . VAL B 1 127 ? -9.297 -3.73 10.758 1 92.25 127 VAL B CA 1
ATOM 2663 C C . VAL B 1 127 ? -9.703 -4.629 9.594 1 92.25 127 VAL B C 1
ATOM 2665 O O . VAL B 1 127 ? -10.852 -5.062 9.508 1 92.25 127 VAL B O 1
ATOM 2668 N N . ILE B 1 128 ? -8.797 -4.906 8.703 1 89.94 128 ILE B N 1
ATOM 2669 C CA . ILE B 1 128 ? -9.078 -5.688 7.508 1 89.94 128 ILE B CA 1
ATOM 2670 C C . ILE B 1 128 ? -8.258 -6.98 7.527 1 89.94 128 ILE B C 1
ATOM 2672 O O . ILE B 1 128 ? -7.094 -6.977 7.926 1 89.94 128 ILE B O 1
ATOM 2676 N N . GLY B 1 129 ? -8.922 -8.086 7.105 1 90.56 129 GLY B N 1
ATOM 2677 C CA . GLY B 1 129 ? -8.25 -9.367 6.938 1 90.56 129 GLY B CA 1
ATOM 2678 C C . GLY B 1 129 ? -8.414 -10.289 8.133 1 90.56 129 GLY B C 1
ATOM 2679 O O . GLY B 1 129 ? -8.695 -9.828 9.242 1 90.56 129 GLY B O 1
ATOM 2680 N N . VAL B 1 130 ? -8.297 -11.602 7.844 1 89.44 130 VAL B N 1
ATOM 2681 C CA . VAL B 1 130 ? -8.258 -12.617 8.891 1 89.44 130 VAL B CA 1
ATOM 2682 C C . VAL B 1 130 ? -6.816 -13.047 9.141 1 89.44 130 VAL B C 1
ATOM 2684 O O . VAL B 1 130 ? -6.379 -13.148 10.289 1 89.44 130 VAL B O 1
ATOM 2687 N N . LYS B 1 131 ? -6.117 -13.258 8.07 1 90.56 131 LYS B N 1
ATOM 2688 C CA . LYS B 1 131 ? -4.672 -13.461 8.148 1 90.56 131 LYS B CA 1
ATOM 2689 C C . LYS B 1 131 ? -3.928 -12.125 8.078 1 90.56 131 LYS B C 1
ATOM 2691 O O . LYS B 1 131 ? -4.145 -11.336 7.16 1 90.56 131 LYS B O 1
ATOM 2696 N N . LYS B 1 132 ? -3.039 -11.898 9.039 1 90.69 132 LYS B N 1
ATOM 2697 C CA . LYS B 1 132 ? -2.271 -10.664 9.141 1 90.69 132 LYS B CA 1
ATOM 2698 C C . LYS B 1 132 ? -3.189 -9.445 9.141 1 90.69 132 LYS B C 1
ATOM 2700 O O . LYS B 1 132 ? -3.043 -8.547 8.312 1 90.69 132 LYS B O 1
ATOM 2705 N N . PRO B 1 133 ? -4.176 -9.477 10.102 1 91.69 133 PRO B N 1
ATOM 2706 C CA . PRO B 1 133 ? -5.09 -8.336 10.156 1 91.69 133 PRO B CA 1
ATOM 2707 C C . PRO B 1 133 ? -4.371 -7.016 10.445 1 91.69 133 PRO B C 1
ATOM 2709 O O . PRO B 1 133 ? -3.395 -6.996 11.203 1 91.69 133 PRO B O 1
ATOM 2712 N N . HIS B 1 134 ? -4.781 -5.902 9.844 1 91.06 134 HIS B N 1
ATOM 2713 C CA . HIS B 1 134 ? -4.164 -4.605 10.102 1 91.06 134 HIS B CA 1
ATOM 2714 C C . HIS B 1 134 ? -5.207 -3.49 10.086 1 91.06 134 HIS B C 1
ATOM 2716 O O . HIS B 1 134 ? -6.18 -3.553 9.336 1 91.06 134 HIS B O 1
ATOM 2722 N N . TYR B 1 135 ? -4.992 -2.566 10.961 1 93.25 135 TYR B N 1
ATOM 2723 C CA . TYR B 1 135 ? -5.793 -1.349 11.008 1 93.25 135 TYR B CA 1
ATOM 2724 C C . TYR B 1 135 ? -5.504 -0.461 9.797 1 93.25 135 TYR B C 1
ATOM 2726 O O . TYR B 1 135 ? -4.348 -0.31 9.398 1 93.25 135 TYR B O 1
ATOM 2734 N N . ASP B 1 136 ? -6.578 0.055 9.219 1 94.75 136 ASP B N 1
ATOM 2735 C CA . ASP B 1 136 ? -6.438 0.937 8.062 1 94.75 136 ASP B CA 1
ATOM 2736 C C . ASP B 1 136 ? -7.582 1.942 7.996 1 94.75 136 ASP B C 1
ATOM 2738 O O . ASP B 1 136 ? -8.508 1.896 8.812 1 94.75 136 ASP B O 1
ATOM 2742 N N . ILE B 1 137 ? -7.441 2.857 7.129 1 95.06 137 ILE B N 1
ATOM 2743 C CA . ILE B 1 137 ? -8.5 3.838 6.902 1 95.06 137 ILE B CA 1
ATOM 2744 C C . ILE B 1 137 ? -8.82 3.912 5.41 1 95.06 137 ILE B C 1
ATOM 2746 O O . ILE B 1 137 ? -7.93 3.75 4.57 1 95.06 137 ILE B O 1
ATOM 2750 N N . TRP B 1 138 ? -10.094 4.246 5.117 1 92.56 138 TRP B N 1
ATOM 2751 C CA . TRP B 1 138 ? -10.602 4.277 3.748 1 92.56 138 TRP B CA 1
ATOM 2752 C C . TRP B 1 138 ? -11.516 5.48 3.533 1 92.56 138 TRP B C 1
ATOM 2754 O O . TRP B 1 138 ? -12.062 6.027 4.492 1 92.56 138 TRP B O 1
ATOM 2764 N N . GLY B 1 139 ? -11.664 5.797 2.223 1 90.25 139 GLY B N 1
ATOM 2765 C CA . GLY B 1 139 ? -12.562 6.875 1.854 1 90.25 139 GLY B CA 1
ATOM 2766 C C . GLY B 1 139 ? -11.969 7.832 0.838 1 90.25 139 GLY B C 1
ATOM 2767 O O . GLY B 1 139 ? -10.773 7.77 0.547 1 90.25 139 GLY B O 1
ATOM 2768 N N . ASN B 1 140 ? -12.828 8.695 0.357 1 90.31 140 ASN B N 1
ATOM 2769 C CA . ASN B 1 140 ? -12.398 9.703 -0.611 1 90.31 140 ASN B CA 1
ATOM 2770 C C . ASN B 1 140 ? -11.305 10.594 -0.038 1 90.31 140 ASN B C 1
ATOM 2772 O O . ASN B 1 140 ? -10.414 11.039 -0.766 1 90.31 140 ASN B O 1
ATOM 2776 N N . THR B 1 141 ? -11.398 10.828 1.212 1 95 141 THR B N 1
ATOM 2777 C CA . THR B 1 141 ? -10.391 11.641 1.884 1 95 141 THR B CA 1
ATOM 2778 C C . THR B 1 141 ? -9 11.039 1.7 1 95 141 THR B C 1
ATOM 2780 O O . THR B 1 141 ? -8.039 11.75 1.396 1 95 141 THR B O 1
ATOM 2783 N N . VAL B 1 142 ? -8.945 9.766 1.853 1 95.62 142 VAL B N 1
ATOM 2784 C CA . VAL B 1 142 ? -7.684 9.047 1.734 1 95.62 142 VAL B CA 1
ATOM 2785 C C . VAL B 1 142 ? -7.184 9.109 0.292 1 95.62 142 VAL B C 1
ATOM 2787 O O . VAL B 1 142 ? -6.008 9.398 0.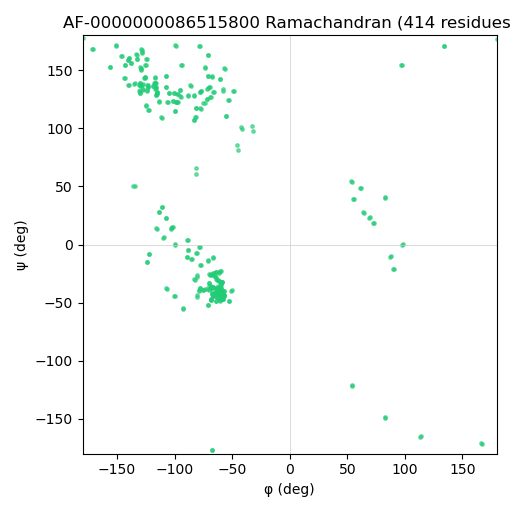048 1 95.62 142 VAL B O 1
ATOM 2790 N N . ASN B 1 143 ? -8.07 8.93 -0.656 1 92.38 143 ASN B N 1
ATOM 2791 C CA . ASN B 1 143 ? -7.711 8.961 -2.068 1 92.38 143 ASN B CA 1
ATOM 2792 C C . ASN B 1 143 ? -7.176 10.328 -2.475 1 92.38 143 ASN B C 1
ATOM 2794 O O . ASN B 1 143 ? -6.176 10.422 -3.191 1 92.38 143 ASN B O 1
ATOM 2798 N N . VAL B 1 144 ? -7.812 11.312 -2.012 1 95.94 144 VAL B N 1
ATOM 2799 C CA . VAL B 1 144 ? -7.402 12.664 -2.359 1 95.94 144 VAL B CA 1
ATOM 2800 C C . VAL B 1 144 ? -6.043 12.969 -1.732 1 95.94 144 VAL B C 1
ATOM 2802 O O . VAL B 1 144 ? -5.18 13.57 -2.373 1 95.94 144 VAL B O 1
ATOM 2805 N N . ALA B 1 145 ? -5.844 12.578 -0.496 1 98.12 145 ALA B N 1
ATOM 2806 C CA . ALA B 1 145 ? -4.539 12.773 0.132 1 98.12 145 ALA B CA 1
ATOM 2807 C C . ALA B 1 145 ? -3.436 12.086 -0.67 1 98.12 145 ALA B C 1
ATOM 2809 O O . ALA B 1 145 ? -2.365 12.664 -0.882 1 98.12 145 ALA B O 1
ATOM 2810 N N . SER B 1 146 ? -3.674 10.867 -1.042 1 96.94 146 SER B N 1
ATOM 2811 C CA . SER B 1 146 ? -2.725 10.125 -1.865 1 96.94 146 SER B CA 1
ATOM 2812 C C . SER B 1 146 ? -2.428 10.867 -3.166 1 96.94 146 SER B C 1
ATOM 2814 O O . SER B 1 146 ? -1.279 10.898 -3.615 1 96.94 146 SER B O 1
ATOM 2816 N N . ARG B 1 147 ? -3.428 11.461 -3.783 1 97 147 ARG B N 1
ATOM 2817 C CA . ARG B 1 147 ? -3.25 12.203 -5.027 1 97 147 ARG B CA 1
ATOM 2818 C C . ARG B 1 147 ? -2.477 13.492 -4.793 1 97 147 ARG B C 1
ATOM 2820 O O . ARG B 1 147 ? -1.734 13.945 -5.664 1 97 147 ARG B O 1
ATOM 2827 N N . MET B 1 148 ? -2.672 14.102 -3.623 1 98.56 148 MET B N 1
ATOM 2828 C CA . MET B 1 148 ? -1.863 15.266 -3.285 1 98.56 148 MET B CA 1
ATOM 2829 C C . MET B 1 148 ? -0.381 14.914 -3.258 1 98.56 148 MET B C 1
ATOM 2831 O O . MET B 1 148 ? 0.461 15.711 -3.67 1 98.56 148 MET B O 1
ATOM 2835 N N . ASP B 1 149 ? -0.1 13.758 -2.803 1 98.38 149 ASP B N 1
ATOM 2836 C CA . ASP B 1 149 ? 1.273 13.266 -2.814 1 98.38 149 ASP B CA 1
ATOM 2837 C C . ASP B 1 149 ? 1.729 12.945 -4.238 1 98.38 149 ASP B C 1
ATOM 2839 O O . ASP B 1 149 ? 2.719 13.5 -4.715 1 98.38 149 ASP B O 1
ATOM 2843 N N . SER B 1 150 ? 0.941 12.133 -4.977 1 96.12 150 SER B N 1
ATOM 2844 C CA . SER B 1 150 ? 1.394 11.594 -6.254 1 96.12 150 SER B CA 1
ATOM 2845 C C . SER B 1 150 ? 1.497 12.688 -7.312 1 96.12 150 SER B C 1
ATOM 2847 O O . SER B 1 150 ? 2.252 12.555 -8.281 1 96.12 150 SER B O 1
ATOM 2849 N N . THR B 1 151 ? 0.776 13.719 -7.203 1 97.38 151 THR B N 1
ATOM 2850 C CA . THR B 1 151 ? 0.849 14.828 -8.141 1 97.38 151 THR B CA 1
ATOM 2851 C C . THR B 1 151 ? 1.698 15.961 -7.574 1 97.38 151 THR B C 1
ATOM 2853 O O . THR B 1 151 ? 1.803 17.031 -8.18 1 97.38 151 THR B O 1
ATOM 2856 N N . GLY B 1 152 ? 2.221 15.773 -6.352 1 98.06 152 GLY B N 1
ATOM 2857 C CA . GLY B 1 152 ? 3.016 16.797 -5.695 1 98.06 152 GLY B CA 1
ATOM 2858 C C . GLY B 1 152 ? 4.344 17.062 -6.379 1 98.06 152 GLY B C 1
ATOM 2859 O O . GLY B 1 152 ? 4.578 16.578 -7.488 1 98.06 152 GLY B O 1
ATOM 2860 N N . VAL B 1 153 ? 5.125 17.891 -5.828 1 98.19 153 VAL B N 1
ATOM 2861 C CA . VAL B 1 153 ? 6.449 18.281 -6.309 1 98.19 153 VAL B CA 1
ATOM 2862 C C . VAL B 1 153 ? 7.508 17.875 -5.285 1 98.19 153 VAL B C 1
ATOM 2864 O O . VAL B 1 153 ? 7.312 18.047 -4.078 1 98.19 153 VAL B O 1
ATOM 2867 N N . PRO B 1 154 ? 8.641 17.25 -5.75 1 97.69 154 PRO B N 1
ATOM 2868 C CA . PRO B 1 154 ? 9.703 16.891 -4.805 1 97.69 154 PRO B CA 1
ATOM 2869 C C . PRO B 1 154 ? 10.086 18.031 -3.883 1 97.69 154 PRO B C 1
ATOM 2871 O O . PRO B 1 154 ? 10.266 19.172 -4.344 1 97.69 154 PRO B O 1
ATOM 2874 N N . ASN B 1 155 ? 10.164 17.719 -2.605 1 97.62 155 ASN B N 1
ATOM 2875 C CA . ASN B 1 155 ? 10.57 18.609 -1.523 1 97.62 155 ASN B CA 1
ATOM 2876 C C . ASN B 1 155 ? 9.484 19.641 -1.212 1 97.62 155 ASN B C 1
ATOM 2878 O O . ASN B 1 155 ? 9.758 20.672 -0.607 1 97.62 155 ASN B O 1
ATOM 2882 N N . LYS B 1 156 ? 8.273 19.359 -1.654 1 98.69 156 LYS B N 1
ATOM 2883 C CA . LYS B 1 156 ? 7.16 20.234 -1.321 1 98.69 156 LYS B CA 1
ATOM 2884 C C . LYS B 1 156 ? 6.035 19.453 -0.644 1 98.69 156 LYS B C 1
ATOM 2886 O O . LYS B 1 156 ? 6.027 18.219 -0.659 1 98.69 156 LYS B O 1
ATOM 2891 N N . ILE B 1 157 ? 5.219 20.234 0.038 1 98.88 157 ILE B N 1
ATOM 2892 C CA . ILE B 1 157 ? 4.008 19.703 0.67 1 98.88 157 ILE B CA 1
ATOM 2893 C C . ILE B 1 157 ? 2.775 20.25 -0.044 1 98.88 157 ILE B C 1
ATOM 2895 O O . ILE B 1 157 ? 2.484 21.453 0.034 1 98.88 157 ILE B O 1
ATOM 2899 N N . GLN B 1 158 ? 2.08 19.422 -0.765 1 98.94 158 GLN B N 1
ATOM 2900 C CA . GLN B 1 158 ? 0.873 19.828 -1.477 1 98.94 158 GLN B CA 1
ATOM 2901 C C . GLN B 1 158 ? -0.377 19.531 -0.653 1 98.94 158 GLN B C 1
ATOM 2903 O O . GLN B 1 158 ? -0.522 18.438 -0.106 1 98.94 158 GLN B O 1
ATOM 2908 N N . VAL B 1 159 ? -1.295 20.531 -0.555 1 98.94 159 VAL B N 1
ATOM 2909 C CA . VAL B 1 159 ? -2.469 20.359 0.294 1 98.94 159 VAL B CA 1
ATOM 2910 C C . VAL B 1 159 ? -3.725 20.781 -0.463 1 98.94 159 VAL B C 1
ATOM 2912 O O . VAL B 1 159 ? -3.643 21.516 -1.445 1 98.94 159 VAL B O 1
ATOM 2915 N N . THR B 1 160 ? -4.852 20.328 -0.03 1 98.75 160 THR B N 1
ATOM 2916 C CA . THR B 1 160 ? -6.145 20.688 -0.601 1 98.75 160 THR B CA 1
ATOM 2917 C C . THR B 1 160 ? -6.586 22.062 -0.111 1 98.75 160 THR B C 1
ATOM 2919 O O . THR B 1 160 ? -5.98 22.625 0.802 1 98.75 160 THR B O 1
ATOM 2922 N N . GLN B 1 161 ? -7.641 22.547 -0.728 1 98.56 161 GLN B N 1
ATOM 2923 C CA . GLN B 1 161 ? -8.25 23.797 -0.308 1 98.56 161 GLN B CA 1
ATOM 2924 C C . GLN B 1 161 ? -8.742 23.719 1.134 1 98.56 161 GLN B C 1
ATOM 2926 O O . GLN B 1 161 ? -8.672 24.703 1.874 1 98.56 161 GLN B O 1
ATOM 2931 N N . GLU B 1 162 ? -9.273 22.578 1.512 1 98.44 162 GLU B N 1
ATOM 2932 C CA . GLU B 1 162 ? -9.766 22.391 2.873 1 98.44 162 GLU B CA 1
ATOM 2933 C C . GLU B 1 162 ? -8.641 22.562 3.893 1 98.44 162 GLU B C 1
ATOM 2935 O O . GLU B 1 162 ? -8.82 23.219 4.918 1 98.44 162 GLU B O 1
ATOM 2940 N N . ILE B 1 163 ? -7.504 21.984 3.578 1 98.88 163 ILE B N 1
ATOM 2941 C CA . ILE B 1 163 ? -6.34 22.125 4.445 1 98.88 163 ILE B CA 1
ATOM 2942 C C . ILE B 1 163 ? -5.863 23.578 4.441 1 98.88 163 ILE B C 1
ATOM 2944 O O . ILE B 1 163 ? -5.516 24.125 5.488 1 98.88 163 ILE B O 1
ATOM 2948 N N . TYR B 1 164 ? -5.82 24.156 3.293 1 98.88 164 TYR B N 1
ATOM 2949 C CA . TYR B 1 164 ? -5.418 25.547 3.16 1 98.88 164 TYR B CA 1
ATOM 2950 C C . TYR B 1 164 ? -6.234 26.438 4.086 1 98.88 164 TYR B C 1
ATOM 2952 O O . TYR B 1 164 ? -5.68 27.281 4.793 1 98.88 164 TYR B O 1
ATOM 2960 N N . LYS B 1 165 ? -7.512 26.297 4.094 1 98.5 165 LYS B N 1
ATOM 2961 C CA . LYS B 1 165 ? -8.391 27.141 4.902 1 98.5 165 LYS B CA 1
ATOM 2962 C C . LYS B 1 165 ? -8.062 27 6.387 1 98.5 165 LYS B C 1
ATOM 2964 O O . LYS B 1 165 ? -8.023 28 7.113 1 98.5 165 LYS B O 1
ATOM 2969 N N . ILE B 1 166 ? -7.828 25.812 6.801 1 98.56 166 ILE B N 1
ATOM 2970 C CA . ILE B 1 166 ? -7.547 25.547 8.211 1 98.56 166 ILE B CA 1
ATOM 2971 C C . ILE B 1 166 ? -6.195 26.156 8.586 1 98.56 166 ILE B C 1
ATOM 2973 O O . ILE B 1 166 ? -6.09 26.875 9.586 1 98.56 166 ILE B O 1
ATOM 2977 N N . LEU B 1 167 ? -5.219 25.938 7.781 1 98.62 167 LEU B N 1
ATOM 2978 C CA . LEU B 1 167 ? -3.854 26.312 8.133 1 98.62 167 LEU B CA 1
ATOM 2979 C C . LEU B 1 167 ? -3.637 27.812 7.945 1 98.62 167 LEU B C 1
ATOM 2981 O O . LEU B 1 167 ? -2.883 28.438 8.695 1 98.62 167 LEU B O 1
ATOM 2985 N N . SER B 1 168 ? -4.242 28.359 6.91 1 97.69 168 SER B N 1
ATOM 2986 C CA . SER B 1 168 ? -4.07 29.781 6.652 1 97.69 168 SER B CA 1
ATOM 2987 C C . SER B 1 168 ? -4.602 30.625 7.809 1 97.69 168 SER B C 1
ATOM 2989 O O . SER B 1 168 ? -4.066 31.688 8.109 1 97.69 168 SER B O 1
ATOM 2991 N N . SER B 1 169 ? -5.578 30.141 8.445 1 96.88 169 SER B N 1
ATOM 2992 C CA . SER B 1 169 ? -6.176 30.844 9.578 1 96.88 169 SER B CA 1
ATOM 2993 C C . SER B 1 169 ? -5.363 30.625 10.852 1 96.88 169 SER B C 1
ATOM 2995 O O . SER B 1 169 ? -5.629 31.266 11.875 1 96.88 169 SER B O 1
ATOM 2997 N N . SER B 1 170 ? -4.391 29.781 10.812 1 96.56 170 SER B N 1
ATOM 2998 C CA . SER B 1 170 ? -3.619 29.438 12 1 96.56 170 SER B CA 1
ATOM 2999 C C . SER B 1 170 ? -2.164 29.859 11.859 1 96.56 170 SER B C 1
ATOM 3001 O O . SER B 1 170 ? -1.285 29.344 12.547 1 96.56 170 SER B O 1
ATOM 3003 N N . GLY B 1 171 ? -1.809 30.703 10.898 1 96.25 171 GLY B N 1
ATOM 3004 C CA . GLY B 1 171 ? -0.52 31.359 10.844 1 96.25 171 GLY B CA 1
ATOM 3005 C C . GLY B 1 171 ? 0.476 30.672 9.938 1 96.25 171 GLY B C 1
ATOM 3006 O O . GLY B 1 171 ? 1.61 31.125 9.781 1 96.25 171 GLY B O 1
ATOM 3007 N N . TYR B 1 172 ? 0.078 29.594 9.328 1 98.38 172 TYR B N 1
ATOM 3008 C CA . TYR B 1 172 ? 0.97 28.938 8.383 1 98.38 172 TYR B CA 1
ATOM 3009 C C . TYR B 1 172 ? 1.079 29.719 7.09 1 98.38 172 TYR B C 1
ATOM 3011 O O . TYR B 1 172 ? 0.167 30.484 6.734 1 98.38 172 TYR B O 1
ATOM 3019 N N . THR B 1 173 ? 2.205 29.594 6.422 1 98.5 173 THR B N 1
ATOM 3020 C CA . THR B 1 173 ? 2.393 30.219 5.113 1 98.5 173 THR B CA 1
ATOM 3021 C C . THR B 1 173 ? 2.125 29.219 3.998 1 98.5 173 THR B C 1
ATOM 3023 O O . THR B 1 173 ? 2.707 28.125 3.979 1 98.5 173 THR B O 1
ATOM 3026 N N . LEU B 1 174 ? 1.191 29.594 3.168 1 98.69 174 LEU B N 1
ATOM 3027 C CA . LEU B 1 174 ? 0.863 28.75 2.023 1 98.69 174 LEU B CA 1
ATOM 3028 C C . LEU B 1 174 ? 0.863 29.562 0.732 1 98.69 174 LEU B C 1
ATOM 3030 O O . LEU B 1 174 ? 0.65 30.766 0.756 1 98.69 174 LEU B O 1
ATOM 3034 N N . SER B 1 175 ? 1.155 28.906 -0.4 1 98.81 175 SER B N 1
ATOM 3035 C CA . SER B 1 175 ? 1.107 29.531 -1.722 1 98.81 175 SER B CA 1
ATOM 3036 C C . SER B 1 175 ? 0.201 28.734 -2.664 1 98.81 175 SER B C 1
ATOM 3038 O O . SER B 1 175 ? 0.009 27.531 -2.49 1 98.81 175 SER B O 1
ATOM 3040 N N . ILE B 1 176 ? -0.332 29.453 -3.666 1 98.44 176 ILE B N 1
ATOM 3041 C CA . ILE B 1 176 ? -1.229 28.844 -4.641 1 98.44 176 ILE B CA 1
ATOM 3042 C C . ILE B 1 176 ? -0.42 28.047 -5.66 1 98.44 176 ILE B C 1
ATOM 3044 O O . ILE B 1 176 ? 0.453 28.594 -6.336 1 98.44 176 ILE B O 1
ATOM 3048 N N . ARG B 1 177 ? -0.618 26.781 -5.727 1 98.25 177 ARG B N 1
ATOM 3049 C CA . ARG B 1 177 ? -0.036 25.969 -6.793 1 98.25 177 ARG B CA 1
ATOM 3050 C C . ARG B 1 177 ? -0.863 26.078 -8.07 1 98.25 177 ARG B C 1
ATOM 3052 O O . ARG B 1 177 ? -0.311 26.172 -9.164 1 98.25 177 ARG B O 1
ATOM 3059 N N . GLY B 1 178 ? -2.17 25.984 -7.859 1 97.88 178 GLY B N 1
ATOM 3060 C CA . GLY B 1 178 ? -3.1 26.031 -8.977 1 97.88 178 GLY B CA 1
ATOM 3061 C C . GLY B 1 178 ? -3.844 24.719 -9.18 1 97.88 178 GLY B C 1
ATOM 3062 O O . GLY B 1 178 ? -3.986 23.922 -8.25 1 97.88 178 GLY B O 1
ATOM 3063 N N . LEU B 1 179 ? -4.473 24.547 -10.344 1 97.69 179 LEU B N 1
ATOM 3064 C CA . LEU B 1 179 ? -5.324 23.406 -10.633 1 97.69 179 LEU B CA 1
ATOM 3065 C C . LEU B 1 179 ? -4.484 22.172 -10.969 1 97.69 179 LEU B C 1
ATOM 3067 O O . LEU B 1 179 ? -3.533 22.266 -11.75 1 97.69 179 LEU B O 1
ATOM 3071 N N . VAL B 1 180 ? -4.848 21.125 -10.32 1 96.88 180 VAL B N 1
ATOM 3072 C CA . VAL B 1 180 ? -4.215 19.828 -10.578 1 96.88 180 VAL B CA 1
ATOM 3073 C C . VAL B 1 180 ? -5.281 18.797 -10.938 1 96.88 180 VAL B C 1
ATOM 3075 O O . VAL B 1 180 ? -6.336 18.734 -10.305 1 96.88 180 VAL B O 1
ATOM 3078 N N . ARG B 1 181 ? -5.043 18.047 -12.023 1 93.75 181 ARG B N 1
ATOM 3079 C CA . ARG B 1 181 ? -5.965 16.969 -12.398 1 93.75 181 ARG B CA 1
ATOM 3080 C C . ARG B 1 181 ? -5.828 15.773 -11.477 1 93.75 181 ARG B C 1
ATOM 3082 O O . ARG B 1 181 ? -4.727 15.25 -11.289 1 93.75 181 ARG B O 1
ATOM 3089 N N . VAL B 1 182 ? -6.879 15.422 -10.867 1 88.56 182 VAL B N 1
ATOM 3090 C CA . VAL B 1 182 ? -6.926 14.289 -9.945 1 88.56 182 VAL B CA 1
ATOM 3091 C C . VAL B 1 182 ? -7.816 13.188 -10.516 1 88.56 182 VAL B C 1
ATOM 3093 O O . VAL B 1 182 ? -8.977 13.438 -10.852 1 88.56 182 VAL B O 1
ATOM 3096 N N . LYS B 1 183 ? -7.211 11.984 -10.656 1 78.38 183 LYS B N 1
ATOM 3097 C CA . LYS B 1 183 ? -7.949 10.852 -11.203 1 78.38 183 LYS B CA 1
ATOM 3098 C C . LYS B 1 183 ? -9.25 10.625 -10.445 1 78.38 183 LYS B C 1
ATOM 3100 O O . LYS B 1 183 ? -9.258 10.586 -9.211 1 78.38 183 LYS B O 1
ATOM 3105 N N . GLY B 1 184 ? -10.406 10.594 -11.062 1 75.62 184 GLY B N 1
ATOM 3106 C CA . GLY B 1 184 ? -11.711 10.336 -10.469 1 75.62 184 GLY B CA 1
ATOM 3107 C C . GLY B 1 184 ? -12.383 11.586 -9.93 1 75.62 184 GLY B C 1
ATOM 3108 O O . GLY B 1 184 ? -13.547 11.555 -9.539 1 75.62 184 GLY B O 1
ATOM 3109 N N . LYS B 1 185 ? -11.617 12.711 -9.867 1 84 185 LYS B N 1
ATOM 3110 C CA . LYS B 1 185 ? -12.172 13.898 -9.211 1 84 185 LYS B CA 1
ATOM 3111 C C . LYS B 1 185 ? -12.148 15.102 -10.148 1 84 185 LYS B C 1
ATOM 3113 O O . LYS B 1 185 ? -12.758 16.125 -9.852 1 84 185 LYS B O 1
ATOM 3118 N N . GLY B 1 186 ? -11.414 14.977 -11.18 1 91.62 186 GLY B N 1
ATOM 3119 C CA . GLY B 1 186 ? -11.281 16.141 -12.055 1 91.62 186 GLY B CA 1
ATOM 3120 C C . GLY B 1 186 ? -10.234 17.125 -11.586 1 91.62 186 GLY B C 1
ATOM 3121 O O . GLY B 1 186 ? -9.18 16.719 -11.07 1 91.62 186 GLY B O 1
ATOM 3122 N N . GLU B 1 187 ? -10.461 18.406 -11.883 1 96.31 187 GLU B N 1
ATOM 3123 C CA . GLU B 1 187 ? -9.508 19.438 -11.484 1 96.31 187 GLU B CA 1
ATOM 3124 C C . GLU B 1 187 ? -9.781 19.922 -10.062 1 96.31 187 GLU B C 1
ATOM 3126 O O . GLU B 1 187 ? -10.93 20.172 -9.695 1 96.31 187 GLU B O 1
ATOM 3131 N N . MET B 1 188 ? -8.68 20.047 -9.344 1 97.06 188 MET B N 1
ATOM 3132 C CA . MET B 1 188 ? -8.781 20.516 -7.969 1 97.06 188 MET B CA 1
ATOM 3133 C C . MET B 1 188 ? -7.816 21.672 -7.711 1 97.06 188 MET B C 1
ATOM 3135 O O . MET B 1 188 ? -6.668 21.625 -8.156 1 97.06 188 MET B O 1
ATOM 3139 N N . GLN B 1 189 ? -8.305 22.641 -7.043 1 98.12 189 GLN B N 1
ATOM 3140 C CA . GLN B 1 189 ? -7.414 23.688 -6.559 1 98.12 189 GLN B CA 1
ATOM 3141 C C . GLN B 1 189 ? -6.484 23.172 -5.465 1 98.12 189 GLN B C 1
ATOM 3143 O O . GLN B 1 189 ? -6.941 22.562 -4.5 1 98.12 189 GLN B O 1
ATOM 3148 N N . THR B 1 190 ? -5.172 23.391 -5.664 1 98.75 190 THR B N 1
ATOM 3149 C CA . THR B 1 190 ? -4.215 22.891 -4.68 1 98.75 190 THR B CA 1
ATOM 3150 C C . THR B 1 190 ? -3.271 24 -4.234 1 98.75 190 THR B C 1
ATOM 3152 O O . THR B 1 190 ? -3.24 25.078 -4.836 1 98.75 190 THR B O 1
ATOM 3155 N N . TYR B 1 191 ? -2.568 23.766 -3.156 1 98.88 191 TYR B N 1
ATOM 3156 C CA . TYR B 1 191 ? -1.661 24.719 -2.527 1 98.88 191 TYR B CA 1
ATOM 3157 C C . TYR B 1 191 ? -0.396 24.031 -2.035 1 98.88 191 TYR B C 1
ATOM 3159 O O . TYR B 1 191 ? -0.376 22.812 -1.869 1 98.88 191 TYR B O 1
ATOM 3167 N N . PHE B 1 192 ? 0.608 24.828 -1.864 1 98.94 192 PHE B N 1
ATOM 3168 C CA . PHE B 1 192 ? 1.806 24.344 -1.177 1 98.94 192 PHE B CA 1
ATOM 3169 C C . PHE B 1 192 ? 1.869 24.906 0.241 1 98.94 192 PHE B C 1
ATOM 3171 O O . PHE B 1 192 ? 1.599 26.094 0.463 1 98.94 192 PHE B O 1
ATOM 3178 N N . LEU B 1 193 ? 2.088 24.078 1.196 1 98.88 193 LEU B N 1
ATOM 3179 C CA . LEU B 1 193 ? 2.414 24.484 2.557 1 98.88 193 LEU B CA 1
ATOM 3180 C C . LEU B 1 193 ? 3.895 24.828 2.68 1 98.88 193 LEU B C 1
ATOM 3182 O O . LEU B 1 193 ? 4.754 23.953 2.588 1 98.88 193 LEU B O 1
ATOM 3186 N N . ASP B 1 194 ? 4.215 26.094 3.01 1 98.5 194 ASP B N 1
ATOM 3187 C CA . ASP B 1 194 ? 5.574 26.578 2.814 1 98.5 194 ASP B CA 1
ATOM 3188 C C . ASP B 1 194 ? 6.297 26.734 4.148 1 98.5 194 ASP B C 1
ATOM 3190 O O . ASP B 1 194 ? 7.516 26.562 4.223 1 98.5 194 ASP B O 1
ATOM 3194 N N . ALA B 1 195 ? 5.52 27.188 5.16 1 97.75 195 ALA B N 1
ATOM 3195 C CA . ALA B 1 195 ? 6.223 27.438 6.414 1 97.75 195 ALA B CA 1
ATOM 3196 C C . ALA B 1 195 ? 5.266 27.359 7.605 1 97.75 195 ALA B C 1
ATOM 3198 O O . ALA B 1 195 ? 4.07 27.641 7.469 1 97.75 195 ALA B O 1
ATOM 3199 N N . MET B 1 196 ? 5.84 27.016 8.695 1 96.69 196 MET B N 1
ATOM 3200 C CA . MET B 1 196 ? 5.141 27.078 9.977 1 96.69 196 MET B CA 1
ATOM 3201 C C . MET B 1 196 ? 4.934 28.531 10.414 1 96.69 196 MET B C 1
ATOM 3203 O O . MET B 1 196 ? 5.574 29.438 9.891 1 96.69 196 MET B O 1
ATOM 3207 N N . PRO B 1 197 ? 4.008 28.656 11.359 1 95.25 197 PRO B N 1
ATOM 3208 C CA . PRO B 1 197 ? 3.83 30.016 11.867 1 95.25 197 PRO B CA 1
ATOM 3209 C C . PRO B 1 197 ? 5.125 30.625 12.414 1 95.25 197 PRO B C 1
ATOM 3211 O O . PRO B 1 197 ? 5.969 29.891 12.938 1 95.25 197 PRO B O 1
ATOM 3214 N N . LEU B 1 198 ? 5.176 31.906 12.32 1 86.75 198 LEU B N 1
ATOM 3215 C CA . LEU B 1 198 ? 6.352 32.594 12.82 1 86.75 198 LEU B CA 1
ATOM 3216 C C . LEU B 1 198 ? 6.578 32.281 14.297 1 86.75 198 LEU B C 1
ATOM 3218 O O . LEU B 1 198 ? 5.633 32.281 15.086 1 86.75 198 LEU B O 1
ATOM 3222 N N . GLY B 1 199 ? 7.734 31.984 14.695 1 81.38 199 GLY B N 1
ATOM 3223 C CA . GLY B 1 199 ? 8.062 31.703 16.078 1 81.38 199 GLY B CA 1
ATOM 3224 C C . GLY B 1 199 ? 7.918 30.234 16.438 1 81.38 199 GLY B C 1
ATOM 3225 O O . GLY B 1 199 ? 8.422 29.781 17.469 1 81.38 199 GLY B O 1
ATOM 3226 N N . ALA B 1 200 ? 7.133 29.562 15.617 1 77.75 200 ALA B N 1
ATOM 3227 C CA . ALA B 1 200 ? 7.012 28.125 15.859 1 77.75 200 ALA B CA 1
ATOM 3228 C C . ALA B 1 200 ? 8.297 27.391 15.484 1 77.75 200 ALA B C 1
ATOM 3230 O O . ALA B 1 200 ? 8.992 27.797 14.547 1 77.75 200 ALA B O 1
ATOM 3231 N N . SER B 1 201 ? 8.836 26.641 16.438 1 76.94 201 SER B N 1
ATOM 3232 C CA . SER B 1 201 ? 10.047 25.891 16.125 1 76.94 201 SER B CA 1
ATOM 3233 C C . SER B 1 201 ? 9.914 24.422 16.547 1 76.94 201 SER B C 1
ATOM 3235 O O . SER B 1 201 ? 9.18 24.109 17.484 1 76.94 201 SER B O 1
ATOM 3237 N N . LEU B 1 202 ? 10.391 23.641 15.641 1 77.38 202 LEU B N 1
ATOM 3238 C CA . LEU B 1 202 ? 10.484 22.219 15.977 1 77.38 202 LEU B CA 1
ATOM 3239 C C . LEU B 1 202 ? 11.703 21.953 16.859 1 77.38 202 LEU B C 1
ATOM 3241 O O . LEU B 1 202 ? 12.031 20.781 17.125 1 77.38 202 LEU B O 1
ATOM 3245 N N . GLU B 1 203 ? 12.492 23.031 17.125 1 63.94 203 GLU B N 1
ATOM 3246 C CA . GLU B 1 203 ? 13.766 22.922 17.828 1 63.94 203 GLU B CA 1
ATOM 3247 C C . GLU B 1 203 ? 13.625 22.125 19.125 1 63.94 203 GLU B C 1
ATOM 3249 O O . GLU B 1 203 ? 14.555 21.422 19.531 1 63.94 203 GLU B O 1
ATOM 3254 N N . ASP B 1 204 ? 12.531 22.312 19.844 1 56.56 204 ASP B N 1
ATOM 3255 C CA . ASP B 1 204 ? 12.422 21.578 21.094 1 56.56 204 ASP B CA 1
ATOM 3256 C C . ASP B 1 204 ? 12.297 20.078 20.828 1 56.56 204 ASP B C 1
ATOM 3258 O O . ASP B 1 204 ? 12.281 19.266 21.766 1 56.56 204 ASP B O 1
ATOM 3262 N N . MET B 1 205 ? 12.086 19.703 19.656 1 58.78 205 MET B N 1
ATOM 3263 C CA . MET B 1 205 ? 11.969 18.297 19.328 1 58.78 205 MET B CA 1
ATOM 3264 C C . MET B 1 205 ? 13.344 17.656 19.172 1 58.78 205 MET B C 1
ATOM 3266 O O . MET B 1 205 ? 14.117 18.047 18.297 1 58.78 205 MET B O 1
ATOM 3270 N N . GLN B 1 206 ? 14.117 17.703 20.297 1 47.25 206 GLN B N 1
ATOM 3271 C CA . GLN B 1 206 ? 15.461 17.125 20.406 1 47.25 206 GLN B CA 1
ATOM 3272 C C . GLN B 1 206 ? 15.602 15.875 19.562 1 47.25 206 GLN B C 1
ATOM 3274 O O . GLN B 1 206 ? 14.766 14.977 19.625 1 47.25 206 GLN B O 1
ATOM 3279 N N . THR B 1 207 ? 16.25 15.977 18.391 1 45.25 207 THR B N 1
ATOM 3280 C CA . THR B 1 207 ? 16.688 14.852 17.562 1 45.25 207 THR B CA 1
ATOM 3281 C C . THR B 1 207 ? 17.281 13.75 18.438 1 45.25 207 THR B C 1
ATOM 3283 O O . THR B 1 207 ? 18.047 14.023 19.359 1 45.25 207 THR B O 1
ATOM 3286 N N . PHE B 1 208 ? 16.609 12.727 18.734 1 36 208 PHE B N 1
ATOM 3287 C CA . PHE B 1 208 ? 17.234 11.625 19.469 1 36 208 PHE B CA 1
ATOM 3288 C C . PHE B 1 208 ? 18.609 11.305 18.891 1 36 208 PHE B C 1
ATOM 3290 O O . PHE B 1 208 ? 18.734 11.016 17.703 1 36 208 PHE B O 1
ATOM 3297 N N . ASP B 1 209 ? 19.656 12.031 19.234 1 32.62 209 ASP B N 1
ATOM 3298 C CA . ASP B 1 209 ? 21.016 11.508 19.062 1 32.62 209 ASP B CA 1
ATOM 3299 C C . ASP B 1 209 ? 21.109 10.07 19.562 1 32.62 209 ASP B C 1
ATOM 3301 O O . ASP B 1 209 ? 20.547 9.719 20.594 1 32.62 209 ASP B O 1
#

Solvent-accessible surface area (backbone atoms only — not comparable to full-atom values): 22018 Å² total; per-residue (Å²): 128,83,52,70,44,82,42,65,65,23,26,29,37,26,34,30,42,73,55,47,65,61,52,36,53,59,30,39,76,67,74,33,44,63,57,46,52,50,52,52,31,50,52,43,31,52,56,42,54,58,44,71,40,75,77,25,65,31,42,41,80,58,49,70,54,92,60,31,44,31,34,34,12,14,88,42,82,91,26,40,50,94,84,44,57,24,47,52,32,45,55,51,46,53,55,50,50,53,52,51,49,51,50,50,20,68,75,66,74,48,81,79,36,41,18,23,5,35,23,60,27,48,33,38,35,33,54,40,45,70,66,83,55,44,63,46,73,40,48,69,30,51,53,51,5,46,46,26,22,76,71,36,46,79,73,34,35,21,27,32,57,71,42,45,59,58,38,56,75,65,50,33,40,67,46,82,72,40,77,41,83,38,91,97,68,45,72,39,64,33,27,32,60,74,42,72,29,87,88,65,67,71,72,82,57,67,73,84,124,129,84,51,69,45,81,42,67,65,24,27,30,37,26,35,30,43,73,55,48,64,61,52,37,54,58,30,38,76,67,74,33,44,63,58,47,52,50,54,52,30,52,52,43,31,51,55,43,54,57,46,70,39,76,78,24,66,32,42,40,81,57,50,70,56,92,61,31,44,31,35,34,11,14,87,43,82,90,27,40,48,94,83,43,56,24,46,51,31,45,55,52,46,53,52,51,49,52,51,51,49,52,51,52,20,67,74,66,74,50,81,80,36,41,17,24,6,34,24,59,28,49,33,36,36,33,54,41,48,69,65,84,56,44,63,45,72,40,49,68,31,49,53,51,5,46,46,26,22,75,70,36,46,79,73,35,34,20,28,32,57,71,42,45,58,58,40,54,74,65,50,33,41,68,47,82,71,41,77,41,83,38,92,97,67,45,74,36,63,34,28,33,60,73,41,71,29,85,87,65,67,68,71,84,58,66,72,85,123

InterPro domains:
  IPR001054 Adenylyl cyclase class-3/4/guanylyl cyclase [PF00211] (3-194)
  IPR001054 Adenylyl cyclase class-3/4/guanylyl cyclase [PS50125] (11-149)
  IPR001054 Adenylyl cyclase class-3/4/guanylyl cyclase [SM00044] (1-178)
  IPR001054 Adenylyl cyclase class-3/4/guanylyl cyclase [cd07302] (9-193)
  IPR018297 Adenylyl cyclase class-4/guanylyl cyclase, conserved site [PS00452] (126-149)
  IPR029787 Nucleotide cyclase [G3DSA:3.30.70.1230] (1-196)
  IPR029787 Nucleotide cyclase [SSF55073] (6-193)

Secondary structure (DSSP, 8-state):
---EEEEEEEEEEEEEETTHHHHHHHHHHTT-HHHHHHHHHHHHHHHHHHTTSGGGTTEEEEEEETTEEEEEE--STTT--TT-HHHHHHHHHHHHHHHHHHHHHHHHT----EEEEEEEEEEEEEEE-SSS-EEEEESHHHHHHHHHHHTS-TT-EEEEHHHHHHHHTTT-EEEEEEEEEETTTEEEEEEEEEEPPTT--STTS----/---EEEEEEEEEEEEEETTHHHHHHHHHHTT-HHHHHHHHHHHHHHHHHHTTSGGGTTEEEEEEETTEEEEEE--STTT--TT-HHHHHHHHHHHHHHHHHHHHHHHHT----EEEEEEEEEEEEEEE-SSS-EEEEESHHHHHHHHHHHTS-TT-EEEEHHHHHHHHTTT-EEEEEEEEEETTTEEEEEEEEEEPPTT--STTS----

Organism: NCBI:txid100452

Nearest PDB structures (foldseek):
  8sl4-assembly1_B  TM=9.678E-01  e=2.564E-29  Homo sapiens
  1cul-assembly1_B  TM=9.547E-01  e=5.689E-27  Rattus norvegicus
  1u0h-assembly1_B  TM=9.495E-01  e=2.351E-25  Rattus norvegicus
  3c16-assembly1_B  TM=9.539E-01  e=3.370E-25  Rattus norvegicus
  3maa-assembly1_B  TM=9.528E-01  e=2.594E-24  Rattus norvegicus

Sequence (418 aa):
NLYYEDINNVGVMFASIVNFSEFYIELEANNEGVECLRLLNEIIADFDTLLTHRRFFSVEKIKTVGQTYMCASGLTSQTNFADMTHILALADYTFALQRQMQYINENSFNNFLMRIGLNVGPVVAGVIGVKKPHYDIWGNTVNVASRMDSTGVPNKIQVTQEIYKILSSSGYTLSIRGLVRVKGKGEMQTYFLDAMPLGASLEDMQTFDNLYYEDINNVGVMFASIVNFSEFYIELEANNEGVECLRLLNEIIADFDTLLTHRRFFSVEKIKTVGQTYMCASGLTSQTNFADMTHILALADYTFALQRQMQYINENSFNNFLMRIGLNVGPVVAGVIGVKKPHYDIWGNTVNVASRMDSTGVPNKIQVTQEIYKILSSSGYTLSIRGLVRVKGKGEMQTYFLDAMPLGASLEDMQTFD